Protein AF-A0A7J4PYG6-F1 (afdb_monomer)

Radius of gyration: 36.67 Å; Cα contacts (8 Å, |Δi|>4): 1165; chains: 1; bounding box: 89×46×96 Å

Sequence (436 aa):
GLAGMDAHGGFIYVAGGVGQKDRSDLTNRTMRYNPATDVWDYMANMSAPRHSFELVTYHDKLYAIGGFVRLFDAALNQTTTAPANHTEIYDPLTNTWINGSDLPFKIAAHSAVVHNDEILIAGGMTNTVRYDQIRGYNPLTGEIHAHGTLHTPMYDFDMLNVNGSLVYAGGDASYYRFSTWSTSYSDTSAAYDNPTAQTGALLSNIFDLRTGSEGSATPLWVNFNGVTPTNTNLTLQYKTGPTLSDTTSSLWRPLGPNQSAQYLETGNHTLTDAMPGDAFVQYQISFGTTELNQWSTPSLNSITVASEEARFHTPPPTVMNPNAALSLIQTFHSASSANKTYAMHVLPTTYDGFSIIGLDAATLTYQPATSTLSISDPDSILRSADITATHTSISEGDTVDWSIAINDGLSTPYLRLGVATEGLRSTHYNTSIITT

Solvent-accessible surface area (backbone atoms only — not comparable to full-atom values): 23014 Å² total; per-residue (Å²): 88,51,42,17,54,41,70,56,98,81,27,40,37,40,36,36,6,27,84,48,96,85,52,80,53,54,29,26,52,24,37,37,33,33,76,91,75,74,44,78,46,83,52,54,49,51,97,51,25,24,28,33,27,36,32,42,65,55,96,86,26,38,34,39,45,35,2,37,31,49,44,76,38,80,90,74,73,41,76,46,72,43,50,27,26,51,24,37,36,33,36,75,91,76,51,41,60,44,81,51,58,58,52,100,55,55,30,20,27,32,27,53,35,65,53,95,94,26,38,36,39,35,37,5,26,45,99,88,48,65,27,25,49,28,32,35,36,36,73,91,80,56,48,75,44,85,64,61,62,52,98,57,44,26,23,68,34,50,47,44,62,59,68,76,14,48,37,36,46,58,23,42,52,37,96,55,84,91,44,93,69,76,73,39,69,39,87,65,64,50,69,46,74,53,64,60,50,51,78,51,76,48,75,55,71,77,41,70,68,46,97,56,86,59,42,19,7,18,55,48,34,38,38,35,43,54,48,63,52,86,54,32,40,53,30,33,32,34,24,47,15,68,40,76,70,48,29,70,71,40,67,71,29,51,58,46,83,94,72,36,87,41,65,43,62,67,43,78,42,72,42,80,86,51,51,76,28,19,20,23,40,33,42,37,36,43,35,28,20,61,43,48,72,69,77,53,74,46,44,85,73,50,78,47,76,45,60,29,27,6,23,52,68,43,87,76,74,64,62,52,55,50,87,54,78,70,46,76,44,36,30,36,36,25,61,86,35,82,83,29,37,40,34,42,34,46,31,56,21,42,95,88,60,45,77,41,92,95,60,65,51,29,37,41,38,37,30,70,84,74,73,42,79,48,79,47,48,90,71,53,55,52,38,74,93,55,58,46,77,49,76,48,81,55,99,85,34,34,36,37,41,36,33,36,40,42,40,76,88,60,98,50,58,22,33,30,46,32,29,32,20,42,37,85,54,57,11,53,29,69,58,70,73,21,41,82

Foldseek 3Di:
DQWAWDDAPQKIKTAWDADDPVRPRIFQWIWIAHPVVRDIDTFDGDPWGFGQFYWEQAPQKTKTAWGQTFDQDPVVRDTDTFFFQWIWIAHPVVRDIDTFQGAPDGFGQWEWYDAPRWIWTAWGDGQQDTFQWIWTADRVVRDIHGDHGHPARFGNKYWDQQLRKIWIAKTWRDRHPPDPPDTDIDRDTDIRDDQLKDKDKDKDDKDQQDPDDFKFKWWFKKQWDWDAPPQKFKWKWKFFALDPVCRVVGDTDDADPPRHDDTHGHGMGTPVVIDARRRIMIMMIMIMGSHSSVVDGMTGDDMDIDIWMKGWPDDADQAADLPDAWGKTKIWTAADAPFKKKKKWKADADPVRHHDPPADIWIWIAGPNVRDIDIDHPPQQWDPVQWDWDKDADPRGIMIITTTHGHPPDPHQKIKMKIWMDHVDIYIGIDPIHGD

pLDDT: mean 91.47, std 8.22, range [50.84, 98.62]

Mean predicted aligned error: 14.51 Å

Secondary structure (DSSP, 8-state):
---EEEEETTEEEEE---SSTT-------EEEEETTTTEEEE-PPPSS-EES-EEEEETTEEEEE-SEEEEEETTTTEEEEEEB--EEEEETTTTEEEE-PPPSS-BBS-EEEEETTEEEEE--B-SS-B--EEEEEETTTTEEEEEEE-SS--EEEEEEEETTEEEEEEEE--SSTT-SS---B----EE-PPPS-EEEEEEPPPEE--SSSSEEEEEEEEEEEEE--TTEEEEEEEEEESSHHHHHHSPPB-B-GGG-B--BPSEEEE-TTPPTT--EEEEEEEEEES-GGG----EEEEEEEEEEEEEESSPPPSB--TTSSPEEEEEEEE---TT-EEEEEEEEB-TT-PBPTT-PPEEEEEETTTTEEEEE-TT--B-GGG-EEEEEEETTEEEEEEEE-BPSS-S-SEEEEEEEEESSSEEEEEEEEEE-

Structure (mmCIF, N/CA/C/O backbone):
data_AF-A0A7J4PYG6-F1
#
_entry.id   AF-A0A7J4PYG6-F1
#
loop_
_atom_site.group_PDB
_atom_site.id
_atom_site.type_symbol
_atom_site.label_atom_id
_atom_site.label_alt_id
_atom_site.label_comp_id
_atom_site.label_asym_id
_atom_site.label_entity_id
_atom_site.label_seq_id
_atom_site.pdbx_PDB_ins_code
_atom_site.Cartn_x
_atom_site.Cartn_y
_atom_site.Cartn_z
_atom_site.occupancy
_atom_site.B_iso_or_equiv
_atom_site.auth_seq_id
_atom_site.auth_comp_id
_atom_site.auth_asym_id
_atom_site.auth_atom_id
_atom_site.pdbx_PDB_model_num
ATOM 1 N N . GLY A 1 1 ? 23.817 1.178 -36.644 1.00 87.75 1 GLY A N 1
ATOM 2 C CA . GLY A 1 1 ? 24.078 1.912 -35.389 1.00 87.75 1 GLY A CA 1
ATOM 3 C C . GLY A 1 1 ? 22.940 2.871 -35.101 1.00 87.75 1 GLY A C 1
ATOM 4 O O . GLY A 1 1 ? 22.136 3.108 -35.998 1.00 87.75 1 GLY A O 1
ATOM 5 N N . LEU A 1 2 ? 22.872 3.420 -33.882 1.00 93.44 2 LEU A N 1
ATOM 6 C CA . LEU A 1 2 ? 21.834 4.379 -33.452 1.00 93.44 2 LEU A CA 1
ATOM 7 C C . LEU A 1 2 ? 20.388 3.849 -33.586 1.00 93.44 2 LEU A C 1
ATOM 9 O O . LEU A 1 2 ? 19.464 4.634 -33.797 1.00 93.44 2 LEU A O 1
ATOM 13 N N . ALA A 1 3 ? 20.212 2.529 -33.547 1.00 97.00 3 ALA A N 1
ATOM 14 C CA . ALA A 1 3 ? 18.903 1.884 -33.500 1.00 97.00 3 ALA A CA 1
ATOM 15 C C . ALA A 1 3 ? 18.425 1.831 -32.045 1.00 97.00 3 ALA A C 1
ATOM 17 O O . ALA A 1 3 ? 19.263 1.727 -31.151 1.00 97.00 3 ALA A O 1
ATOM 18 N N . GLY A 1 4 ? 17.113 1.862 -31.831 1.00 97.19 4 GLY A N 1
ATOM 19 C CA . GLY A 1 4 ? 16.537 1.533 -30.531 1.00 97.19 4 GLY A CA 1
ATOM 20 C C . GLY A 1 4 ? 16.534 0.017 -30.352 1.00 97.19 4 GLY A C 1
ATOM 21 O O . GLY A 1 4 ? 16.273 -0.716 -31.314 1.00 97.19 4 GLY A O 1
ATOM 22 N N . MET A 1 5 ? 16.859 -0.460 -29.154 1.00 97.12 5 MET A N 1
ATOM 23 C CA . MET A 1 5 ? 16.923 -1.888 -28.852 1.00 97.12 5 MET A CA 1
ATOM 24 C C . MET A 1 5 ? 16.390 -2.161 -27.457 1.00 97.12 5 MET A C 1
ATOM 26 O O . MET A 1 5 ? 16.723 -1.422 -26.541 1.00 97.12 5 MET A O 1
ATOM 30 N N . ASP A 1 6 ? 15.619 -3.234 -27.301 1.00 97.69 6 ASP A N 1
ATOM 31 C CA . ASP A 1 6 ? 15.200 -3.696 -25.978 1.00 97.69 6 ASP A CA 1
ATOM 32 C C . ASP A 1 6 ? 14.826 -5.181 -25.974 1.00 97.69 6 ASP A C 1
ATOM 34 O O . ASP A 1 6 ? 14.560 -5.777 -27.023 1.00 97.69 6 ASP A O 1
ATOM 38 N N . ALA A 1 7 ? 14.810 -5.789 -24.791 1.00 96.62 7 ALA A N 1
ATOM 39 C CA . ALA A 1 7 ? 14.420 -7.172 -24.590 1.00 96.62 7 ALA A CA 1
ATOM 40 C C . ALA A 1 7 ? 12.954 -7.288 -24.149 1.00 96.62 7 ALA A C 1
ATOM 42 O O . ALA A 1 7 ? 12.513 -6.640 -23.206 1.00 96.62 7 ALA A O 1
ATOM 43 N N . HIS A 1 8 ? 12.205 -8.190 -24.783 1.00 97.19 8 HIS A N 1
ATOM 44 C CA . HIS A 1 8 ? 10.830 -8.489 -24.391 1.00 97.19 8 HIS A CA 1
ATOM 45 C C . HIS A 1 8 ? 10.457 -9.938 -24.723 1.00 97.19 8 HIS A C 1
ATOM 47 O O . HIS A 1 8 ? 10.783 -10.450 -25.796 1.00 97.19 8 HIS A O 1
ATOM 53 N N . GLY A 1 9 ? 9.763 -10.617 -23.803 1.00 93.88 9 GLY A N 1
ATOM 54 C CA . GLY A 1 9 ? 9.250 -11.975 -24.025 1.00 93.88 9 GLY A CA 1
ATOM 55 C C . GLY A 1 9 ? 10.325 -13.020 -24.359 1.00 93.88 9 GLY A C 1
ATOM 56 O O . GLY A 1 9 ? 10.048 -13.955 -25.103 1.00 93.88 9 GLY A O 1
ATOM 57 N N . GLY A 1 10 ? 11.557 -12.844 -23.866 1.00 95.38 10 GLY A N 1
ATOM 58 C CA . GLY A 1 10 ? 12.697 -13.722 -24.171 1.00 95.38 10 GLY A CA 1
ATOM 59 C C . GLY A 1 10 ? 13.396 -13.442 -25.509 1.00 95.38 10 GLY A C 1
ATOM 60 O O . GLY A 1 10 ? 14.307 -14.177 -25.877 1.00 95.38 10 GLY A O 1
ATOM 61 N N . PHE A 1 11 ? 13.005 -12.385 -26.222 1.00 97.62 11 PHE A N 1
ATOM 62 C CA . PHE A 1 11 ? 13.615 -11.951 -27.479 1.00 97.62 11 PHE A CA 1
ATOM 63 C C . PHE A 1 11 ? 14.304 -10.595 -27.326 1.00 97.62 11 PHE A C 1
ATOM 65 O O . PHE A 1 11 ? 13.972 -9.827 -26.427 1.00 97.62 11 PHE A O 1
ATOM 72 N N . ILE A 1 12 ? 15.213 -10.278 -28.249 1.00 98.44 12 ILE A N 1
ATOM 73 C CA . ILE A 1 12 ? 15.790 -8.936 -28.399 1.00 98.44 12 ILE A CA 1
ATOM 74 C C . ILE A 1 12 ? 15.171 -8.287 -29.632 1.00 98.44 12 ILE A C 1
ATOM 76 O O . ILE A 1 12 ? 15.224 -8.854 -30.720 1.00 98.44 12 ILE A O 1
ATOM 80 N N . TYR A 1 13 ? 14.605 -7.100 -29.484 1.00 98.62 13 TYR A N 1
ATOM 81 C CA . TYR A 1 13 ? 14.065 -6.309 -30.580 1.00 98.62 13 TYR A CA 1
ATOM 82 C C . TYR A 1 13 ? 15.034 -5.194 -30.947 1.00 98.62 13 TYR A C 1
ATOM 84 O O . TYR A 1 13 ? 15.645 -4.575 -30.082 1.00 98.62 13 TYR A O 1
ATOM 92 N N . VAL A 1 14 ? 15.154 -4.927 -32.244 1.00 98.31 14 VAL A N 1
ATOM 93 C CA . VAL A 1 14 ? 15.960 -3.841 -32.802 1.00 98.31 14 VAL A CA 1
ATOM 94 C C . VAL A 1 14 ? 15.102 -3.090 -33.804 1.00 98.31 14 VAL A C 1
ATOM 96 O O . VAL A 1 14 ? 14.580 -3.694 -34.741 1.00 98.31 14 VAL A O 1
ATOM 99 N N . ALA A 1 15 ? 14.963 -1.781 -33.628 1.00 98.44 15 ALA A N 1
ATOM 100 C CA . ALA A 1 15 ? 14.145 -0.938 -34.485 1.00 98.44 15 ALA A CA 1
ATOM 101 C C . ALA A 1 15 ? 14.941 0.262 -35.015 1.00 98.44 15 ALA A C 1
ATOM 103 O O . ALA A 1 15 ? 15.681 0.932 -34.294 1.00 98.44 15 ALA A O 1
ATOM 104 N N . GLY A 1 16 ? 14.760 0.558 -36.298 1.00 98.19 16 GLY A N 1
ATOM 105 C CA . GLY A 1 16 ? 15.338 1.727 -36.951 1.00 98.19 16 GLY A CA 1
ATOM 106 C C . GLY A 1 16 ? 16.868 1.722 -37.027 1.00 98.19 16 GLY A C 1
ATOM 107 O O . GLY A 1 16 ? 17.507 0.688 -37.218 1.00 98.19 16 GLY A O 1
ATOM 108 N N . GLY A 1 17 ? 17.458 2.910 -36.927 1.00 97.31 17 GLY A N 1
ATOM 109 C CA . GLY A 1 17 ? 18.896 3.142 -37.020 1.00 97.31 17 GLY A CA 1
ATOM 110 C C . GLY A 1 17 ? 19.386 3.473 -38.430 1.00 97.31 17 GLY A C 1
ATOM 111 O O . GLY A 1 17 ? 18.613 3.769 -39.344 1.00 97.31 17 GLY A O 1
ATOM 112 N N . VAL A 1 18 ? 20.710 3.457 -38.576 1.00 95.44 18 VAL A N 1
ATOM 113 C CA . VAL A 1 18 ? 21.451 3.789 -39.806 1.00 95.44 18 VAL A CA 1
ATOM 114 C C . VAL A 1 18 ? 22.585 2.789 -40.046 1.00 95.44 18 VAL A C 1
ATOM 116 O O . VAL A 1 18 ? 23.169 2.265 -39.088 1.00 95.44 18 VAL A O 1
ATOM 119 N N . GLY A 1 19 ? 22.916 2.529 -41.308 1.00 91.50 19 GLY A N 1
ATOM 120 C CA . GLY A 1 19 ? 24.047 1.691 -41.714 1.00 91.50 19 GLY A CA 1
ATOM 121 C C . GLY A 1 19 ? 25.258 2.502 -42.182 1.00 91.50 19 GLY A C 1
ATOM 122 O O . GLY A 1 19 ? 26.396 2.070 -41.996 1.00 91.50 19 GLY A O 1
ATOM 123 N N . GLN A 1 20 ? 25.036 3.693 -42.740 1.00 90.19 20 GLN A N 1
ATOM 124 C CA . GLN A 1 20 ? 26.080 4.560 -43.277 1.00 90.19 20 GLN A CA 1
ATOM 125 C C . GLN A 1 20 ? 26.540 5.614 -42.266 1.00 90.19 20 GLN A C 1
ATOM 127 O O . GLN A 1 20 ? 25.766 6.153 -41.474 1.00 90.19 20 GLN A O 1
ATOM 132 N N . LYS A 1 21 ? 27.833 5.961 -42.330 1.00 84.50 21 LYS A N 1
ATOM 133 C CA . LYS A 1 21 ? 28.455 6.975 -41.458 1.00 84.50 21 LYS A CA 1
ATOM 134 C C . LYS A 1 21 ? 27.826 8.363 -41.629 1.00 84.50 21 LYS A C 1
ATOM 136 O O . LYS A 1 21 ? 27.744 9.131 -40.672 1.00 84.50 21 LYS A O 1
ATOM 141 N N . ASP A 1 22 ? 27.392 8.691 -42.842 1.00 86.50 22 ASP A N 1
ATOM 142 C CA . ASP A 1 22 ? 26.734 9.960 -43.150 1.00 86.50 22 ASP A CA 1
ATOM 143 C C . ASP A 1 22 ? 25.260 9.999 -42.718 1.00 86.50 22 ASP A C 1
ATOM 145 O O . ASP A 1 22 ? 24.649 11.064 -42.776 1.00 86.50 22 ASP A O 1
ATOM 149 N N . ARG A 1 23 ? 24.721 8.873 -42.221 1.00 89.12 23 ARG A N 1
ATOM 150 C CA . ARG A 1 23 ? 23.330 8.715 -41.780 1.00 89.12 23 ARG A CA 1
ATOM 151 C C . ARG A 1 23 ? 22.326 8.994 -42.902 1.00 89.12 23 ARG A C 1
ATOM 153 O O . ARG A 1 23 ? 21.214 9.429 -42.629 1.00 89.12 23 ARG A O 1
ATOM 160 N N . SER A 1 24 ? 22.683 8.769 -44.165 1.00 88.25 24 SER A N 1
ATOM 161 C CA . SER A 1 24 ? 21.762 8.972 -45.292 1.00 88.25 24 SER A CA 1
ATOM 162 C C . SER A 1 24 ? 20.711 7.853 -45.423 1.00 88.25 24 SER A C 1
ATOM 164 O O . SER A 1 24 ? 19.642 8.060 -46.010 1.00 88.25 24 SER A O 1
ATOM 166 N N . ASP A 1 25 ? 20.954 6.694 -44.805 1.00 93.56 25 ASP A N 1
ATOM 167 C CA . ASP A 1 25 ? 20.214 5.440 -44.974 1.00 93.56 25 ASP A CA 1
ATOM 168 C C . ASP A 1 25 ? 19.352 5.046 -43.758 1.00 93.56 25 ASP A C 1
ATOM 170 O O . ASP A 1 25 ? 19.298 3.878 -43.370 1.00 93.56 25 ASP A O 1
ATOM 174 N N . LEU A 1 26 ? 18.650 6.015 -43.155 1.00 95.12 26 LEU A N 1
ATOM 175 C CA . LEU A 1 26 ? 17.702 5.740 -42.068 1.00 95.12 26 LEU A CA 1
ATOM 176 C C . LEU A 1 26 ? 16.709 4.650 -42.478 1.00 95.12 26 LEU A C 1
ATOM 178 O O . LEU A 1 26 ? 16.103 4.719 -43.550 1.00 95.12 26 LEU A O 1
ATOM 182 N N . THR A 1 27 ? 16.482 3.697 -41.583 1.00 97.12 27 THR A N 1
ATOM 183 C CA . THR A 1 27 ? 15.513 2.617 -41.778 1.00 97.12 27 THR A CA 1
ATOM 184 C C . THR A 1 27 ? 14.374 2.712 -40.766 1.00 97.12 27 THR A C 1
ATOM 186 O O . THR A 1 27 ? 14.524 3.281 -39.688 1.00 97.12 27 THR A O 1
ATOM 189 N N . ASN A 1 28 ? 13.211 2.174 -41.125 1.00 97.62 28 ASN A N 1
ATOM 190 C CA . ASN A 1 28 ? 12.060 1.962 -40.239 1.00 97.62 28 ASN A CA 1
ATOM 191 C C . ASN A 1 28 ? 11.896 0.481 -39.866 1.00 97.62 28 ASN A C 1
ATOM 193 O O . ASN A 1 28 ? 10.879 0.091 -39.298 1.00 97.62 28 ASN A O 1
ATOM 197 N N . ARG A 1 29 ? 12.871 -0.352 -40.247 1.00 98.25 29 ARG A N 1
ATOM 198 C CA . ARG A 1 29 ? 12.817 -1.797 -40.041 1.00 98.25 29 ARG A CA 1
ATOM 199 C C . ARG A 1 29 ? 12.818 -2.156 -38.566 1.00 98.25 29 ARG A C 1
ATOM 201 O O . ARG A 1 29 ? 13.594 -1.579 -37.807 1.00 98.25 29 ARG A O 1
ATOM 208 N N . THR A 1 30 ? 12.023 -3.163 -38.227 1.00 98.62 30 THR A N 1
ATOM 209 C CA . THR A 1 30 ? 12.049 -3.817 -36.920 1.00 98.62 30 THR A CA 1
ATOM 210 C C . THR A 1 30 ? 12.450 -5.270 -37.110 1.00 98.62 30 THR A C 1
ATOM 212 O O . THR A 1 30 ? 11.916 -5.980 -37.962 1.00 98.62 30 THR A O 1
ATOM 215 N N . MET A 1 31 ? 13.427 -5.705 -36.332 1.00 98.25 31 MET A N 1
ATOM 216 C CA . MET A 1 31 ? 13.937 -7.065 -36.325 1.00 98.25 31 MET A CA 1
ATOM 217 C C . MET A 1 31 ? 13.862 -7.623 -34.913 1.00 98.25 31 MET A C 1
ATOM 219 O O . MET A 1 31 ? 13.991 -6.882 -33.940 1.00 98.25 31 MET A O 1
ATOM 223 N N . ARG A 1 32 ? 13.668 -8.932 -34.806 1.00 98.31 32 ARG A N 1
ATOM 224 C CA . ARG A 1 32 ? 13.634 -9.648 -33.535 1.00 98.31 32 ARG A CA 1
ATOM 225 C C . ARG A 1 32 ? 14.638 -10.784 -33.570 1.00 98.31 32 ARG A C 1
ATOM 227 O O . ARG A 1 32 ? 14.609 -11.592 -34.488 1.00 98.31 32 ARG A O 1
ATOM 234 N N . TYR A 1 33 ? 15.489 -10.868 -32.566 1.00 98.31 33 TYR A N 1
ATOM 235 C CA . TYR A 1 33 ? 16.420 -11.962 -32.361 1.00 98.31 33 TYR A CA 1
ATOM 236 C C . TYR A 1 33 ? 15.906 -12.901 -31.281 1.00 98.31 33 TYR A C 1
ATOM 238 O O . TYR A 1 33 ? 15.481 -12.454 -30.214 1.00 98.31 33 TYR A O 1
ATOM 246 N N . ASN A 1 34 ? 15.972 -14.199 -31.554 1.00 96.25 34 ASN A N 1
ATOM 247 C CA . ASN A 1 34 ? 15.712 -15.257 -30.593 1.00 96.25 34 ASN A CA 1
ATOM 248 C C . ASN A 1 34 ? 17.043 -15.826 -30.074 1.00 96.25 34 ASN A C 1
ATOM 250 O O . ASN A 1 34 ? 17.668 -16.612 -30.790 1.00 96.25 34 ASN A O 1
ATOM 254 N N . PRO A 1 35 ? 17.456 -15.507 -28.834 1.00 94.44 35 PRO A N 1
ATOM 255 C CA . PRO A 1 35 ? 18.690 -16.035 -28.256 1.00 94.44 35 PRO A CA 1
ATOM 256 C C . PRO A 1 35 ? 18.672 -17.556 -28.058 1.00 94.44 35 PRO A C 1
ATOM 258 O O . PRO A 1 35 ? 19.729 -18.175 -28.016 1.00 94.44 35 PRO A O 1
ATOM 261 N N . ALA A 1 36 ? 17.492 -18.177 -27.940 1.00 94.06 36 ALA A N 1
ATOM 262 C CA . ALA A 1 36 ? 17.377 -19.621 -27.741 1.00 94.06 36 ALA A CA 1
ATOM 263 C C . ALA A 1 36 ? 17.628 -20.421 -29.028 1.00 94.06 36 ALA A C 1
ATOM 265 O O . ALA A 1 36 ? 18.051 -21.573 -28.960 1.00 94.06 36 ALA A O 1
ATOM 266 N N . THR A 1 37 ? 17.356 -19.829 -30.195 1.00 94.31 37 THR A N 1
ATOM 267 C CA . THR A 1 37 ? 17.530 -20.491 -31.499 1.00 94.31 37 THR A CA 1
ATOM 268 C C . THR A 1 37 ? 18.602 -19.851 -32.370 1.00 94.31 37 THR A C 1
ATOM 270 O O . THR A 1 37 ? 18.884 -20.387 -33.435 1.00 94.31 37 THR A O 1
ATOM 273 N N . ASP A 1 38 ? 19.167 -18.720 -31.947 1.00 94.62 38 ASP A N 1
ATOM 274 C CA . ASP A 1 38 ? 20.129 -17.917 -32.706 1.00 94.62 38 ASP A CA 1
ATOM 275 C C . ASP A 1 38 ? 19.600 -17.486 -34.091 1.00 94.62 38 ASP A C 1
ATOM 277 O O . ASP A 1 38 ? 20.264 -17.609 -35.118 1.00 94.62 38 ASP A O 1
ATOM 281 N N . VAL A 1 39 ? 18.350 -17.010 -34.136 1.00 95.88 39 VAL A N 1
ATOM 282 C CA . VAL A 1 39 ? 17.668 -16.621 -35.387 1.00 95.88 39 VAL A CA 1
ATOM 283 C C . VAL A 1 39 ? 17.153 -15.191 -35.306 1.00 95.88 39 VAL A C 1
ATOM 285 O O . VAL A 1 39 ? 16.627 -1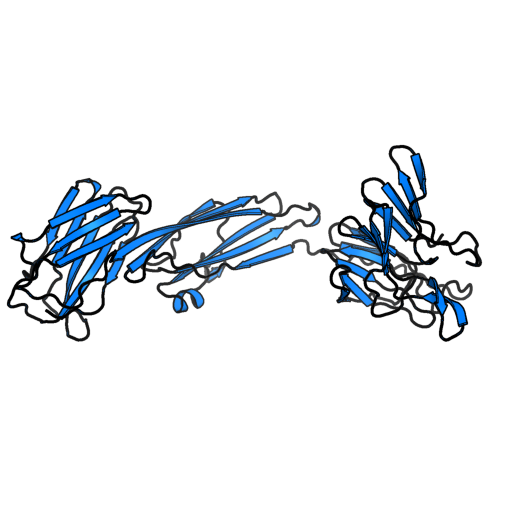4.769 -34.277 1.00 95.88 39 VAL A O 1
ATOM 288 N N . TRP A 1 40 ? 17.279 -14.468 -36.421 1.00 98.06 40 TRP A N 1
ATOM 289 C CA . TRP A 1 40 ? 16.680 -13.155 -36.638 1.00 98.06 40 TRP A CA 1
ATOM 290 C C . TRP A 1 40 ? 15.428 -13.254 -37.511 1.00 98.06 40 TRP A C 1
ATOM 292 O O . TRP A 1 40 ? 15.481 -13.793 -38.615 1.00 98.06 40 TRP A O 1
ATOM 302 N N . ASP A 1 41 ? 14.342 -12.646 -37.048 1.00 97.31 41 ASP A N 1
ATOM 303 C CA . ASP A 1 41 ? 13.082 -12.483 -37.765 1.00 97.31 41 ASP A CA 1
ATOM 304 C C . ASP A 1 41 ? 12.870 -11.019 -38.172 1.00 97.31 41 ASP A C 1
ATOM 306 O O . ASP A 1 41 ? 13.236 -10.087 -37.445 1.00 97.31 41 ASP A O 1
ATOM 310 N N . TYR A 1 42 ? 12.218 -10.811 -39.317 1.00 97.94 42 TYR A N 1
ATOM 311 C CA . TYR A 1 42 ? 11.672 -9.507 -39.691 1.00 97.94 42 TYR A CA 1
ATOM 312 C C . TYR A 1 42 ? 10.279 -9.334 -39.088 1.00 97.94 42 TYR A C 1
ATOM 314 O O . TYR A 1 42 ? 9.406 -10.179 -39.283 1.00 97.94 42 TYR A O 1
ATOM 322 N N . MET A 1 43 ? 10.071 -8.213 -38.404 1.00 98.50 43 MET A N 1
ATOM 323 C CA . MET A 1 43 ? 8.789 -7.844 -37.803 1.00 98.50 43 MET A CA 1
ATOM 324 C C . MET A 1 43 ? 8.123 -6.729 -38.622 1.00 98.50 43 MET A C 1
ATOM 326 O O . MET A 1 43 ? 8.678 -6.254 -39.617 1.00 98.50 43 MET A O 1
ATOM 330 N N . ALA A 1 44 ? 6.925 -6.300 -38.226 1.00 98.50 44 ALA A N 1
ATOM 331 C CA . ALA A 1 44 ? 6.302 -5.127 -38.823 1.00 98.50 44 ALA A CA 1
ATOM 332 C C . ALA A 1 44 ? 7.181 -3.886 -38.622 1.00 98.50 44 ALA A C 1
ATOM 334 O O . ALA A 1 44 ? 7.762 -3.676 -37.558 1.00 98.50 44 ALA A O 1
ATOM 335 N N . ASN A 1 45 ? 7.266 -3.059 -39.661 1.00 98.44 45 ASN A N 1
ATOM 336 C CA . ASN A 1 45 ? 8.085 -1.852 -39.664 1.00 98.44 45 ASN A CA 1
ATOM 337 C C . ASN A 1 45 ? 7.327 -0.676 -39.036 1.00 98.44 45 ASN A C 1
ATOM 339 O O . ASN A 1 45 ? 6.104 -0.595 -39.157 1.00 98.44 45 ASN A O 1
ATOM 343 N N . MET A 1 46 ? 8.066 0.262 -38.444 1.00 98.19 46 MET A N 1
ATOM 344 C CA . MET A 1 46 ? 7.531 1.558 -38.014 1.00 98.19 46 MET A CA 1
ATOM 345 C C . MET A 1 46 ? 6.996 2.361 -39.210 1.00 98.19 46 MET A C 1
ATOM 347 O O . MET A 1 46 ? 7.397 2.144 -40.361 1.00 98.19 46 MET A O 1
ATOM 351 N N . SER A 1 47 ? 6.130 3.337 -38.950 1.00 95.88 47 SER A N 1
ATOM 352 C CA . SER A 1 47 ? 5.556 4.211 -39.981 1.00 95.88 47 SER A CA 1
ATOM 353 C C . SER A 1 47 ? 6.582 5.166 -40.599 1.00 95.88 47 SER A C 1
ATOM 355 O O . SER A 1 47 ? 6.480 5.495 -41.783 1.00 95.88 47 SER A O 1
ATOM 357 N N . ALA A 1 48 ? 7.608 5.563 -39.836 1.00 94.62 48 ALA A N 1
ATOM 358 C CA . ALA A 1 48 ? 8.667 6.454 -40.296 1.00 94.62 48 ALA A CA 1
ATOM 359 C C . ALA A 1 48 ? 10.070 5.946 -39.915 1.00 94.62 48 ALA A C 1
ATOM 361 O O . ALA A 1 48 ? 10.269 5.390 -38.832 1.00 94.62 48 ALA A O 1
ATOM 362 N N . PRO A 1 49 ? 11.082 6.138 -40.784 1.00 96.81 49 PRO A N 1
ATOM 363 C CA . PRO A 1 49 ? 12.443 5.747 -40.462 1.00 96.81 49 PRO A CA 1
ATOM 364 C C . PRO A 1 49 ? 13.058 6.725 -39.456 1.00 96.81 49 PRO A C 1
ATOM 366 O O . PRO A 1 49 ? 12.927 7.947 -39.597 1.00 96.81 49 PRO A O 1
ATOM 369 N N . ARG A 1 50 ? 13.732 6.180 -38.436 1.00 97.19 50 ARG A N 1
ATOM 370 C CA . ARG A 1 50 ? 14.244 6.937 -37.283 1.00 97.19 50 ARG A CA 1
ATOM 371 C C . ARG A 1 50 ? 15.567 6.392 -36.749 1.00 97.19 50 ARG A C 1
ATOM 373 O O . ARG A 1 50 ? 15.837 5.202 -36.881 1.00 97.19 50 ARG A O 1
ATOM 380 N N . HIS A 1 51 ? 16.379 7.249 -36.133 1.00 96.69 51 HIS A N 1
ATOM 381 C CA . HIS A 1 51 ? 17.598 6.864 -35.409 1.00 96.69 51 HIS A CA 1
ATOM 382 C C . HIS A 1 51 ? 17.811 7.729 -34.155 1.00 96.69 51 HIS A C 1
ATOM 384 O O . HIS A 1 51 ? 17.159 8.760 -33.990 1.00 96.69 51 HIS A O 1
ATOM 390 N N . SER A 1 52 ? 18.768 7.344 -33.303 1.00 96.06 52 SER A N 1
ATOM 391 C CA . SER A 1 52 ? 19.108 8.041 -32.048 1.00 96.06 52 SER A CA 1
ATOM 392 C C . SER A 1 52 ? 17.882 8.249 -31.156 1.00 96.06 52 SER A C 1
ATOM 394 O O . SER A 1 52 ? 17.607 9.370 -30.723 1.00 96.06 52 SER A O 1
ATOM 396 N N . PHE A 1 53 ? 17.121 7.182 -30.964 1.00 97.50 53 PHE A N 1
ATOM 397 C CA . PHE A 1 53 ? 15.905 7.127 -30.164 1.00 97.50 53 PHE A CA 1
ATOM 398 C C . PHE A 1 53 ? 15.999 5.935 -29.219 1.00 97.50 53 PHE A C 1
ATOM 400 O O . PHE A 1 53 ? 16.797 5.031 -29.473 1.00 97.50 53 PHE A O 1
ATOM 407 N N . GLU A 1 54 ? 15.145 5.923 -28.206 1.00 97.38 54 GLU A N 1
ATOM 408 C CA . GLU A 1 54 ? 15.059 4.813 -27.266 1.00 97.38 54 GLU A CA 1
ATOM 409 C C . GLU A 1 54 ? 13.869 3.918 -27.592 1.00 97.38 54 GLU A C 1
ATOM 411 O O . GLU A 1 54 ? 12.776 4.398 -27.919 1.00 97.38 54 GLU A O 1
ATOM 416 N N . LEU A 1 55 ? 14.111 2.610 -27.533 1.00 98.06 55 LEU A N 1
ATOM 417 C CA . LEU A 1 55 ? 13.075 1.589 -27.588 1.00 98.06 55 LEU A CA 1
ATOM 418 C C . LEU A 1 55 ? 12.912 1.062 -26.166 1.00 98.06 55 LEU A C 1
ATOM 420 O O . LEU A 1 55 ? 13.878 0.566 -25.607 1.00 98.06 55 LEU A O 1
ATOM 424 N N . VAL A 1 56 ? 11.724 1.196 -25.584 1.00 97.69 56 VAL A N 1
ATOM 425 C CA . VAL A 1 56 ? 11.495 0.849 -24.174 1.00 97.69 56 VAL A CA 1
ATOM 426 C C . VAL A 1 56 ? 10.311 -0.094 -24.053 1.00 97.69 56 VAL A C 1
ATOM 428 O O . VAL A 1 56 ? 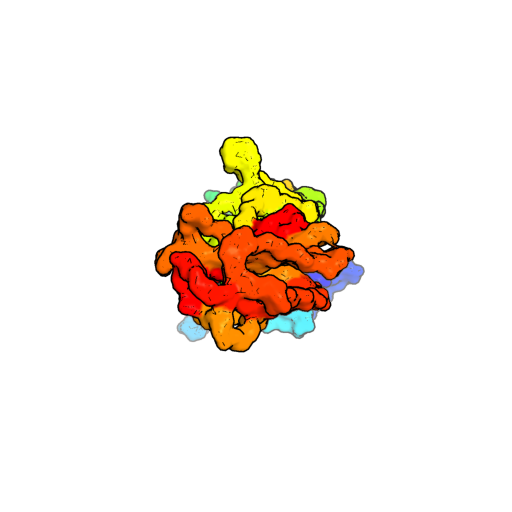9.232 0.197 -24.561 1.00 97.69 56 VAL A O 1
ATOM 431 N N . THR A 1 57 ? 10.488 -1.212 -23.366 1.00 97.81 57 THR A N 1
ATOM 432 C CA . THR A 1 57 ? 9.437 -2.181 -23.067 1.00 97.81 57 THR A CA 1
ATOM 433 C C . THR A 1 57 ? 8.664 -1.733 -21.839 1.00 97.81 57 THR A C 1
ATOM 435 O O . THR A 1 57 ? 9.233 -1.575 -20.763 1.00 97.81 57 THR A O 1
ATOM 438 N N . TYR A 1 58 ? 7.354 -1.559 -21.978 1.00 96.00 58 TYR A N 1
ATOM 439 C CA . TYR A 1 58 ? 6.466 -1.120 -20.905 1.00 96.00 58 TYR A CA 1
ATOM 440 C C . TYR A 1 58 ? 5.088 -1.775 -21.078 1.00 96.00 58 TYR A C 1
ATOM 442 O O . TYR A 1 58 ? 4.527 -1.745 -22.169 1.00 96.00 58 TYR A O 1
ATOM 450 N N . HIS A 1 59 ? 4.541 -2.415 -20.037 1.00 93.00 59 HIS A N 1
ATOM 451 C CA . HIS A 1 59 ? 3.241 -3.123 -20.104 1.00 93.00 59 HIS A CA 1
ATOM 452 C C . HIS A 1 59 ? 3.085 -4.001 -21.366 1.00 93.00 59 HIS A C 1
ATOM 454 O O . HIS A 1 59 ? 2.154 -3.838 -22.155 1.00 93.00 59 HIS A O 1
ATOM 460 N N . ASP A 1 60 ? 4.053 -4.896 -21.581 1.00 95.00 60 ASP A N 1
ATOM 461 C CA . ASP A 1 60 ? 4.102 -5.868 -22.688 1.00 95.00 60 ASP A CA 1
ATOM 462 C C . ASP A 1 60 ? 4.108 -5.293 -24.119 1.00 95.00 60 ASP A C 1
ATOM 464 O O . ASP A 1 60 ? 3.835 -5.997 -25.094 1.00 95.00 60 ASP A O 1
ATOM 468 N N . LYS A 1 61 ? 4.454 -4.013 -24.276 1.00 97.69 61 LYS A N 1
ATOM 469 C CA . LYS A 1 61 ? 4.630 -3.354 -25.579 1.00 97.69 61 LYS A CA 1
ATOM 470 C C . LYS A 1 61 ? 5.973 -2.646 -25.651 1.00 97.69 61 LYS A C 1
ATOM 472 O O . LYS A 1 61 ? 6.541 -2.306 -24.618 1.00 97.69 61 LYS A O 1
ATOM 477 N N . LEU A 1 62 ? 6.467 -2.402 -26.864 1.00 98.50 62 LEU A N 1
ATOM 478 C CA . LEU A 1 62 ? 7.703 -1.6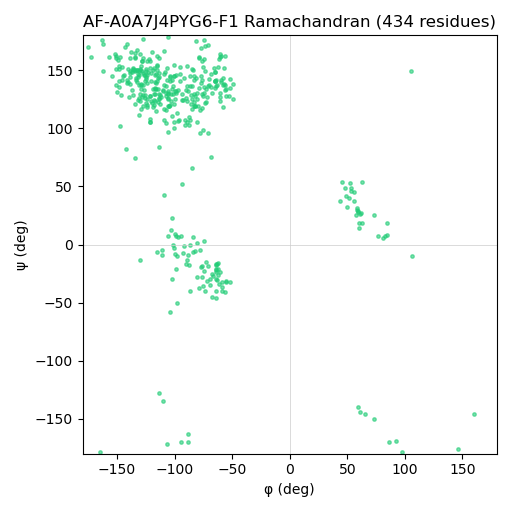46 -27.080 1.00 98.50 62 LEU A CA 1
ATOM 479 C C . LEU A 1 62 ? 7.388 -0.242 -27.600 1.00 98.50 62 LEU A C 1
ATOM 481 O O . LEU A 1 62 ? 6.664 -0.089 -28.579 1.00 98.50 62 LEU A O 1
ATOM 485 N N . TYR A 1 63 ? 7.955 0.779 -26.970 1.00 98.19 63 TYR A N 1
ATOM 486 C CA . TYR A 1 63 ? 7.713 2.188 -27.266 1.00 98.19 63 TYR A CA 1
ATOM 487 C C . TYR A 1 63 ? 8.950 2.781 -27.925 1.00 98.19 63 TYR A C 1
ATOM 489 O O . TYR A 1 63 ? 10.009 2.838 -27.311 1.00 98.19 63 TYR A O 1
ATOM 497 N N . ALA A 1 64 ? 8.818 3.227 -29.171 1.00 98.00 64 ALA A N 1
ATOM 498 C CA . ALA A 1 64 ? 9.847 3.963 -29.892 1.00 98.00 64 ALA A CA 1
ATOM 499 C C . ALA A 1 64 ? 9.642 5.464 -29.663 1.00 98.00 64 ALA A C 1
ATOM 501 O O . ALA A 1 64 ? 8.753 6.071 -30.269 1.00 98.00 64 ALA A O 1
ATOM 502 N N . ILE A 1 65 ? 10.452 6.062 -28.789 1.00 97.50 65 ILE A N 1
ATOM 503 C CA . ILE A 1 65 ? 10.230 7.421 -28.282 1.00 97.50 65 ILE A CA 1
ATOM 504 C C . ILE A 1 65 ? 11.209 8.399 -28.936 1.00 97.50 65 ILE A C 1
ATOM 506 O O . ILE A 1 65 ? 12.424 8.282 -28.795 1.00 97.50 65 ILE A O 1
ATOM 510 N N . GLY A 1 66 ? 10.684 9.399 -29.651 1.00 96.56 66 GLY A N 1
ATOM 511 C CA . GLY A 1 66 ? 11.477 10.487 -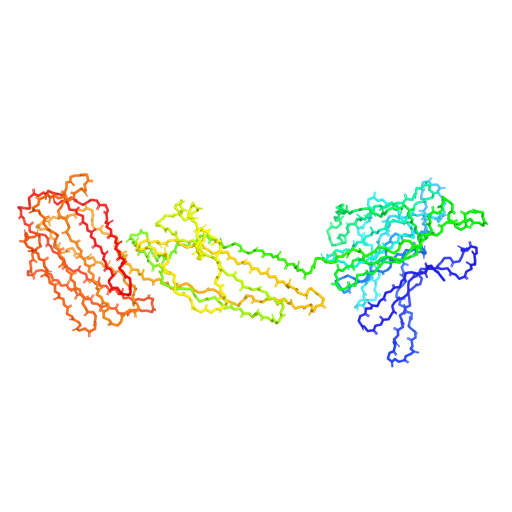30.231 1.00 96.56 66 GLY A CA 1
ATOM 512 C C . GLY A 1 66 ? 12.531 10.031 -31.252 1.00 96.56 66 GLY A C 1
ATOM 513 O O . GLY A 1 66 ? 12.312 9.121 -32.055 1.00 96.56 66 GLY A O 1
ATOM 514 N N . GLY A 1 67 ? 13.677 10.712 -31.249 1.00 96.94 67 GLY A N 1
ATOM 515 C CA . GLY A 1 67 ? 14.791 10.511 -32.174 1.00 96.94 67 GLY A CA 1
ATOM 516 C C . GLY A 1 67 ? 14.819 11.471 -33.351 1.00 96.94 67 GLY A C 1
ATOM 517 O O . GLY A 1 67 ? 13.970 12.348 -33.501 1.00 96.94 67 GLY A O 1
ATOM 518 N N . PHE A 1 68 ? 15.812 11.284 -34.218 1.00 95.56 68 PHE A N 1
ATOM 519 C CA . PHE A 1 68 ? 15.827 11.896 -35.541 1.00 95.56 68 PHE A CA 1
ATOM 520 C C . PHE A 1 68 ? 14.939 11.076 -36.468 1.00 95.56 68 PHE A C 1
ATOM 522 O O . PHE A 1 68 ? 15.323 9.988 -36.899 1.00 95.56 68 PHE A O 1
ATOM 529 N N . VAL A 1 69 ? 13.757 11.604 -36.772 1.00 95.69 69 VAL A N 1
ATOM 530 C CA . VAL A 1 69 ? 12.754 10.935 -37.605 1.00 95.69 69 VAL A CA 1
ATOM 531 C C . VAL A 1 69 ? 12.703 11.627 -38.961 1.00 95.69 69 VAL A C 1
ATOM 533 O O . VAL A 1 69 ? 12.743 12.857 -39.045 1.00 95.69 69 VAL A O 1
ATOM 536 N N . ARG A 1 70 ? 12.647 10.847 -40.043 1.00 94.56 70 ARG A N 1
ATOM 537 C CA . ARG A 1 70 ? 12.443 11.376 -41.395 1.00 94.56 70 ARG A CA 1
ATOM 538 C C . ARG A 1 70 ? 10.946 11.497 -41.663 1.00 94.56 70 ARG A C 1
ATOM 540 O O . ARG A 1 70 ? 10.289 10.503 -41.959 1.00 94.56 70 ARG A O 1
ATOM 547 N N . LEU A 1 71 ? 10.432 12.717 -41.579 1.00 90.06 71 LEU A N 1
ATOM 548 C CA . LEU A 1 71 ? 9.019 13.025 -41.784 1.00 90.06 71 LEU A CA 1
ATOM 549 C C . LEU A 1 71 ? 8.846 13.963 -42.978 1.00 90.06 71 LEU A C 1
ATOM 551 O O . LEU A 1 71 ? 9.736 14.745 -43.322 1.00 90.06 71 LEU A O 1
ATOM 555 N N . PHE A 1 72 ? 7.691 13.866 -43.629 1.00 88.44 72 PHE A N 1
ATOM 556 C CA . PHE A 1 72 ? 7.279 14.830 -44.638 1.00 88.44 72 PHE A CA 1
ATOM 557 C C . PHE A 1 72 ? 6.640 16.038 -43.951 1.00 88.44 72 PHE A C 1
ATOM 559 O O . PHE A 1 72 ? 5.628 15.906 -43.265 1.00 88.44 72 PHE A O 1
ATOM 566 N N . ASP A 1 73 ? 7.237 17.210 -44.140 1.00 83.12 73 ASP A N 1
ATOM 567 C CA . ASP A 1 73 ? 6.666 18.479 -43.719 1.00 83.12 73 ASP A CA 1
ATOM 568 C C . ASP A 1 73 ? 5.753 18.995 -44.837 1.00 83.12 73 ASP A C 1
ATOM 570 O O . ASP A 1 73 ? 6.217 19.433 -45.894 1.00 83.12 73 ASP A O 1
ATOM 574 N N . ALA A 1 74 ? 4.443 18.929 -44.601 1.00 85.12 74 ALA A N 1
ATOM 575 C CA . ALA A 1 74 ? 3.442 19.386 -45.557 1.00 85.12 74 ALA A CA 1
ATOM 576 C C . ALA A 1 74 ? 3.472 20.908 -45.778 1.00 85.12 74 ALA A C 1
ATOM 578 O O . ALA A 1 74 ? 3.114 21.365 -46.861 1.00 85.12 74 ALA A O 1
ATOM 579 N N . ALA A 1 75 ? 3.914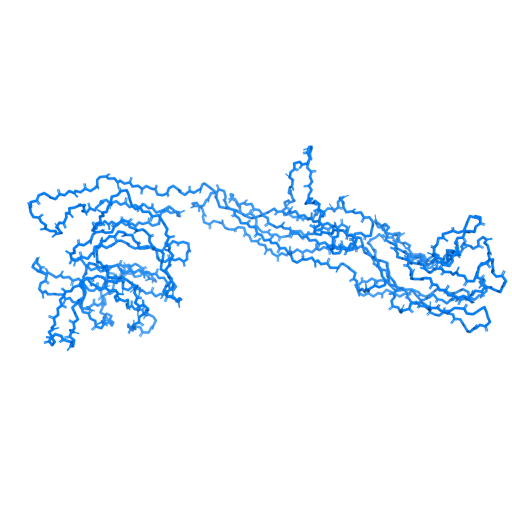 21.694 -44.790 1.00 86.62 75 ALA A N 1
ATOM 580 C CA . ALA A 1 75 ? 4.001 23.148 -44.904 1.00 86.62 75 ALA A CA 1
ATOM 581 C C . ALA A 1 75 ? 5.195 23.574 -45.768 1.00 86.62 75 ALA A C 1
ATOM 583 O O . ALA A 1 75 ? 5.101 24.535 -46.530 1.00 86.62 75 ALA A O 1
ATOM 584 N N . LEU A 1 76 ? 6.306 22.840 -45.679 1.00 85.75 76 LEU A N 1
ATOM 585 C CA . LEU A 1 76 ? 7.506 23.086 -46.483 1.00 85.75 76 LEU A CA 1
ATOM 586 C C . LEU A 1 76 ? 7.538 22.278 -47.790 1.00 85.75 76 LEU A C 1
ATOM 588 O O . LEU A 1 76 ? 8.423 22.500 -48.617 1.00 85.75 76 LEU A O 1
ATOM 592 N N . ASN A 1 77 ? 6.584 21.358 -47.979 1.00 91.06 77 ASN A N 1
ATOM 593 C CA . ASN A 1 77 ? 6.535 20.373 -49.064 1.00 91.06 77 ASN A CA 1
ATOM 594 C C . ASN A 1 77 ? 7.874 19.631 -49.238 1.00 91.06 77 ASN A C 1
ATOM 596 O O . ASN A 1 77 ? 8.380 19.456 -50.349 1.00 91.06 77 ASN A O 1
ATOM 600 N N . GLN A 1 78 ? 8.489 19.256 -48.117 1.00 92.62 78 GLN A N 1
ATOM 601 C CA . GLN A 1 78 ? 9.834 18.691 -48.075 1.00 92.62 78 GLN A CA 1
ATOM 602 C C . GLN A 1 78 ? 9.923 17.581 -47.036 1.00 92.62 78 GLN A C 1
ATOM 604 O O . GLN A 1 78 ? 9.380 17.677 -45.939 1.00 92.62 78 GLN A O 1
ATOM 609 N N . THR A 1 79 ? 10.665 16.528 -47.363 1.00 90.81 79 THR A N 1
ATOM 610 C CA . THR A 1 79 ? 11.041 15.501 -46.393 1.00 90.81 79 THR A CA 1
ATOM 611 C C . THR A 1 79 ? 12.296 15.947 -45.663 1.00 90.81 79 THR A C 1
ATOM 613 O O . THR A 1 79 ? 13.335 16.160 -46.287 1.00 90.81 79 THR A O 1
ATOM 616 N N . THR A 1 80 ? 12.212 16.064 -44.341 1.00 90.25 80 THR A N 1
ATOM 617 C CA . THR A 1 80 ? 13.350 16.448 -43.501 1.00 90.25 80 THR A CA 1
ATOM 618 C C . THR A 1 80 ? 13.583 15.408 -42.416 1.00 90.25 80 THR A C 1
ATOM 620 O O . THR A 1 80 ? 12.669 14.703 -41.989 1.00 90.25 80 THR A O 1
ATOM 623 N N . THR A 1 81 ? 14.838 15.280 -41.991 1.00 92.06 81 THR A N 1
ATOM 624 C CA . THR A 1 81 ? 15.214 14.470 -40.833 1.00 92.06 81 THR A CA 1
ATOM 625 C C . THR A 1 81 ? 15.579 15.416 -39.703 1.00 92.06 81 THR A C 1
ATOM 627 O O . THR A 1 81 ? 16.535 16.183 -39.816 1.00 92.06 81 THR A O 1
ATOM 630 N N . ALA A 1 82 ? 14.804 15.383 -38.624 1.00 92.44 82 ALA A N 1
ATOM 631 C CA . ALA A 1 82 ? 14.971 16.275 -37.483 1.00 92.44 82 ALA A CA 1
ATOM 632 C C . ALA A 1 82 ? 14.566 15.567 -36.181 1.00 92.44 82 ALA A C 1
ATOM 634 O O . ALA A 1 82 ? 13.835 14.575 -36.240 1.00 92.44 82 ALA A O 1
ATOM 635 N N . PRO A 1 83 ? 15.002 16.070 -35.010 1.00 94.75 83 PRO A N 1
ATOM 636 C CA . PRO A 1 83 ? 14.497 15.601 -33.729 1.00 94.75 83 P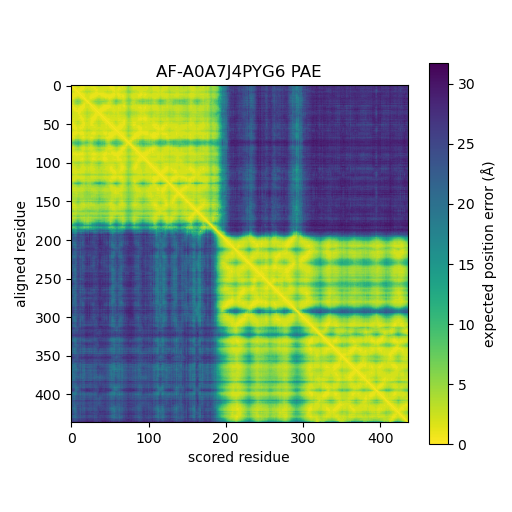RO A CA 1
ATOM 637 C C . PRO A 1 83 ? 12.974 15.731 -33.696 1.00 94.75 83 PRO A C 1
ATOM 639 O O . PRO A 1 83 ? 12.437 16.805 -33.988 1.00 94.75 83 PRO A O 1
ATOM 642 N N . ALA A 1 84 ? 12.285 14.651 -33.354 1.00 94.69 84 ALA A N 1
ATOM 643 C CA . ALA A 1 84 ? 10.835 14.598 -33.273 1.00 94.69 84 ALA A CA 1
ATOM 644 C C . ALA A 1 84 ? 10.384 14.351 -31.832 1.00 94.69 84 ALA A C 1
ATOM 646 O O . ALA A 1 84 ? 11.152 13.927 -30.972 1.00 94.69 84 ALA A O 1
ATOM 647 N N . ASN A 1 85 ? 9.119 14.642 -31.575 1.00 94.44 85 ASN A N 1
ATOM 648 C CA . ASN A 1 85 ? 8.412 14.300 -30.347 1.00 94.44 85 ASN A CA 1
ATOM 649 C C . ASN A 1 85 ? 7.560 13.029 -30.511 1.00 94.44 85 ASN A C 1
ATOM 651 O O . ASN A 1 85 ? 6.764 12.706 -29.639 1.00 94.44 85 ASN A O 1
ATOM 655 N N . HIS A 1 86 ? 7.702 12.350 -31.651 1.00 93.62 86 HIS A N 1
ATOM 656 C CA . HIS A 1 86 ? 6.788 11.309 -32.080 1.00 93.62 86 HIS A CA 1
ATOM 657 C C . HIS A 1 86 ? 7.055 9.967 -31.395 1.00 93.62 86 HIS A C 1
ATOM 659 O O . HIS A 1 86 ? 8.192 9.475 -31.430 1.00 93.62 86 HIS A O 1
ATOM 665 N N . THR A 1 87 ? 5.997 9.359 -30.857 1.00 95.75 87 THR A N 1
ATOM 666 C CA . THR A 1 87 ? 6.037 8.045 -30.202 1.00 95.75 87 THR A CA 1
ATOM 667 C C . THR A 1 87 ? 5.249 7.017 -31.008 1.00 95.75 87 THR A C 1
ATOM 669 O O . THR A 1 87 ? 4.087 7.236 -31.344 1.00 95.75 87 THR A O 1
ATOM 672 N N . GLU A 1 88 ? 5.863 5.869 -31.285 1.00 97.25 88 GLU A N 1
ATOM 673 C CA . GLU A 1 88 ? 5.181 4.707 -31.869 1.00 97.25 88 GLU A CA 1
ATOM 674 C C . GLU A 1 88 ? 5.225 3.531 -30.893 1.00 97.25 88 GLU A C 1
ATOM 676 O O . GLU A 1 88 ? 6.195 3.367 -30.155 1.00 97.25 88 GLU A O 1
ATOM 681 N N . ILE A 1 89 ? 4.175 2.714 -30.886 1.00 98.06 89 ILE A N 1
ATOM 682 C CA . ILE A 1 89 ? 4.000 1.592 -29.964 1.00 98.06 89 ILE A CA 1
ATOM 683 C C . ILE A 1 89 ? 3.885 0.315 -30.781 1.00 98.06 89 ILE A C 1
ATOM 685 O O . ILE A 1 89 ? 3.006 0.193 -31.632 1.00 98.06 89 ILE A O 1
ATOM 689 N N . TYR A 1 90 ? 4.759 -0.640 -30.509 1.00 98.62 90 TYR A N 1
ATOM 690 C CA . TYR A 1 90 ? 4.731 -1.965 -31.093 1.00 98.62 90 TYR A CA 1
ATOM 691 C C . TYR A 1 90 ? 4.077 -2.952 -30.145 1.00 98.62 90 TYR A C 1
ATOM 693 O O . TYR A 1 90 ? 4.463 -3.065 -28.981 1.00 98.62 90 TYR A O 1
ATOM 701 N N . ASP A 1 91 ? 3.125 -3.705 -30.678 1.00 98.12 91 ASP A N 1
ATOM 702 C CA . ASP A 1 91 ? 2.513 -4.834 -30.000 1.00 98.12 91 ASP A CA 1
ATOM 703 C C . ASP A 1 91 ? 3.092 -6.150 -30.554 1.00 98.12 91 ASP A C 1
ATOM 705 O O . ASP A 1 91 ? 2.811 -6.511 -31.706 1.00 98.12 91 ASP A O 1
ATOM 709 N N . PRO A 1 92 ? 3.896 -6.886 -29.764 1.00 97.12 92 PRO A N 1
ATOM 710 C CA . PRO A 1 92 ? 4.448 -8.176 -30.167 1.00 97.12 92 PRO A CA 1
ATOM 711 C C . PRO A 1 92 ? 3.398 -9.257 -30.429 1.00 97.12 92 PRO A C 1
ATOM 713 O O . PRO A 1 92 ? 3.675 -10.174 -31.203 1.00 97.12 92 PRO A O 1
ATOM 716 N N . LEU A 1 93 ? 2.215 -9.169 -29.809 1.00 96.12 93 LEU A N 1
ATOM 717 C CA . LEU A 1 93 ? 1.148 -10.161 -29.962 1.00 96.12 93 LEU A CA 1
ATOM 718 C C . LEU A 1 93 ? 0.479 -10.053 -31.330 1.00 96.12 93 LEU A C 1
ATOM 720 O O . LEU A 1 93 ? 0.166 -11.068 -31.950 1.00 96.12 93 LEU A O 1
ATOM 724 N N . THR A 1 94 ? 0.269 -8.828 -31.809 1.00 97.75 94 THR A N 1
ATOM 725 C CA . THR A 1 94 ? -0.360 -8.571 -33.111 1.00 97.75 94 THR A CA 1
ATOM 726 C C . THR A 1 94 ? 0.653 -8.309 -34.220 1.00 97.75 94 THR A C 1
ATOM 728 O O . THR A 1 94 ? 0.267 -8.298 -35.387 1.00 97.75 94 THR A O 1
ATOM 731 N N . ASN A 1 95 ? 1.936 -8.133 -33.882 1.00 98.25 95 ASN A N 1
ATOM 732 C CA . ASN A 1 95 ? 3.003 -7.742 -34.803 1.00 98.25 95 ASN A CA 1
ATOM 733 C C . ASN A 1 95 ? 2.626 -6.472 -35.585 1.00 98.25 95 ASN A C 1
ATOM 735 O O . ASN A 1 95 ? 2.634 -6.447 -36.816 1.00 98.25 95 ASN A O 1
ATOM 739 N N . THR A 1 96 ? 2.245 -5.417 -34.863 1.00 98.50 96 THR A N 1
ATOM 740 C CA . THR A 1 96 ? 1.831 -4.137 -35.457 1.00 98.50 96 THR A CA 1
ATOM 741 C C . THR A 1 96 ? 2.391 -2.955 -34.688 1.00 98.50 96 THR A C 1
ATOM 743 O O . THR A 1 96 ? 2.430 -2.981 -33.460 1.00 98.50 96 THR A O 1
ATOM 746 N N . TRP A 1 97 ? 2.734 -1.893 -35.418 1.00 98.50 97 TRP A N 1
ATOM 747 C CA . TRP A 1 97 ? 2.991 -0.569 -34.857 1.00 98.50 97 TRP A CA 1
ATOM 748 C C . TRP A 1 97 ? 1.737 0.301 -34.930 1.00 98.50 97 TRP A C 1
ATOM 750 O O . TRP A 1 97 ? 1.024 0.282 -35.936 1.00 98.50 97 TRP A O 1
ATOM 760 N N . ILE A 1 98 ? 1.497 1.086 -33.884 1.00 97.25 98 ILE A N 1
ATOM 761 C CA . ILE A 1 98 ? 0.486 2.146 -33.841 1.00 97.25 98 ILE A CA 1
ATOM 762 C C . ILE A 1 98 ? 1.119 3.457 -33.367 1.00 97.25 98 ILE A C 1
ATOM 764 O O . ILE A 1 98 ? 2.142 3.448 -32.683 1.00 97.25 98 ILE A O 1
ATOM 768 N N . ASN A 1 99 ? 0.490 4.586 -33.684 1.00 94.81 99 ASN A N 1
ATOM 769 C CA . ASN A 1 99 ? 0.898 5.874 -33.129 1.00 94.81 99 ASN A CA 1
ATOM 770 C C . ASN A 1 99 ? 0.463 5.969 -31.661 1.00 94.81 99 ASN A C 1
ATOM 772 O O . ASN A 1 99 ? -0.696 5.696 -31.343 1.00 94.81 99 ASN A O 1
ATOM 776 N N . GLY A 1 100 ? 1.393 6.354 -30.789 1.00 91.25 100 GLY A N 1
ATOM 777 C CA . GLY A 1 100 ? 1.128 6.671 -29.389 1.00 91.25 100 GLY A CA 1
ATOM 778 C C . GLY A 1 100 ? 0.904 8.167 -29.164 1.00 91.25 100 GLY A C 1
ATOM 779 O O . GLY A 1 100 ? 0.797 8.951 -30.108 1.00 91.25 100 GLY A O 1
ATOM 780 N N . SER A 1 101 ? 0.860 8.565 -27.893 1.00 90.88 101 SER A N 1
ATOM 781 C CA . SER A 1 101 ? 0.814 9.976 -27.499 1.00 90.88 101 SER A CA 1
ATOM 782 C C . SER A 1 101 ? 2.175 10.637 -27.719 1.00 90.88 101 SER A C 1
ATOM 784 O O . SER A 1 101 ? 3.176 10.206 -27.146 1.00 90.88 101 SER A O 1
ATOM 786 N N . ASP A 1 102 ? 2.219 11.698 -28.520 1.00 91.25 102 ASP A N 1
ATOM 787 C CA . ASP A 1 102 ? 3.448 12.456 -28.756 1.00 91.25 102 ASP A CA 1
ATOM 788 C C . ASP A 1 102 ? 3.905 13.208 -27.496 1.00 91.25 102 ASP A C 1
ATOM 790 O O . ASP A 1 102 ? 3.100 13.715 -26.712 1.00 91.25 102 ASP A O 1
ATOM 794 N N . LEU A 1 103 ? 5.221 13.346 -27.331 1.00 94.62 103 LEU A N 1
ATOM 795 C CA . LEU A 1 103 ? 5.803 14.162 -26.269 1.00 94.62 103 LEU A CA 1
ATOM 796 C C . LEU A 1 103 ? 5.478 15.658 -26.482 1.00 94.62 103 LEU A C 1
ATOM 798 O O . LEU A 1 103 ? 5.392 16.132 -27.620 1.00 94.62 103 LEU A O 1
ATOM 802 N N . PRO A 1 104 ? 5.410 16.476 -25.415 1.00 93.56 104 PRO A N 1
ATOM 803 C CA . PRO A 1 104 ? 5.234 17.925 -25.550 1.00 93.56 104 PRO A CA 1
ATOM 804 C C . PRO A 1 104 ? 6.508 18.657 -26.017 1.00 93.56 104 PRO A C 1
ATOM 806 O O . PRO A 1 104 ? 6.535 19.884 -26.107 1.00 93.56 104 PRO A O 1
ATOM 809 N N . PHE A 1 105 ? 7.587 17.926 -26.301 1.00 93.19 105 PHE A N 1
ATOM 810 C CA . PHE A 1 105 ? 8.881 18.450 -26.730 1.00 93.19 105 PHE A CA 1
ATOM 811 C C . PHE A 1 105 ? 9.575 17.466 -27.674 1.00 93.19 105 PHE A C 1
ATOM 813 O O . PHE A 1 105 ? 9.392 16.256 -27.584 1.00 93.19 105 PHE A O 1
ATOM 820 N N . LYS A 1 106 ? 10.399 17.995 -28.580 1.00 95.06 106 LYS A N 1
ATOM 821 C CA . LYS A 1 106 ? 11.212 17.197 -29.507 1.00 95.06 106 LYS A CA 1
ATOM 822 C C . LYS A 1 106 ? 12.489 16.741 -28.818 1.00 95.06 106 LYS A C 1
ATOM 824 O O . LYS A 1 106 ? 13.092 17.527 -28.091 1.00 95.06 106 LYS A O 1
ATOM 829 N N . ILE A 1 107 ? 12.926 15.514 -29.080 1.00 96.81 107 ILE A N 1
ATOM 830 C CA . ILE A 1 107 ? 14.096 14.954 -28.404 1.00 96.81 107 ILE A CA 1
ATOM 831 C C . ILE A 1 107 ? 14.775 13.882 -29.255 1.00 96.81 107 ILE A C 1
ATOM 833 O O . ILE A 1 107 ? 14.116 13.134 -29.965 1.00 96.81 107 ILE A O 1
ATOM 837 N N . ALA A 1 108 ? 16.099 13.798 -29.187 1.00 96.19 108 ALA A N 1
ATOM 838 C CA . ALA A 1 108 ? 16.903 12.734 -29.779 1.00 96.19 108 ALA A CA 1
ATOM 839 C C . ALA A 1 108 ? 18.151 12.480 -28.923 1.00 96.19 108 ALA A C 1
ATOM 841 O O . ALA A 1 108 ? 18.617 13.395 -28.246 1.00 96.19 108 ALA A O 1
ATOM 842 N N . ALA A 1 109 ? 18.698 11.263 -28.978 1.00 95.62 109 ALA A N 1
ATOM 843 C CA . ALA A 1 109 ? 19.850 10.820 -28.178 1.00 95.62 109 ALA A CA 1
ATOM 844 C C . ALA A 1 109 ? 19.747 11.095 -26.679 1.00 95.62 109 ALA A C 1
ATOM 846 O O . ALA A 1 109 ? 20.735 11.394 -26.012 1.00 95.62 109 ALA A O 1
ATOM 847 N N . HIS A 1 110 ? 18.522 11.044 -26.185 1.00 96.75 110 HIS A N 1
ATOM 848 C CA . HIS A 1 110 ? 18.262 10.873 -24.771 1.00 96.75 110 HIS A CA 1
ATOM 849 C C . HIS A 1 110 ? 18.489 9.412 -24.409 1.00 96.75 110 HIS A C 1
ATOM 851 O O . HIS A 1 110 ? 18.573 8.583 -25.309 1.00 96.75 110 HIS A O 1
ATOM 857 N N . SER A 1 111 ? 18.514 9.134 -23.114 1.00 96.25 111 SER A N 1
ATOM 858 C CA . SER A 1 111 ? 18.339 7.781 -22.604 1.00 96.25 111 SER A CA 1
ATOM 859 C C . SER A 1 111 ? 16.960 7.650 -21.960 1.00 96.25 111 SER A C 1
ATOM 861 O O . SER A 1 111 ? 16.400 8.650 -21.489 1.00 96.25 111 SER A O 1
ATOM 863 N N . ALA A 1 112 ? 16.395 6.444 -21.956 1.00 97.00 112 ALA A N 1
ATOM 864 C CA . ALA A 1 112 ? 15.105 6.178 -21.349 1.00 97.00 112 ALA A CA 1
ATOM 865 C C . ALA A 1 112 ? 15.041 4.784 -20.725 1.00 97.00 112 ALA A C 1
ATOM 867 O O . ALA A 1 112 ? 15.549 3.822 -21.287 1.00 97.00 112 ALA A O 1
ATOM 868 N N . VAL A 1 113 ? 14.383 4.673 -19.571 1.00 96.00 113 VAL A N 1
ATOM 869 C CA . VAL A 1 113 ? 14.233 3.402 -18.854 1.00 96.00 113 VAL A CA 1
ATOM 870 C C . VAL A 1 113 ? 12.942 3.374 -18.048 1.00 96.00 113 VAL A C 1
ATOM 872 O O . VAL A 1 113 ? 12.472 4.412 -17.584 1.00 96.00 113 VAL A O 1
ATOM 875 N N . VAL A 1 114 ? 12.372 2.187 -17.842 1.00 95.19 114 VAL A N 1
ATOM 876 C CA . VAL A 1 114 ? 11.227 2.025 -16.939 1.00 95.19 114 VAL A CA 1
ATOM 877 C C . VAL A 1 114 ? 11.679 2.076 -15.481 1.00 95.19 114 VAL A C 1
ATOM 879 O O . VAL A 1 114 ? 12.585 1.352 -15.056 1.00 95.19 114 VAL A O 1
ATOM 882 N N . HIS A 1 115 ? 11.012 2.905 -14.685 1.00 89.62 115 HIS A N 1
ATOM 883 C CA . HIS A 1 115 ? 11.220 3.015 -13.249 1.00 89.62 115 HIS A CA 1
ATOM 884 C C . HIS A 1 115 ? 9.916 3.424 -12.552 1.00 89.62 115 HIS A C 1
ATOM 886 O O . HIS A 1 115 ? 9.257 4.358 -12.989 1.00 89.62 115 HIS A O 1
ATOM 892 N N . ASN A 1 116 ? 9.542 2.716 -11.479 1.00 85.69 116 ASN A N 1
ATOM 893 C CA . ASN A 1 116 ? 8.310 2.946 -10.707 1.00 85.69 116 ASN A CA 1
ATOM 894 C C . ASN A 1 116 ? 7.038 3.079 -11.566 1.00 85.69 116 ASN A C 1
ATOM 896 O O . ASN A 1 116 ? 6.246 3.996 -11.375 1.00 85.69 116 ASN A O 1
ATOM 900 N N . ASP A 1 117 ? 6.852 2.140 -12.498 1.00 86.56 117 ASP A N 1
ATOM 901 C CA . ASP A 1 117 ? 5.704 2.091 -13.415 1.00 86.56 117 ASP A CA 1
ATOM 902 C C . ASP A 1 117 ? 5.568 3.313 -14.349 1.00 86.56 117 ASP A C 1
ATOM 904 O O . ASP A 1 117 ? 4.493 3.625 -14.854 1.00 86.56 117 ASP A O 1
ATOM 908 N N . GLU A 1 118 ? 6.685 3.979 -14.639 1.00 89.94 118 GLU A N 1
ATOM 909 C CA . GLU A 1 118 ? 6.777 5.113 -15.557 1.00 89.94 118 GLU A CA 1
ATOM 910 C C . GLU A 1 118 ? 8.006 4.972 -16.472 1.00 89.94 118 GLU A C 1
ATOM 912 O O . GLU A 1 118 ? 9.014 4.380 -16.080 1.00 89.94 118 GLU A O 1
ATOM 917 N N . ILE A 1 119 ? 7.959 5.518 -17.694 1.00 96.25 119 ILE A N 1
ATOM 918 C CA . ILE A 1 119 ? 9.142 5.618 -18.560 1.00 96.25 119 ILE A CA 1
ATOM 919 C C . ILE A 1 119 ? 9.871 6.919 -18.232 1.00 96.25 119 ILE A C 1
ATOM 921 O O . ILE A 1 119 ? 9.402 8.006 -18.563 1.00 96.25 119 ILE A O 1
ATOM 925 N N . LEU A 1 120 ? 11.039 6.830 -17.605 1.00 96.44 120 LEU A N 1
ATOM 926 C CA . LEU A 1 120 ? 11.886 7.992 -17.367 1.00 96.44 120 LEU A CA 1
ATOM 927 C C . LEU A 1 120 ? 12.724 8.294 -18.600 1.00 96.44 120 LEU A C 1
ATOM 929 O O . LEU A 1 120 ? 13.402 7.417 -19.113 1.00 96.44 120 LEU A O 1
ATOM 933 N N . ILE A 1 121 ? 12.703 9.548 -19.035 1.00 96.88 121 ILE A N 1
ATOM 934 C CA . ILE A 1 121 ? 13.438 10.107 -20.167 1.00 96.88 121 ILE A CA 1
ATOM 935 C C . ILE A 1 121 ? 14.432 11.126 -19.612 1.00 96.88 121 ILE A C 1
ATOM 937 O O . ILE A 1 121 ? 14.030 12.090 -18.958 1.00 96.88 121 ILE A O 1
ATOM 941 N N . ALA A 1 122 ? 15.721 10.939 -19.883 1.00 95.50 122 ALA A N 1
ATOM 942 C CA . ALA A 1 122 ? 16.782 11.789 -19.359 1.00 95.50 122 ALA A CA 1
ATOM 943 C C . ALA A 1 122 ? 17.649 12.386 -20.473 1.00 95.50 122 ALA A C 1
ATOM 945 O O . ALA A 1 122 ? 18.047 11.707 -21.422 1.00 95.50 122 ALA A O 1
ATOM 946 N N . GLY A 1 123 ? 17.991 13.666 -20.310 1.00 95.12 123 GLY A N 1
ATOM 947 C CA . GLY A 1 123 ? 18.930 14.377 -21.173 1.00 95.12 123 GLY A CA 1
ATOM 948 C C . GLY A 1 123 ? 18.500 14.418 -22.641 1.00 95.12 123 GLY A C 1
ATOM 949 O O . GLY A 1 123 ? 17.334 14.645 -22.957 1.00 95.12 123 GLY A O 1
ATOM 950 N N . GLY A 1 124 ? 19.448 14.244 -23.557 1.00 95.56 124 GLY A N 1
ATOM 951 C CA . GLY A 1 124 ? 19.211 14.303 -24.996 1.00 95.56 124 GLY A CA 1
ATOM 952 C C . GLY A 1 124 ? 19.293 15.712 -25.570 1.00 95.56 124 GLY A C 1
ATOM 953 O O . GLY A 1 124 ? 19.758 16.662 -24.937 1.00 95.56 124 GLY A O 1
ATOM 954 N N . MET A 1 125 ? 18.878 15.855 -26.827 1.00 93.56 125 MET A N 1
ATOM 955 C CA . MET A 1 125 ? 19.018 17.116 -27.548 1.00 93.56 125 MET A CA 1
ATOM 956 C C . MET A 1 125 ? 17.958 17.355 -28.624 1.00 93.56 125 MET A C 1
ATOM 958 O O . MET A 1 125 ? 17.324 16.441 -29.151 1.00 93.56 125 MET A O 1
ATOM 962 N N . THR A 1 126 ? 17.854 18.623 -29.006 1.00 91.69 126 THR A N 1
ATOM 963 C CA . THR A 1 126 ? 17.371 19.080 -30.312 1.00 91.69 126 THR A CA 1
ATOM 964 C C . THR A 1 126 ? 18.560 19.583 -31.144 1.00 91.69 126 THR A C 1
ATOM 966 O O . THR A 1 126 ? 19.704 19.461 -30.724 1.00 91.69 126 THR A O 1
ATOM 969 N N . ASN A 1 127 ? 18.332 20.203 -32.307 1.00 83.25 127 ASN A N 1
ATOM 970 C CA . ASN A 1 127 ? 19.424 20.763 -33.119 1.00 83.25 127 ASN A CA 1
ATOM 971 C C . ASN A 1 127 ? 20.191 21.914 -32.436 1.00 83.25 127 ASN A C 1
ATOM 973 O O . ASN A 1 127 ? 21.310 22.210 -32.843 1.00 83.25 127 ASN A O 1
ATOM 977 N N . THR A 1 128 ? 19.595 22.585 -31.445 1.00 81.12 128 THR A N 1
ATOM 978 C CA . THR A 1 128 ? 20.148 23.809 -30.833 1.00 81.12 128 THR A CA 1
ATOM 979 C C . THR A 1 128 ? 20.206 23.773 -29.308 1.00 81.12 128 THR A C 1
ATOM 981 O O . THR A 1 128 ? 20.853 24.625 -28.703 1.00 81.12 128 THR A O 1
ATOM 984 N N . VAL A 1 129 ? 19.533 22.811 -28.672 1.00 88.19 129 VAL A N 1
ATOM 985 C CA . VAL A 1 129 ? 19.408 22.718 -27.212 1.00 88.19 129 VAL A CA 1
ATOM 986 C C . VAL A 1 129 ? 19.781 21.319 -26.758 1.00 88.19 129 VAL A C 1
ATOM 988 O O . VAL A 1 129 ? 19.349 20.341 -27.363 1.00 88.19 129 VAL A O 1
ATOM 991 N N . ARG A 1 130 ? 20.537 21.237 -25.665 1.00 90.81 130 ARG A N 1
ATOM 992 C CA . ARG A 1 130 ? 20.792 19.999 -24.921 1.00 90.81 130 ARG A CA 1
ATOM 993 C C . ARG A 1 130 ? 20.001 20.052 -23.632 1.00 90.81 130 ARG A C 1
ATOM 995 O O . ARG A 1 130 ? 19.910 21.119 -23.024 1.00 90.81 130 ARG A O 1
ATOM 1002 N N . TYR A 1 131 ? 19.458 18.919 -23.241 1.00 93.62 131 TYR A N 1
ATOM 1003 C CA . TYR A 1 131 ? 18.663 18.788 -22.040 1.00 93.62 131 TYR A CA 1
ATOM 1004 C C . TYR A 1 131 ? 19.502 18.185 -20.918 1.00 93.62 131 TYR A C 1
ATOM 1006 O O . TYR A 1 131 ? 20.378 17.352 -21.143 1.00 93.62 131 TYR A O 1
ATOM 1014 N N . ASP A 1 132 ? 19.227 18.634 -19.705 1.00 92.25 132 ASP A N 1
ATOM 1015 C CA . ASP A 1 132 ? 19.639 18.007 -18.452 1.00 92.25 132 ASP A CA 1
ATOM 1016 C C . ASP A 1 132 ? 18.435 17.429 -17.703 1.00 92.25 132 ASP A C 1
ATOM 1018 O O . ASP A 1 132 ? 18.611 16.730 -16.717 1.00 92.25 132 ASP A O 1
ATOM 1022 N N . GLN A 1 133 ? 17.207 17.697 -18.138 1.00 93.69 133 GLN A N 1
ATOM 1023 C CA . GLN A 1 133 ? 16.019 17.305 -17.395 1.00 93.69 133 GLN A CA 1
ATOM 1024 C C . GLN A 1 133 ? 15.805 15.792 -17.420 1.00 93.69 133 GLN A C 1
ATOM 1026 O O . GLN A 1 133 ? 15.989 15.144 -18.453 1.00 93.69 133 GLN A O 1
ATOM 1031 N N . ILE A 1 134 ? 15.341 15.265 -16.288 1.00 93.94 134 ILE A N 1
ATOM 1032 C CA . ILE A 1 134 ? 14.766 13.930 -16.158 1.00 93.94 134 ILE A CA 1
ATOM 1033 C C . ILE A 1 134 ? 13.251 14.106 -16.067 1.00 93.94 134 ILE A C 1
ATOM 1035 O O . ILE A 1 134 ? 12.740 14.856 -15.230 1.00 93.94 134 ILE A O 1
ATOM 1039 N N . ARG A 1 135 ? 12.528 13.459 -16.976 1.00 94.62 135 ARG A N 1
ATOM 1040 C CA . ARG A 1 135 ? 11.074 13.562 -17.103 1.00 94.62 135 ARG A CA 1
ATOM 1041 C C . ARG A 1 135 ? 10.471 12.180 -17.133 1.00 94.62 135 ARG A C 1
ATOM 1043 O O . ARG A 1 135 ? 10.944 11.319 -17.860 1.00 94.62 135 ARG A O 1
ATOM 1050 N N . GLY A 1 136 ? 9.423 11.999 -16.362 1.00 94.62 136 GLY A N 1
ATOM 1051 C CA . GLY A 1 136 ? 8.613 10.809 -16.386 1.00 94.62 136 GLY A CA 1
ATOM 1052 C C . GLY A 1 136 ? 7.560 10.918 -17.474 1.00 94.62 136 GLY A C 1
ATOM 1053 O O . GLY A 1 136 ? 6.995 11.993 -17.668 1.00 94.62 136 GLY A O 1
ATOM 1054 N N . TYR A 1 137 ? 7.357 9.844 -18.223 1.00 94.00 137 TYR A N 1
ATOM 1055 C CA . TYR A 1 137 ? 6.355 9.729 -19.267 1.00 94.00 137 TYR A CA 1
ATOM 1056 C C . TYR A 1 137 ? 5.515 8.482 -19.024 1.00 94.00 137 TYR A C 1
ATOM 1058 O O . TYR A 1 137 ? 6.022 7.358 -19.041 1.00 94.00 137 TYR A O 1
ATOM 1066 N N . ASN A 1 138 ? 4.213 8.690 -18.835 1.00 90.50 138 ASN A N 1
ATOM 1067 C CA . ASN A 1 138 ? 3.239 7.612 -18.844 1.00 90.50 138 ASN A CA 1
ATOM 1068 C C . ASN A 1 138 ? 2.596 7.547 -20.238 1.00 90.50 138 ASN A C 1
ATOM 1070 O O . ASN A 1 138 ? 1.770 8.399 -20.572 1.00 90.50 138 ASN A O 1
ATOM 1074 N N . PRO A 1 139 ? 2.934 6.553 -21.076 1.00 86.31 139 PRO A N 1
ATOM 1075 C CA . PRO A 1 139 ? 2.404 6.484 -22.432 1.00 86.31 139 PRO A CA 1
ATOM 1076 C C . PRO A 1 139 ? 0.923 6.089 -22.510 1.00 86.31 139 PRO A C 1
ATOM 1078 O O . PRO A 1 139 ? 0.310 6.275 -23.561 1.00 86.31 139 PRO A O 1
ATOM 1081 N N . LEU A 1 140 ? 0.337 5.557 -21.429 1.00 85.25 140 LEU A N 1
ATOM 1082 C CA . LEU A 1 140 ? -1.079 5.178 -21.379 1.00 85.25 140 LEU A CA 1
ATOM 1083 C C . LEU A 1 140 ? -1.976 6.401 -21.172 1.00 85.25 140 LEU A C 1
ATOM 1085 O O . LEU A 1 140 ? -3.058 6.475 -21.752 1.00 85.25 140 LEU A O 1
ATOM 1089 N N . THR A 1 141 ? -1.525 7.362 -20.362 1.00 85.75 141 THR A N 1
ATOM 1090 C CA . THR A 1 141 ? -2.256 8.611 -20.083 1.00 85.75 141 THR A CA 1
ATOM 1091 C C . THR A 1 141 ? -1.760 9.788 -20.924 1.00 85.75 141 THR A C 1
ATOM 1093 O O . THR A 1 141 ? -2.493 10.752 -21.134 1.00 85.75 141 THR A O 1
ATOM 1096 N N . GLY A 1 142 ? -0.530 9.713 -21.439 1.00 85.31 142 GLY A N 1
ATOM 1097 C CA . GLY A 1 142 ? 0.164 10.822 -22.094 1.00 85.31 142 GLY A CA 1
ATOM 1098 C C . GLY A 1 142 ? 0.719 11.863 -21.115 1.00 85.31 142 GLY A C 1
ATOM 1099 O O . GLY A 1 142 ? 1.184 12.916 -21.551 1.00 85.31 142 GLY A O 1
ATOM 1100 N N . GLU A 1 143 ? 0.659 11.601 -19.808 1.00 89.06 143 GLU A N 1
ATOM 1101 C CA . GLU A 1 143 ? 1.131 12.528 -18.781 1.00 89.06 143 GLU A CA 1
ATOM 1102 C C . GLU A 1 143 ? 2.658 12.593 -18.727 1.00 89.06 143 GLU A C 1
ATOM 1104 O O . GLU A 1 143 ? 3.365 11.619 -19.005 1.00 89.06 143 GLU A O 1
ATOM 1109 N N . ILE A 1 144 ? 3.153 13.774 -18.350 1.00 91.38 144 ILE A N 1
ATOM 1110 C CA . ILE A 1 144 ? 4.573 14.046 -18.153 1.00 91.38 144 ILE A CA 1
ATOM 1111 C C . ILE A 1 144 ? 4.786 14.577 -16.740 1.00 91.38 144 ILE A C 1
ATOM 1113 O O . ILE A 1 144 ? 4.216 15.607 -16.372 1.00 91.38 144 ILE A O 1
ATOM 1117 N N . HIS A 1 145 ? 5.672 13.931 -15.992 1.00 89.94 145 HIS A N 1
ATOM 1118 C CA . HIS A 1 145 ? 6.055 14.336 -14.645 1.00 89.94 145 HIS A CA 1
ATOM 1119 C C . HIS A 1 145 ? 7.479 14.893 -14.640 1.00 89.94 145 HIS A C 1
ATOM 1121 O O . HIS A 1 145 ? 8.386 14.367 -15.286 1.00 89.94 145 HIS A O 1
ATOM 1127 N N . ALA A 1 146 ? 7.693 15.996 -13.926 1.00 89.88 146 ALA A N 1
ATOM 1128 C CA . ALA A 1 146 ? 9.033 16.526 -13.717 1.00 89.88 146 ALA A CA 1
ATOM 1129 C C . ALA A 1 146 ? 9.706 15.771 -12.565 1.00 89.88 146 ALA A C 1
ATOM 1131 O O . ALA A 1 146 ? 9.143 15.700 -11.474 1.00 89.88 146 ALA A O 1
ATOM 1132 N N . HIS A 1 147 ? 10.912 15.258 -12.805 1.00 88.44 147 HIS A N 1
ATOM 1133 C CA . HIS A 1 147 ? 11.766 14.673 -11.771 1.00 88.44 147 HIS A CA 1
ATOM 1134 C C . HIS A 1 147 ? 12.968 15.600 -11.528 1.00 88.44 147 HIS A C 1
ATOM 1136 O O . HIS A 1 147 ? 12.803 16.813 -11.389 1.00 88.44 147 HIS A O 1
ATOM 1142 N N . GLY A 1 148 ? 14.180 15.049 -11.451 1.00 86.81 148 GLY A N 1
ATOM 1143 C CA . GLY A 1 148 ? 15.414 15.808 -11.255 1.00 86.81 148 GLY A CA 1
ATOM 1144 C C . GLY A 1 148 ? 16.067 16.293 -12.552 1.00 86.81 148 GLY A C 1
ATOM 1145 O O . GLY A 1 148 ? 15.473 16.311 -13.632 1.00 86.81 148 GLY A O 1
ATOM 1146 N N . THR A 1 149 ? 17.340 16.659 -12.439 1.00 91.19 149 THR A N 1
ATOM 1147 C CA . THR A 1 149 ? 18.208 16.996 -13.570 1.00 91.19 149 THR A CA 1
ATOM 1148 C C . THR A 1 149 ? 19.528 16.237 -13.466 1.00 91.19 149 THR A C 1
ATOM 1150 O O . THR A 1 149 ? 20.016 15.959 -12.371 1.00 91.19 149 THR A O 1
ATOM 1153 N N . LEU A 1 150 ? 20.138 15.940 -14.607 1.00 88.38 150 LEU A N 1
ATOM 1154 C CA . LEU A 1 150 ? 21.536 15.548 -14.713 1.00 88.38 150 LEU A CA 1
ATOM 1155 C C . LEU A 1 150 ? 22.427 16.701 -14.230 1.00 88.38 150 LEU A C 1
ATOM 1157 O O . LEU A 1 150 ? 22.075 17.874 -14.350 1.00 88.38 150 LEU A O 1
ATOM 1161 N N . HIS A 1 151 ? 23.621 16.378 -13.733 1.00 84.50 151 HIS A N 1
ATOM 1162 C CA . HIS A 1 151 ? 24.602 17.390 -13.315 1.00 84.50 151 HIS A CA 1
ATOM 1163 C C . HIS A 1 151 ? 25.104 18.254 -14.480 1.00 84.50 151 HIS A C 1
ATOM 1165 O O . HIS A 1 151 ? 25.658 19.334 -14.278 1.00 84.50 151 HIS A O 1
ATOM 1171 N N . THR A 1 152 ? 24.988 17.759 -15.711 1.00 84.81 152 THR A N 1
ATOM 1172 C CA . THR A 1 152 ? 25.423 18.445 -16.926 1.00 84.81 152 THR A CA 1
ATOM 1173 C C . THR A 1 152 ? 24.500 18.048 -18.079 1.00 84.81 152 THR A C 1
ATOM 1175 O O . THR A 1 152 ? 24.227 16.857 -18.228 1.00 84.81 152 THR A O 1
ATOM 1178 N N . PRO A 1 153 ? 24.036 18.998 -18.915 1.00 90.50 153 PRO A N 1
ATOM 1179 C CA . PRO A 1 153 ? 23.277 18.671 -20.118 1.00 90.50 153 PRO A CA 1
ATOM 1180 C C . PRO A 1 153 ? 24.099 17.804 -21.078 1.00 90.50 153 PRO A C 1
ATOM 1182 O O . PRO A 1 153 ? 25.179 18.219 -21.507 1.00 90.50 153 PRO A O 1
ATOM 1185 N N . MET A 1 154 ? 23.582 16.630 -21.441 1.00 90.81 154 MET A N 1
ATOM 1186 C CA . MET A 1 154 ? 24.294 15.647 -22.266 1.00 90.81 154 MET A CA 1
ATOM 1187 C C . MET A 1 154 ? 23.341 14.774 -23.090 1.00 90.81 154 MET A C 1
ATOM 1189 O O . MET A 1 154 ? 22.141 14.716 -22.829 1.00 90.81 154 MET A O 1
ATOM 1193 N N . TYR A 1 155 ? 23.887 14.104 -24.099 1.00 92.81 155 TYR A N 1
ATOM 1194 C CA . TYR A 1 155 ? 23.199 13.164 -24.991 1.00 92.81 155 TYR A CA 1
ATOM 1195 C C . TYR A 1 155 ? 24.119 11.978 -25.312 1.00 92.81 155 TYR A C 1
ATOM 1197 O O . TYR A 1 155 ? 25.294 12.009 -24.965 1.00 92.81 155 TYR A O 1
ATOM 1205 N N . ASP A 1 156 ? 23.614 10.941 -25.986 1.00 92.00 156 ASP A N 1
ATOM 1206 C CA . ASP A 1 156 ? 24.386 9.730 -26.336 1.00 92.00 156 ASP A CA 1
ATOM 1207 C C . ASP A 1 156 ? 25.019 9.036 -25.109 1.00 92.00 156 ASP A C 1
ATOM 1209 O O . ASP A 1 156 ? 26.144 8.537 -25.165 1.00 92.00 156 ASP A O 1
ATOM 1213 N N . PHE A 1 157 ? 24.293 9.028 -23.992 1.00 91.44 157 PHE A N 1
ATOM 1214 C CA . PHE A 1 157 ? 24.614 8.254 -22.793 1.00 91.44 157 PHE A CA 1
ATOM 1215 C C . PHE A 1 157 ? 23.614 7.112 -22.627 1.00 91.44 157 PHE A C 1
ATOM 1217 O O . PHE A 1 157 ? 22.566 7.115 -23.272 1.00 91.44 157 PHE A O 1
ATOM 1224 N N . ASP A 1 158 ? 23.935 6.170 -21.748 1.00 91.00 158 ASP A N 1
ATOM 1225 C CA . ASP A 1 158 ? 23.036 5.076 -21.389 1.00 91.00 158 ASP A CA 1
ATOM 1226 C C . ASP A 1 158 ? 22.593 5.206 -19.928 1.00 91.00 158 ASP A C 1
ATOM 1228 O O . ASP A 1 158 ? 23.347 5.714 -19.090 1.00 91.00 158 ASP A O 1
ATOM 1232 N N . MET A 1 159 ? 21.373 4.769 -19.629 1.00 91.75 159 MET A N 1
ATOM 1233 C CA . MET A 1 159 ? 20.749 4.830 -18.312 1.00 91.75 159 MET A CA 1
ATOM 1234 C C . MET A 1 159 ? 19.985 3.539 -18.057 1.00 91.75 159 MET A C 1
ATOM 1236 O O . MET A 1 159 ? 19.111 3.143 -18.819 1.00 91.75 159 MET A O 1
ATOM 1240 N N . LEU A 1 160 ? 20.279 2.912 -16.927 1.00 90.44 160 LEU A N 1
ATOM 1241 C CA . LEU A 1 160 ? 19.680 1.654 -16.519 1.00 90.44 160 LEU A CA 1
ATOM 1242 C C . LEU A 1 160 ? 19.045 1.801 -15.147 1.00 90.44 160 LEU A C 1
ATOM 1244 O O . LEU A 1 160 ? 19.566 2.484 -14.267 1.00 90.44 160 LEU A O 1
ATOM 1248 N N . ASN A 1 161 ? 17.939 1.096 -14.950 1.00 87.62 161 ASN A N 1
ATOM 1249 C CA . ASN A 1 161 ? 17.365 0.890 -13.636 1.00 87.62 161 ASN A CA 1
ATOM 1250 C C . ASN A 1 161 ? 17.986 -0.378 -13.038 1.00 87.62 161 ASN A C 1
ATOM 1252 O O . ASN A 1 161 ? 17.685 -1.495 -13.455 1.00 87.62 161 ASN A O 1
ATOM 1256 N N . VAL A 1 162 ? 18.883 -0.194 -12.075 1.00 81.75 162 VAL A N 1
ATOM 1257 C CA . VAL A 1 162 ? 19.579 -1.262 -11.365 1.00 81.75 162 VAL A CA 1
ATOM 1258 C C . VAL A 1 162 ? 19.049 -1.306 -9.943 1.00 81.75 162 VAL A C 1
ATOM 1260 O O . VAL A 1 162 ? 19.342 -0.447 -9.119 1.00 81.75 162 VAL A O 1
ATOM 1263 N N . ASN A 1 163 ? 18.261 -2.338 -9.654 1.00 77.69 163 ASN A N 1
ATOM 1264 C CA . ASN A 1 163 ? 17.650 -2.590 -8.351 1.00 77.69 163 ASN A CA 1
ATOM 1265 C C . ASN A 1 163 ? 16.696 -1.498 -7.829 1.00 77.69 163 ASN A C 1
ATOM 1267 O O . ASN A 1 163 ? 16.343 -1.551 -6.660 1.00 77.69 163 ASN A O 1
ATOM 1271 N N . GLY A 1 164 ? 16.251 -0.544 -8.653 1.00 72.75 164 GLY A N 1
ATOM 1272 C CA . GLY A 1 164 ? 15.495 0.657 -8.253 1.00 72.75 164 GLY A CA 1
ATOM 1273 C C . GLY A 1 164 ? 16.340 1.940 -8.304 1.00 72.75 164 GLY A C 1
ATOM 1274 O O . GLY A 1 164 ? 15.812 3.043 -8.244 1.00 72.75 164 GLY A O 1
ATOM 1275 N N . SER A 1 165 ? 17.650 1.823 -8.491 1.00 79.31 165 SER A N 1
ATOM 1276 C CA . SER A 1 165 ? 18.537 2.956 -8.723 1.00 79.31 165 SER A CA 1
ATOM 1277 C C . SER A 1 165 ? 18.658 3.237 -10.208 1.00 79.31 165 SER A C 1
ATOM 1279 O O . SER A 1 165 ? 18.952 2.337 -10.988 1.00 79.31 165 SER A O 1
ATOM 1281 N N . LEU A 1 166 ? 18.524 4.495 -10.611 1.00 84.81 166 LEU A N 1
ATOM 1282 C CA . LEU A 1 166 ? 18.935 4.915 -11.947 1.00 84.81 166 LEU A CA 1
ATOM 1283 C C . LEU A 1 166 ? 20.445 5.109 -11.968 1.00 84.81 166 LEU A C 1
ATOM 1285 O O . LEU A 1 166 ? 20.978 5.950 -11.248 1.00 84.81 166 LEU A O 1
ATOM 1289 N N . VAL A 1 167 ? 21.133 4.344 -12.799 1.00 86.56 167 VAL A N 1
ATOM 1290 C CA . VAL A 1 167 ? 22.563 4.497 -13.048 1.00 86.56 167 VAL A CA 1
ATOM 1291 C C . VAL A 1 167 ? 22.722 4.941 -14.485 1.00 86.56 167 VAL A C 1
ATOM 1293 O O . VAL A 1 167 ? 22.224 4.268 -15.382 1.00 86.56 167 VAL A O 1
ATOM 1296 N N . TYR A 1 168 ? 23.421 6.049 -14.710 1.00 88.25 168 TYR A N 1
ATOM 1297 C CA . TYR A 1 168 ? 23.801 6.462 -16.057 1.00 88.25 168 TYR A CA 1
ATOM 1298 C C . TYR A 1 168 ? 25.312 6.525 -16.221 1.00 88.25 168 TYR A C 1
ATOM 1300 O O . TYR A 1 168 ? 26.050 6.788 -15.266 1.00 88.25 168 TYR A O 1
ATOM 1308 N N . ALA A 1 169 ? 25.767 6.274 -17.446 1.00 85.94 169 ALA A N 1
ATOM 1309 C CA . ALA A 1 169 ? 27.180 6.258 -17.779 1.00 85.94 169 ALA A CA 1
ATOM 1310 C C . ALA A 1 169 ? 27.454 6.813 -19.180 1.00 85.94 169 ALA A C 1
ATOM 1312 O O . ALA A 1 169 ? 26.696 6.601 -20.129 1.00 85.94 169 ALA A O 1
ATOM 1313 N N . GLY A 1 170 ? 28.603 7.481 -19.299 1.00 85.81 170 GLY A N 1
ATOM 1314 C CA . GLY A 1 170 ? 29.071 8.082 -20.540 1.00 85.81 170 GLY A CA 1
ATOM 1315 C C . GLY A 1 170 ? 28.288 9.336 -20.923 1.00 85.81 170 GLY A C 1
ATOM 1316 O O . GLY A 1 170 ? 27.801 10.073 -20.069 1.00 85.81 170 GLY A O 1
ATOM 1317 N N . GLY A 1 171 ? 28.188 9.578 -22.227 1.00 89.00 171 GLY A N 1
ATOM 1318 C CA . GLY A 1 171 ? 27.513 10.747 -22.779 1.00 89.00 171 GLY A CA 1
ATOM 1319 C C . GLY A 1 171 ? 28.447 11.818 -23.307 1.00 89.00 171 GLY A C 1
ATOM 1320 O O . GLY A 1 171 ? 29.555 12.024 -22.812 1.00 89.00 171 GLY A O 1
ATOM 1321 N N . ASP A 1 172 ? 27.956 12.520 -24.318 1.00 88.56 172 ASP A N 1
ATOM 1322 C CA . ASP A 1 172 ? 28.571 13.679 -24.942 1.00 88.56 172 ASP A CA 1
ATOM 1323 C C . ASP A 1 172 ? 27.905 14.962 -24.414 1.00 88.56 172 ASP A C 1
ATOM 1325 O O . ASP A 1 172 ? 26.694 15.179 -24.530 1.00 88.56 172 ASP A O 1
ATOM 1329 N N . ALA A 1 173 ? 28.722 15.818 -23.805 1.00 88.00 173 ALA A N 1
ATOM 1330 C CA . ALA A 1 173 ? 28.353 17.121 -23.268 1.00 88.00 173 ALA A CA 1
ATOM 1331 C C . ALA A 1 173 ? 28.807 18.279 -24.183 1.00 88.00 173 ALA A C 1
ATOM 1333 O O . ALA A 1 173 ? 28.774 19.449 -23.779 1.00 88.00 173 ALA A O 1
ATOM 1334 N N . SER A 1 174 ? 29.231 18.005 -25.422 1.00 85.88 174 SER A N 1
ATOM 1335 C CA . SER A 1 174 ? 29.623 19.012 -26.416 1.00 85.88 174 SER A CA 1
ATOM 1336 C C . SER A 1 174 ? 28.435 19.723 -27.031 1.00 85.88 174 SER A C 1
ATOM 1338 O O . SER A 1 174 ? 27.311 19.222 -27.052 1.00 85.88 174 SER A O 1
ATOM 1340 N N . TYR A 1 175 ? 28.647 20.961 -27.483 1.00 82.06 175 TYR A N 1
ATOM 1341 C CA . TYR A 1 175 ? 27.559 21.799 -28.006 1.00 82.06 175 TYR A CA 1
ATOM 1342 C C . TYR A 1 175 ? 27.072 21.306 -29.369 1.00 82.06 175 TYR A C 1
ATOM 1344 O O . TYR A 1 175 ? 25.889 21.392 -29.680 1.00 82.06 175 TYR A O 1
ATOM 1352 N N . TYR A 1 176 ? 27.988 20.730 -30.149 1.00 80.19 176 TYR A N 1
ATOM 1353 C CA . TYR A 1 176 ? 27.718 20.174 -31.464 1.00 80.19 176 TYR A CA 1
ATOM 1354 C C . TYR A 1 176 ? 27.959 18.671 -31.456 1.00 80.19 176 TYR A C 1
ATOM 1356 O O . TYR A 1 176 ? 29.097 18.214 -31.331 1.00 80.19 176 TYR A O 1
ATOM 1364 N N . ARG A 1 177 ? 26.881 17.916 -31.649 1.00 81.69 177 ARG A N 1
ATOM 1365 C CA . ARG A 1 177 ? 26.928 16.462 -31.742 1.00 81.69 177 ARG A CA 1
ATOM 1366 C C . ARG A 1 177 ? 27.724 16.008 -32.962 1.00 81.69 177 ARG A C 1
ATOM 1368 O O . ARG A 1 177 ? 27.541 16.539 -34.057 1.00 81.69 177 ARG A O 1
ATOM 1375 N N . PHE A 1 178 ? 28.577 15.001 -32.771 1.00 77.12 178 PHE A N 1
ATOM 1376 C CA . PHE A 1 178 ? 29.506 14.475 -33.784 1.00 77.12 178 PHE A CA 1
ATOM 1377 C C . PHE A 1 178 ? 30.562 15.480 -34.275 1.00 77.12 178 PHE A C 1
ATOM 1379 O O . PHE A 1 178 ? 31.156 15.281 -35.338 1.00 77.12 178 PHE A O 1
ATOM 1386 N N . SER A 1 179 ? 30.811 16.557 -33.525 1.00 71.88 179 SER A N 1
ATOM 1387 C CA . SER A 1 179 ? 31.927 17.452 -33.824 1.00 71.88 179 SER A CA 1
ATOM 1388 C C . SER A 1 179 ? 33.259 16.723 -33.655 1.00 71.88 179 SER A C 1
ATOM 1390 O O . SER A 1 179 ? 33.489 16.048 -32.653 1.00 71.88 179 SER A O 1
ATOM 1392 N N . THR A 1 180 ? 34.164 16.903 -34.619 1.00 67.00 180 THR A N 1
ATOM 1393 C CA . THR A 1 180 ? 35.561 16.445 -34.522 1.00 67.00 180 THR A CA 1
ATOM 1394 C C . THR A 1 180 ? 36.456 17.432 -33.770 1.00 67.00 180 THR A C 1
ATOM 1396 O O . THR A 1 180 ? 37.625 17.142 -33.540 1.00 67.00 180 THR A O 1
ATOM 1399 N N . TRP A 1 181 ? 35.930 18.608 -33.415 1.00 56.22 181 TRP A N 1
ATOM 1400 C CA . TRP A 1 181 ? 36.611 19.624 -32.618 1.00 56.22 181 TRP A CA 1
ATOM 1401 C C . TRP A 1 181 ? 35.909 19.733 -31.261 1.00 56.22 181 TRP A C 1
ATOM 1403 O O . TRP A 1 181 ? 34.713 20.028 -31.211 1.00 56.22 181 TRP A O 1
ATOM 1413 N N . SER A 1 182 ? 36.652 19.503 -30.176 1.00 63.25 182 SER A N 1
ATOM 1414 C CA . SER A 1 182 ? 36.190 19.685 -28.790 1.00 63.25 182 SER A CA 1
ATOM 1415 C C . SER A 1 182 ? 35.023 18.778 -28.368 1.00 63.25 182 SER A C 1
ATOM 1417 O O . SER A 1 182 ? 33.995 19.265 -27.891 1.00 63.25 182 SER A O 1
ATOM 1419 N N . THR A 1 183 ? 35.169 17.460 -28.550 1.00 71.75 183 THR A N 1
ATOM 1420 C CA . THR A 1 183 ? 34.278 16.461 -27.932 1.00 71.75 183 THR A CA 1
ATOM 1421 C C . THR A 1 183 ? 34.563 16.378 -26.430 1.00 71.75 183 THR A C 1
ATOM 1423 O O . THR A 1 183 ? 35.716 16.199 -26.037 1.00 71.75 183 THR A O 1
ATOM 1426 N N . SER A 1 184 ? 33.532 16.517 -25.604 1.00 76.19 184 SER A N 1
ATOM 1427 C CA . SER A 1 184 ? 33.620 16.496 -24.146 1.00 76.19 184 SER A CA 1
ATOM 1428 C C . SER A 1 184 ? 32.733 15.377 -23.637 1.00 76.19 184 SER A C 1
ATOM 1430 O O . SER A 1 184 ? 31.513 15.514 -23.637 1.00 76.19 184 SER A O 1
ATOM 1432 N N . TYR A 1 185 ? 33.341 14.282 -23.197 1.00 76.81 185 TYR A N 1
ATOM 1433 C CA . TYR A 1 185 ? 32.605 13.190 -22.572 1.00 76.81 185 TYR A CA 1
ATOM 1434 C C . TYR A 1 185 ? 32.448 13.444 -21.076 1.00 76.81 185 TYR A C 1
ATOM 1436 O O . TYR A 1 185 ? 33.335 14.022 -20.443 1.00 76.81 185 TYR A O 1
ATOM 1444 N N . SER A 1 186 ? 31.312 13.035 -20.514 1.00 68.69 186 SER A N 1
ATOM 1445 C CA . SER A 1 186 ? 31.151 13.010 -19.065 1.00 68.69 186 SER A CA 1
ATOM 1446 C C . SER A 1 186 ? 31.707 11.697 -18.512 1.00 68.69 186 SER A C 1
ATOM 1448 O O . SER A 1 186 ? 31.177 10.630 -18.806 1.00 68.69 186 SER A O 1
ATOM 1450 N N . ASP A 1 187 ? 32.748 11.781 -17.678 1.00 64.00 187 ASP A N 1
ATOM 1451 C CA . ASP A 1 187 ? 33.196 10.654 -16.839 1.00 64.00 187 ASP A CA 1
ATOM 1452 C C . ASP A 1 187 ? 32.327 10.511 -15.570 1.00 64.00 187 ASP A C 1
ATOM 1454 O O . ASP A 1 187 ? 32.572 9.655 -14.717 1.00 64.00 187 ASP A O 1
ATOM 1458 N N . THR A 1 188 ? 31.305 11.359 -15.412 1.00 58.78 188 THR A N 1
ATOM 1459 C CA . THR A 1 188 ? 30.433 11.360 -14.241 1.00 58.78 188 THR A CA 1
ATOM 1460 C C . THR A 1 188 ? 29.428 10.219 -14.352 1.00 58.78 188 THR A C 1
ATOM 1462 O O . THR A 1 188 ? 28.374 10.355 -14.964 1.00 58.78 188 THR A O 1
ATOM 1465 N N . SER A 1 189 ? 29.745 9.092 -13.720 1.00 61.88 189 SER A N 1
ATOM 1466 C CA . SER A 1 189 ? 28.744 8.077 -13.389 1.00 61.88 189 SER A CA 1
ATOM 1467 C C . SER A 1 189 ? 27.995 8.571 -12.155 1.00 61.88 189 SER A C 1
ATOM 1469 O O . SER A 1 189 ? 28.615 8.727 -11.103 1.00 61.88 189 SER A O 1
ATOM 1471 N N . ALA A 1 190 ? 26.698 8.856 -12.257 1.00 56.44 190 ALA A N 1
ATOM 1472 C CA . ALA A 1 190 ? 25.890 9.055 -11.057 1.00 56.44 190 ALA A CA 1
ATOM 1473 C C . ALA A 1 190 ? 24.968 7.854 -10.874 1.00 56.44 190 ALA A C 1
ATOM 1475 O O . ALA A 1 190 ? 24.251 7.455 -11.793 1.00 56.44 190 ALA A O 1
ATOM 1476 N N . ALA A 1 191 ? 25.012 7.288 -9.673 1.00 52.97 191 ALA A N 1
ATOM 1477 C CA . ALA A 1 191 ? 23.977 6.405 -9.181 1.00 52.97 191 ALA A CA 1
ATOM 1478 C C . ALA A 1 191 ? 22.947 7.278 -8.462 1.00 52.97 191 ALA A C 1
ATOM 1480 O O . ALA A 1 191 ? 23.290 8.071 -7.584 1.00 52.97 191 ALA A O 1
ATOM 1481 N N . TYR A 1 192 ? 21.683 7.163 -8.848 1.00 51.19 192 TYR A N 1
ATOM 1482 C CA . TYR A 1 192 ? 20.589 7.527 -7.968 1.00 51.19 192 TYR A CA 1
ATOM 1483 C C . TYR A 1 192 ? 20.546 6.460 -6.882 1.00 51.19 192 TYR A C 1
ATOM 1485 O O . TYR A 1 192 ? 20.022 5.374 -7.117 1.00 51.19 192 TYR A O 1
ATOM 1493 N N . ASP A 1 193 ? 21.170 6.718 -5.736 1.00 51.69 193 ASP A N 1
ATOM 1494 C CA . ASP A 1 193 ? 21.168 5.766 -4.631 1.00 51.69 193 ASP A CA 1
ATOM 1495 C C . ASP A 1 193 ? 19.727 5.466 -4.237 1.00 51.69 193 ASP A C 1
ATOM 1497 O O . ASP A 1 193 ? 18.963 6.351 -3.843 1.00 51.69 193 ASP A O 1
ATOM 1501 N N . ASN A 1 194 ? 19.353 4.198 -4.371 1.00 50.84 194 ASN A N 1
ATOM 1502 C CA . ASN A 1 194 ? 18.083 3.732 -3.876 1.00 50.84 194 ASN A CA 1
ATOM 1503 C C . ASN A 1 194 ? 18.028 4.039 -2.390 1.00 50.84 194 ASN A C 1
ATOM 1505 O O . ASN A 1 194 ? 19.008 3.765 -1.680 1.00 50.84 194 ASN A O 1
ATOM 1509 N N . PRO A 1 195 ? 16.887 4.516 -1.879 1.00 61.00 195 PRO A N 1
ATOM 1510 C CA . PRO A 1 195 ? 16.703 4.448 -0.451 1.00 61.00 195 PRO A CA 1
ATOM 1511 C C . PRO A 1 195 ? 16.873 2.974 -0.055 1.00 61.00 195 PRO A C 1
ATOM 1513 O O . PRO A 1 195 ? 16.427 2.069 -0.756 1.00 61.00 195 PRO A O 1
ATOM 1516 N N . THR A 1 196 ? 17.575 2.693 1.040 1.00 68.25 196 THR A N 1
ATOM 1517 C CA . THR A 1 196 ? 17.752 1.303 1.493 1.00 68.25 196 THR A CA 1
ATOM 1518 C C . THR A 1 196 ? 16.416 0.661 1.863 1.00 68.25 196 THR A C 1
ATOM 1520 O O . THR A 1 196 ? 16.314 -0.560 1.906 1.00 68.25 196 THR A O 1
ATOM 1523 N N . ALA A 1 197 ? 15.378 1.478 2.066 1.00 75.50 197 ALA A N 1
ATOM 1524 C CA . ALA A 1 197 ? 14.022 1.053 2.330 1.00 75.50 197 ALA A CA 1
ATOM 1525 C C . ALA A 1 197 ? 12.991 1.907 1.578 1.00 75.50 197 ALA A C 1
ATOM 1527 O O . ALA A 1 197 ? 13.171 3.112 1.439 1.00 75.50 197 ALA A O 1
ATOM 1528 N N . GLN A 1 198 ? 11.870 1.302 1.188 1.00 82.06 198 GLN A N 1
ATOM 1529 C CA . GLN A 1 198 ? 10.661 2.020 0.779 1.00 82.06 198 GLN A CA 1
ATOM 1530 C C . GLN A 1 198 ? 9.549 1.689 1.763 1.00 82.06 198 GLN A C 1
ATOM 1532 O O . GLN A 1 198 ? 9.333 0.516 2.075 1.00 82.06 198 GLN A O 1
ATOM 1537 N N . THR A 1 199 ? 8.821 2.706 2.218 1.00 83.62 199 THR A N 1
ATOM 1538 C CA . THR A 1 199 ? 7.638 2.538 3.064 1.00 83.62 199 THR A CA 1
ATOM 1539 C C . THR A 1 199 ? 6.415 3.193 2.432 1.00 83.62 199 THR A C 1
ATOM 1541 O O . THR A 1 199 ? 6.508 4.188 1.715 1.00 83.62 199 THR A O 1
ATOM 1544 N N . GLY A 1 200 ? 5.253 2.609 2.693 1.00 86.50 200 GLY A N 1
ATOM 1545 C CA . GLY A 1 200 ? 3.941 3.123 2.341 1.00 86.50 200 GLY A CA 1
ATOM 1546 C C . GLY A 1 200 ? 2.975 2.924 3.503 1.00 86.50 200 GLY A C 1
ATOM 1547 O O . GLY A 1 200 ? 3.259 2.185 4.449 1.00 86.50 200 GLY A O 1
ATOM 1548 N N . ALA A 1 201 ? 1.829 3.597 3.439 1.00 88.94 201 ALA A N 1
ATOM 1549 C CA . ALA A 1 201 ? 0.779 3.457 4.436 1.00 88.94 201 ALA A CA 1
ATOM 1550 C C . ALA A 1 201 ? -0.591 3.269 3.778 1.00 88.94 201 ALA A C 1
ATOM 1552 O O . ALA A 1 201 ? -0.905 3.926 2.786 1.00 88.94 201 ALA A O 1
ATOM 1553 N N . LEU A 1 202 ? -1.411 2.388 4.349 1.00 91.19 202 LEU A N 1
ATOM 1554 C CA . LEU A 1 202 ? -2.836 2.264 4.044 1.00 91.19 202 LEU A CA 1
ATOM 1555 C C . LEU A 1 202 ? -3.635 2.750 5.246 1.00 91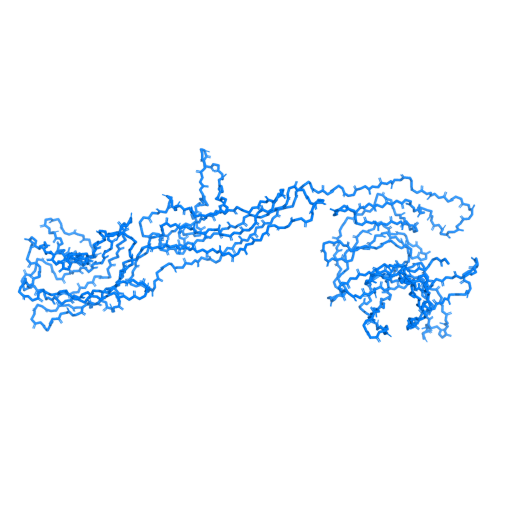.19 202 LEU A C 1
ATOM 1557 O O . LEU A 1 202 ? -3.359 2.344 6.372 1.00 91.19 202 LEU A O 1
ATOM 1561 N N . LEU A 1 203 ? -4.642 3.583 5.006 1.00 96.12 203 LEU A N 1
ATOM 1562 C CA . LEU A 1 203 ? -5.567 4.052 6.031 1.00 96.12 203 LEU A CA 1
ATOM 1563 C C . LEU A 1 203 ? -6.950 3.468 5.758 1.00 96.12 203 LEU A C 1
ATOM 1565 O O . LEU A 1 203 ? -7.462 3.580 4.645 1.00 96.12 203 LEU A O 1
ATOM 1569 N N . SER A 1 204 ? -7.561 2.855 6.768 1.00 95.88 204 SER A N 1
ATOM 1570 C CA . SER A 1 204 ? -8.925 2.357 6.653 1.00 95.88 204 SER A CA 1
ATOM 1571 C C . SER A 1 204 ? -9.955 3.476 6.794 1.00 95.88 204 SER A C 1
ATOM 1573 O O . SER A 1 204 ? -9.701 4.523 7.399 1.00 95.88 204 SER A O 1
ATOM 1575 N N . ASN A 1 205 ? -11.178 3.206 6.336 1.00 96.56 205 ASN A N 1
ATOM 1576 C CA . ASN A 1 205 ? -12.346 3.945 6.813 1.00 96.56 205 ASN A CA 1
ATOM 1577 C C . ASN A 1 205 ? -12.517 3.747 8.329 1.00 96.56 205 ASN A C 1
ATOM 1579 O O . ASN A 1 205 ? -11.953 2.818 8.915 1.00 96.56 205 ASN A O 1
ATOM 1583 N N . ILE A 1 206 ? -13.315 4.607 8.957 1.00 97.00 206 ILE A N 1
ATOM 1584 C CA . ILE A 1 206 ? -13.785 4.374 10.324 1.00 97.00 206 ILE A CA 1
ATOM 1585 C C . ILE A 1 206 ? -14.970 3.407 10.248 1.00 97.00 206 ILE A C 1
ATOM 1587 O O . ILE A 1 206 ? -15.933 3.669 9.527 1.00 97.00 206 ILE A O 1
ATOM 1591 N N . PHE A 1 207 ? -14.890 2.296 10.972 1.00 95.62 207 PHE A N 1
ATOM 1592 C CA . PHE A 1 207 ? -15.939 1.284 11.045 1.00 95.62 207 PHE A CA 1
ATOM 1593 C C . PHE A 1 207 ? -16.752 1.466 12.322 1.00 95.62 207 PHE A C 1
ATOM 1595 O O . PHE A 1 207 ? -16.170 1.587 13.398 1.00 95.62 207 PHE A O 1
ATOM 1602 N N . ASP A 1 208 ? -18.078 1.460 12.198 1.00 95.69 208 ASP A N 1
ATOM 1603 C CA . ASP A 1 208 ? -18.991 1.273 13.327 1.00 95.69 208 ASP A CA 1
ATOM 1604 C C . ASP A 1 208 ? -19.113 -0.232 13.588 1.00 95.69 208 ASP A C 1
ATOM 1606 O O . ASP A 1 208 ? -19.489 -0.991 12.694 1.00 95.69 208 ASP A O 1
ATOM 1610 N N . LEU A 1 209 ? -18.729 -0.669 14.783 1.00 94.38 209 LEU A N 1
ATOM 1611 C CA . LEU A 1 209 ? -18.757 -2.072 15.195 1.00 94.38 209 LEU A CA 1
ATOM 1612 C C . LEU A 1 209 ? -20.144 -2.514 15.666 1.00 94.38 209 LEU A C 1
ATOM 1614 O O . LEU A 1 209 ? -20.328 -3.690 15.975 1.00 94.38 209 LEU A O 1
ATOM 1618 N N . ARG A 1 210 ? -21.102 -1.588 15.755 1.00 92.81 210 ARG A N 1
ATOM 1619 C CA . ARG A 1 210 ? -22.480 -1.897 16.124 1.00 92.81 210 ARG A CA 1
ATOM 1620 C C . ARG A 1 210 ? -23.248 -2.407 14.917 1.00 92.81 210 ARG A C 1
ATOM 1622 O O . ARG A 1 210 ? -23.132 -1.888 13.809 1.00 92.81 210 ARG A O 1
ATOM 1629 N N . THR A 1 211 ? -24.125 -3.369 15.160 1.00 90.19 211 THR A N 1
ATOM 1630 C CA . THR A 1 211 ? -25.065 -3.885 14.160 1.00 90.19 211 THR A CA 1
ATOM 1631 C C . THR A 1 211 ? -26.363 -3.065 14.099 1.00 90.19 211 THR A C 1
ATOM 1633 O O . THR A 1 211 ? -27.243 -3.352 13.288 1.00 90.19 211 THR A O 1
ATOM 1636 N N . GLY A 1 212 ? -26.501 -2.026 14.936 1.00 88.38 212 GLY A N 1
ATOM 1637 C CA . GLY A 1 212 ? -27.634 -1.096 14.949 1.00 88.38 212 GLY A CA 1
ATOM 1638 C C . GLY A 1 212 ? -27.345 0.215 15.696 1.00 88.38 212 GLY A C 1
ATOM 1639 O O . GLY A 1 212 ? -26.309 0.368 16.335 1.00 88.38 212 GLY A O 1
ATOM 1640 N N . SER A 1 213 ? -28.272 1.177 15.625 1.00 85.94 213 SER A N 1
ATOM 1641 C CA . SER A 1 213 ? -28.092 2.523 16.200 1.00 85.94 213 SER A CA 1
ATOM 1642 C C . SER A 1 213 ? -28.339 2.611 17.711 1.00 85.94 213 SER A C 1
ATOM 1644 O O . SER A 1 213 ? -27.746 3.458 18.377 1.00 85.94 213 SER A O 1
ATOM 1646 N N . GLU A 1 214 ? -29.195 1.741 18.252 1.00 90.44 214 GLU A N 1
ATOM 1647 C CA . GLU A 1 214 ? -29.656 1.746 19.652 1.00 90.44 214 GLU A CA 1
ATOM 1648 C C . GLU A 1 214 ? -28.791 0.838 20.533 1.00 90.44 214 GLU A C 1
ATOM 1650 O O . GLU A 1 214 ? -29.277 -0.091 21.186 1.00 90.44 214 GLU A O 1
ATOM 1655 N N . GLY A 1 215 ? -27.480 1.046 20.477 1.00 92.38 215 GLY A N 1
ATOM 1656 C CA . GLY A 1 215 ? -26.530 0.123 21.068 1.00 92.38 215 GLY A CA 1
ATOM 1657 C C . GLY A 1 215 ? -25.140 0.682 21.263 1.00 92.38 215 GLY A C 1
ATOM 1658 O O . GLY A 1 215 ? -24.803 1.798 20.853 1.00 92.38 215 GLY A O 1
ATOM 1659 N N . SER A 1 216 ? -24.328 -0.162 21.874 1.00 94.50 216 SER A N 1
ATOM 1660 C CA . SER A 1 216 ? -22.914 0.053 22.111 1.00 94.50 216 SER A CA 1
ATOM 1661 C C . SER A 1 216 ? -22.156 -1.212 21.737 1.00 94.50 216 SER A C 1
ATOM 1663 O O . SER A 1 216 ? -22.697 -2.315 21.841 1.00 94.50 216 SER A O 1
ATOM 1665 N N . ALA A 1 217 ? -20.913 -1.044 21.300 1.00 95.44 217 ALA A N 1
ATOM 1666 C CA . ALA A 1 217 ? -19.996 -2.129 21.001 1.00 95.44 217 ALA A CA 1
ATOM 1667 C C . ALA A 1 217 ? -18.629 -1.816 21.610 1.00 95.44 217 ALA A C 1
ATOM 1669 O O . ALA A 1 217 ? -18.240 -0.653 21.710 1.00 95.44 217 ALA A O 1
ATOM 1670 N N . THR A 1 218 ? -17.899 -2.856 21.998 1.00 95.06 218 THR A N 1
ATOM 1671 C CA . THR A 1 218 ? -16.549 -2.739 22.544 1.00 95.06 218 THR A CA 1
ATOM 1672 C C . THR A 1 218 ? -15.610 -3.693 21.805 1.00 95.06 218 THR A C 1
ATOM 1674 O O . THR A 1 218 ? -15.792 -4.909 21.899 1.00 95.06 218 THR A O 1
ATOM 1677 N N . PRO A 1 219 ? -14.589 -3.197 21.088 1.00 95.31 219 PRO A N 1
ATOM 1678 C CA . PRO A 1 219 ? -13.622 -4.046 20.410 1.00 95.31 219 PRO A CA 1
ATOM 1679 C C . PRO A 1 219 ? -12.792 -4.862 21.410 1.00 95.31 219 PRO A C 1
ATOM 1681 O O . PRO A 1 219 ? -12.387 -4.373 22.467 1.00 95.31 219 PRO A O 1
ATOM 1684 N N . LEU A 1 220 ? -12.531 -6.121 21.059 1.00 94.81 220 LEU A N 1
ATOM 1685 C CA . LEU A 1 220 ? -11.766 -7.079 21.857 1.00 94.81 220 LEU A CA 1
ATOM 1686 C C . LEU A 1 220 ? -10.360 -7.279 21.304 1.00 94.81 220 LEU A C 1
ATOM 1688 O O . LEU A 1 220 ? -9.368 -7.101 22.011 1.00 94.81 220 LEU A O 1
ATOM 1692 N N . TRP A 1 221 ? -10.282 -7.699 20.047 1.00 95.44 221 TRP A N 1
ATOM 1693 C CA . TRP A 1 221 ? -9.045 -8.091 19.392 1.00 95.44 221 TRP A CA 1
ATOM 1694 C C . TRP A 1 221 ? -9.108 -7.799 17.897 1.00 95.44 221 TRP A C 1
ATOM 1696 O O . TRP A 1 221 ? -10.184 -7.679 17.307 1.00 95.44 221 TRP A O 1
ATOM 1706 N N . VAL A 1 222 ? -7.929 -7.695 17.293 1.00 97.19 222 VAL A N 1
ATOM 1707 C CA . VAL A 1 222 ? -7.738 -7.603 15.850 1.00 97.19 222 VAL A CA 1
ATOM 1708 C C . VAL A 1 222 ? -6.865 -8.758 15.385 1.00 97.19 222 VAL A C 1
ATOM 1710 O O . VAL A 1 222 ? -5.774 -8.980 15.905 1.00 97.19 222 VAL A O 1
ATOM 1713 N N . ASN A 1 223 ? -7.342 -9.485 14.383 1.00 97.50 223 ASN A N 1
ATOM 1714 C CA . ASN A 1 223 ? -6.550 -10.456 13.653 1.00 97.50 223 ASN A CA 1
ATOM 1715 C C . ASN A 1 223 ? -6.019 -9.793 12.383 1.00 97.50 223 ASN A C 1
ATOM 1717 O O . ASN A 1 223 ? -6.779 -9.517 11.452 1.00 97.50 223 ASN A O 1
ATOM 1721 N N . PHE A 1 224 ? -4.722 -9.505 12.377 1.00 97.38 224 PHE A N 1
ATOM 1722 C CA . PHE A 1 224 ? -4.012 -8.823 11.306 1.00 97.38 224 PHE A CA 1
ATOM 1723 C C . PHE A 1 224 ? -3.165 -9.836 10.535 1.00 97.38 224 PHE A C 1
ATOM 1725 O O . PHE A 1 224 ? -2.064 -10.186 10.954 1.00 97.38 224 PHE A O 1
ATOM 1732 N N . ASN A 1 225 ? -3.686 -10.333 9.412 1.00 96.44 225 ASN A N 1
ATOM 1733 C CA . ASN A 1 225 ? -3.030 -11.385 8.641 1.00 96.44 225 ASN A CA 1
ATOM 1734 C C . ASN A 1 225 ? -2.404 -10.841 7.367 1.00 96.44 225 ASN A C 1
ATOM 1736 O O . ASN A 1 225 ? -3.063 -10.201 6.544 1.00 96.44 225 ASN A O 1
ATOM 1740 N N . GLY A 1 226 ? -1.156 -11.221 7.155 1.00 94.69 226 GLY A N 1
ATOM 1741 C CA . GLY A 1 226 ? -0.418 -10.955 5.939 1.00 94.69 226 GLY A CA 1
ATOM 1742 C C . GLY A 1 226 ? 0.818 -11.832 5.862 1.00 94.69 226 GLY A C 1
ATOM 1743 O O . GLY A 1 226 ? 1.062 -12.661 6.740 1.00 94.69 226 GLY A O 1
ATOM 1744 N N . VAL A 1 227 ? 1.586 -11.649 4.799 1.00 93.44 227 VAL A N 1
ATOM 1745 C CA . VAL A 1 227 ? 2.887 -12.284 4.623 1.00 93.44 227 VAL A CA 1
ATOM 1746 C C . VAL A 1 227 ? 3.944 -11.196 4.700 1.00 93.44 227 VAL A C 1
ATOM 1748 O O . VAL A 1 227 ? 3.878 -10.207 3.969 1.00 93.44 227 VAL A O 1
ATOM 1751 N N . THR A 1 228 ? 4.920 -11.401 5.579 1.00 92.12 228 THR A N 1
ATOM 1752 C CA . THR A 1 228 ? 6.109 -10.562 5.748 1.00 92.12 228 THR A CA 1
ATOM 1753 C C . THR A 1 228 ? 7.346 -11.359 5.341 1.00 92.12 228 THR A C 1
ATOM 1755 O O . THR A 1 228 ? 7.994 -11.989 6.179 1.00 92.12 228 THR A O 1
ATOM 1758 N N . PRO A 1 229 ? 7.684 -11.409 4.040 1.00 90.50 229 PRO A N 1
ATOM 1759 C CA . PRO A 1 229 ? 8.950 -11.990 3.617 1.00 90.50 229 PRO A CA 1
ATOM 1760 C C . PRO A 1 229 ? 10.149 -11.307 4.290 1.00 90.50 229 PRO A C 1
ATOM 1762 O O . PRO A 1 229 ? 10.047 -10.178 4.780 1.00 90.50 229 PRO A O 1
ATOM 1765 N N . THR A 1 230 ? 11.308 -11.964 4.266 1.00 89.00 230 THR A N 1
ATOM 1766 C CA . THR A 1 230 ? 12.566 -11.392 4.765 1.00 89.00 230 THR A CA 1
ATOM 1767 C C . THR A 1 230 ? 12.791 -9.990 4.196 1.00 89.00 230 THR A C 1
ATOM 1769 O O . THR A 1 230 ? 12.552 -9.752 3.014 1.00 89.00 230 THR A O 1
ATOM 1772 N N . ASN A 1 231 ? 13.254 -9.068 5.043 1.00 88.31 231 ASN A N 1
ATOM 1773 C CA . ASN A 1 231 ? 13.507 -7.668 4.687 1.00 88.31 231 ASN A CA 1
ATOM 1774 C C . ASN A 1 231 ? 12.263 -6.894 4.232 1.00 88.31 231 ASN A C 1
ATOM 1776 O O . ASN A 1 231 ? 12.366 -5.923 3.489 1.00 88.31 231 ASN A O 1
ATOM 1780 N N . THR A 1 232 ? 11.082 -7.298 4.692 1.00 91.12 232 THR A N 1
ATOM 1781 C CA . THR A 1 232 ? 9.859 -6.503 4.580 1.00 91.12 232 THR A CA 1
ATOM 1782 C C . THR A 1 232 ? 9.268 -6.247 5.959 1.00 91.12 232 THR A C 1
ATOM 1784 O O . THR A 1 232 ? 9.577 -6.950 6.921 1.00 91.12 232 THR A O 1
ATOM 1787 N N . ASN A 1 233 ? 8.421 -5.229 6.062 1.00 91.25 233 ASN A N 1
ATOM 1788 C CA . ASN A 1 233 ? 7.602 -4.982 7.237 1.00 91.25 233 ASN A CA 1
ATOM 1789 C C . ASN A 1 233 ? 6.137 -4.833 6.832 1.00 91.25 233 ASN A C 1
ATOM 1791 O O . ASN A 1 233 ? 5.817 -4.357 5.741 1.00 91.25 233 ASN A O 1
ATOM 1795 N N . LEU A 1 234 ? 5.260 -5.258 7.731 1.00 95.25 234 LEU A N 1
ATOM 1796 C CA . LEU A 1 234 ? 3.825 -5.076 7.628 1.00 95.25 234 LEU A CA 1
ATOM 1797 C C . LEU A 1 234 ? 3.308 -4.925 9.053 1.00 95.25 234 LEU A C 1
ATOM 1799 O O . LEU A 1 234 ? 3.216 -5.903 9.791 1.00 95.25 234 LEU A O 1
ATOM 1803 N N . THR A 1 235 ? 3.032 -3.691 9.451 1.00 96.31 235 THR A N 1
ATOM 1804 C CA . THR A 1 235 ? 2.733 -3.348 10.837 1.00 96.31 235 THR A CA 1
ATOM 1805 C C . THR A 1 235 ? 1.468 -2.502 10.924 1.00 96.31 235 THR A C 1
ATOM 1807 O O . THR A 1 235 ? 1.127 -1.773 9.994 1.00 96.31 235 THR A O 1
ATOM 1810 N N . LEU A 1 236 ? 0.731 -2.617 12.026 1.00 97.19 236 LEU A N 1
ATOM 1811 C CA . LEU A 1 236 ? -0.583 -2.001 12.192 1.00 97.19 236 LEU A CA 1
ATOM 1812 C C . LEU A 1 236 ? -0.641 -1.113 13.434 1.00 97.19 236 LEU A C 1
ATOM 1814 O O . LEU A 1 236 ? -0.117 -1.450 14.494 1.00 97.19 236 LEU A O 1
ATOM 1818 N N . GLN A 1 237 ? -1.350 0.003 13.310 1.00 97.12 237 GLN A N 1
ATOM 1819 C CA . GLN A 1 237 ? -1.881 0.757 14.439 1.00 97.12 237 GLN A CA 1
ATOM 1820 C C . GLN A 1 237 ? -3.387 0.915 14.298 1.00 97.12 237 GLN A C 1
ATOM 1822 O O . GLN A 1 237 ? -3.934 0.847 13.199 1.00 97.12 237 GLN A O 1
ATOM 1827 N N . TYR A 1 238 ? -4.058 1.161 15.413 1.00 97.19 238 TYR A N 1
ATOM 1828 C CA . TYR A 1 238 ? -5.498 1.357 15.455 1.00 97.19 238 TYR A CA 1
ATOM 1829 C C . TYR A 1 238 ? -5.881 2.564 16.309 1.00 97.19 238 TYR A C 1
ATOM 1831 O O . TYR A 1 238 ? -5.110 3.034 17.140 1.00 97.19 238 TYR A O 1
ATOM 1839 N N . LYS A 1 239 ? -7.087 3.070 16.095 1.00 96.50 239 LYS A N 1
ATOM 1840 C CA . LYS A 1 239 ? -7.785 4.011 16.962 1.00 96.50 239 LYS A CA 1
ATOM 1841 C C . LYS A 1 239 ? -9.136 3.425 17.291 1.00 96.50 239 LYS A C 1
ATOM 1843 O O . LYS A 1 239 ? -9.752 2.792 16.435 1.00 96.50 239 LYS A O 1
ATOM 1848 N N . THR A 1 240 ? -9.600 3.699 18.494 1.00 96.44 240 THR A N 1
ATOM 1849 C CA . THR A 1 240 ? -10.969 3.422 18.900 1.00 96.44 240 THR A CA 1
ATOM 1850 C C . THR A 1 240 ? -11.603 4.676 19.481 1.00 96.44 240 THR A C 1
ATOM 1852 O O . THR A 1 240 ? -10.905 5.633 19.845 1.00 96.44 240 THR A O 1
ATOM 1855 N N . GLY A 1 241 ? -12.928 4.700 19.516 1.00 95.25 241 GLY A N 1
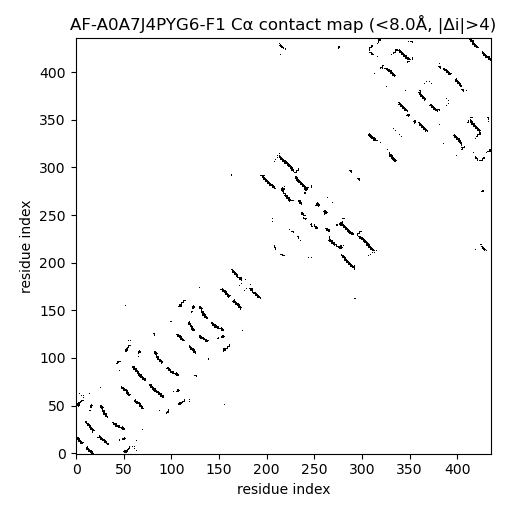ATOM 1856 C CA . GLY A 1 241 ? -13.664 5.760 20.181 1.00 95.25 241 GLY A CA 1
ATOM 1857 C C . GLY A 1 241 ? -15.163 5.487 20.237 1.00 95.25 241 GLY A C 1
ATOM 1858 O O . GLY A 1 241 ? -15.679 4.677 19.463 1.00 95.25 241 GLY A O 1
ATOM 1859 N N . PRO A 1 242 ? -15.888 6.172 21.133 1.00 93.31 242 PRO A N 1
ATOM 1860 C CA . PRO A 1 242 ? -17.327 5.982 21.296 1.00 93.31 242 PRO A CA 1
ATOM 1861 C C . PRO A 1 242 ? -18.146 6.670 20.196 1.00 93.31 242 PRO A C 1
ATOM 1863 O O . PRO A 1 242 ? -19.298 6.310 19.963 1.00 93.31 242 PRO A O 1
ATOM 1866 N N . THR A 1 243 ? -17.562 7.647 19.489 1.00 93.19 243 THR A N 1
ATOM 1867 C CA . THR A 1 243 ? -18.180 8.334 18.346 1.00 93.19 243 THR A CA 1
ATOM 1868 C C . THR A 1 243 ? -17.206 8.470 17.170 1.00 93.19 243 THR A C 1
ATOM 1870 O O . THR A 1 243 ? -15.986 8.351 17.329 1.00 93.19 243 THR A O 1
ATOM 1873 N N . LEU A 1 244 ? -17.727 8.785 15.977 1.00 93.81 244 LEU A N 1
ATOM 1874 C CA . LEU A 1 244 ? -16.910 9.112 14.797 1.00 93.81 244 LEU A CA 1
ATOM 1875 C C . LEU A 1 244 ? -15.936 10.278 15.059 1.00 93.81 244 LEU A C 1
ATOM 1877 O O . LEU A 1 244 ? -14.777 10.234 14.639 1.00 93.81 244 LEU A O 1
ATOM 1881 N N . SER A 1 245 ? -16.397 11.316 15.765 1.00 95.00 245 SER A N 1
ATOM 1882 C CA . SER A 1 245 ? -15.593 12.504 16.082 1.00 95.00 245 SER A CA 1
ATOM 1883 C C . SER A 1 245 ? -14.464 12.166 17.054 1.00 95.00 245 SER A C 1
ATOM 1885 O O . SER A 1 245 ? -13.310 12.543 16.830 1.00 95.00 245 SER A O 1
ATOM 1887 N N . ASP A 1 246 ? -14.776 11.397 18.097 1.00 94.25 246 ASP A N 1
ATOM 1888 C CA . ASP A 1 246 ? -13.781 10.984 19.086 1.00 94.25 246 ASP A CA 1
ATOM 1889 C C . ASP A 1 246 ? -12.721 10.100 18.429 1.00 94.25 246 ASP A C 1
ATOM 1891 O O . ASP A 1 246 ? -11.535 10.388 18.534 1.00 94.25 246 ASP A O 1
ATOM 1895 N N . THR A 1 247 ? -13.132 9.123 17.614 1.00 95.19 247 THR A N 1
ATOM 1896 C CA . THR A 1 247 ? -12.209 8.221 16.899 1.00 95.19 247 THR A CA 1
ATOM 1897 C C . THR A 1 247 ? -11.249 8.970 15.978 1.00 95.19 247 THR A C 1
ATOM 1899 O O . THR A 1 247 ? -10.073 8.621 15.880 1.00 95.19 247 THR A O 1
ATOM 1902 N N . THR A 1 248 ? -11.718 10.038 15.330 1.00 93.56 248 THR A N 1
ATOM 1903 C CA . THR A 1 248 ? -10.876 10.868 14.457 1.00 93.56 248 THR A CA 1
ATOM 1904 C C . THR A 1 248 ? -9.761 11.565 15.248 1.00 93.56 248 THR A C 1
ATOM 1906 O O . THR A 1 248 ? -8.613 11.625 14.795 1.00 93.56 248 THR A O 1
ATOM 1909 N N . SER A 1 249 ? -10.084 12.053 16.449 1.00 92.44 249 SER A N 1
ATOM 1910 C CA . SER A 1 249 ? -9.161 12.788 17.326 1.00 92.44 249 SER A CA 1
ATOM 1911 C C . SER A 1 249 ? -8.359 11.900 18.291 1.00 92.44 249 SER A C 1
ATOM 1913 O O . SER A 1 249 ? -7.350 12.356 18.829 1.00 92.44 249 SER A O 1
ATOM 1915 N N . SER A 1 250 ? -8.739 10.628 18.452 1.00 93.00 250 SER A N 1
ATOM 1916 C CA . SER A 1 250 ? -8.012 9.627 19.238 1.00 93.00 250 SER A CA 1
ATOM 1917 C C . SER A 1 250 ? -6.567 9.445 18.765 1.00 93.00 250 SER A C 1
ATOM 1919 O O . SER A 1 250 ? -6.228 9.620 17.590 1.00 93.00 250 SER A O 1
ATOM 1921 N N . LEU A 1 251 ? -5.693 9.048 19.691 1.00 94.12 251 LEU A N 1
ATOM 1922 C CA . LEU A 1 251 ? -4.310 8.691 19.382 1.00 94.12 251 LEU A CA 1
ATOM 1923 C C . LEU A 1 251 ? -4.233 7.298 18.754 1.00 94.12 251 LEU A C 1
ATOM 1925 O O . LEU A 1 251 ? -4.969 6.396 19.149 1.00 94.12 251 LEU A O 1
ATOM 1929 N N . TRP A 1 252 ? -3.295 7.116 17.823 1.00 96.00 252 TRP A N 1
ATOM 1930 C CA . TRP A 1 252 ? -2.940 5.795 17.311 1.00 96.00 252 TRP A CA 1
ATOM 1931 C C . TRP A 1 252 ? -2.362 4.920 18.429 1.00 96.00 252 TRP A C 1
ATOM 1933 O O . TRP A 1 252 ? -1.555 5.380 19.238 1.00 96.00 252 TRP A O 1
ATOM 1943 N N . ARG A 1 253 ? -2.782 3.659 18.465 1.00 95.50 253 ARG A N 1
ATOM 1944 C CA . ARG A 1 253 ? -2.382 2.627 19.420 1.00 95.50 253 ARG A CA 1
ATOM 1945 C C . ARG A 1 253 ? -1.761 1.434 18.685 1.00 95.50 253 ARG A C 1
ATOM 1947 O O . ARG A 1 253 ? -2.147 1.175 17.544 1.00 95.50 253 ARG A O 1
ATOM 1954 N N . PRO A 1 254 ? -0.856 0.680 19.326 1.00 95.25 254 PRO A N 1
ATOM 1955 C CA . PRO A 1 254 ? -0.352 0.891 20.685 1.00 95.25 254 PRO A CA 1
ATOM 1956 C C . PRO A 1 254 ? 0.640 2.063 20.781 1.00 95.25 254 PRO A C 1
ATOM 1958 O O . PRO A 1 254 ? 1.246 2.478 19.792 1.00 95.25 254 PRO A O 1
ATOM 1961 N N . LEU A 1 255 ? 0.814 2.593 21.995 1.00 93.31 255 LEU A N 1
ATOM 1962 C CA . LEU A 1 255 ? 1.891 3.532 22.326 1.00 93.31 255 LEU A CA 1
ATOM 1963 C C . LEU A 1 255 ? 2.810 2.924 23.387 1.00 93.31 255 LEU A C 1
ATOM 1965 O O . LEU A 1 255 ? 2.351 2.298 24.338 1.00 93.31 255 LEU A O 1
ATOM 1969 N N . GLY A 1 256 ? 4.111 3.140 23.233 1.00 90.94 256 GLY A N 1
ATOM 1970 C CA . GLY A 1 256 ? 5.136 2.767 24.196 1.00 90.94 256 GLY A CA 1
ATOM 1971 C C . GLY A 1 256 ? 5.382 3.857 25.245 1.00 90.94 256 GLY A C 1
ATOM 1972 O O . GLY A 1 256 ? 4.659 4.861 25.309 1.00 90.94 256 GLY A O 1
ATOM 1973 N N . PRO A 1 257 ? 6.442 3.705 26.061 1.00 89.75 257 PRO A N 1
ATOM 1974 C CA . PRO A 1 257 ? 6.862 4.725 27.016 1.00 89.75 257 PRO A CA 1
ATOM 1975 C C . PRO A 1 257 ? 7.024 6.095 26.344 1.00 89.75 257 PRO A C 1
ATOM 1977 O O . PRO A 1 257 ? 7.489 6.188 25.204 1.00 89.75 257 PRO A O 1
ATOM 1980 N N . ASN A 1 258 ? 6.638 7.156 27.057 1.00 89.88 258 ASN A N 1
ATOM 1981 C CA . ASN A 1 258 ? 6.659 8.543 26.573 1.00 89.88 258 ASN A CA 1
ATOM 1982 C C . ASN A 1 258 ? 5.828 8.788 25.297 1.00 89.88 258 ASN A C 1
ATOM 1984 O O . ASN A 1 258 ? 6.183 9.647 24.497 1.00 89.88 258 ASN A O 1
ATOM 1988 N N . GLN A 1 259 ? 4.732 8.041 25.104 1.00 87.81 259 GLN A N 1
ATOM 1989 C CA . GLN A 1 259 ? 3.849 8.151 23.932 1.00 87.81 259 GLN A CA 1
ATOM 1990 C C . GLN A 1 259 ? 4.559 7.902 22.589 1.00 87.81 259 GLN A C 1
ATOM 1992 O O . GLN A 1 259 ? 4.151 8.417 21.550 1.00 87.81 259 GLN A O 1
ATOM 1997 N N . SER A 1 260 ? 5.622 7.098 22.596 1.00 90.88 260 SER A N 1
ATOM 1998 C CA . SER A 1 260 ? 6.283 6.670 21.362 1.00 90.88 260 SER A CA 1
ATOM 1999 C C . SER A 1 260 ? 5.372 5.735 20.564 1.00 90.88 260 SER A C 1
ATOM 2001 O O . SER A 1 260 ? 4.752 4.839 21.134 1.00 90.88 260 SER A O 1
ATOM 2003 N N . ALA A 1 261 ? 5.277 5.929 19.247 1.00 91.38 261 ALA A N 1
ATOM 2004 C CA . ALA A 1 261 ? 4.491 5.044 18.391 1.00 91.38 261 ALA A CA 1
ATOM 2005 C C . ALA A 1 261 ? 5.030 3.606 18.461 1.00 91.38 261 ALA A C 1
ATOM 2007 O O . ALA A 1 261 ? 6.232 3.380 18.315 1.00 91.38 261 ALA A O 1
ATOM 2008 N N . GLN A 1 262 ? 4.134 2.650 18.692 1.00 94.38 262 GLN A N 1
ATOM 2009 C CA . GLN A 1 262 ? 4.397 1.214 18.618 1.00 94.38 262 GLN A CA 1
ATOM 2010 C C . GLN A 1 262 ? 3.458 0.602 17.585 1.00 94.38 262 GLN A C 1
ATOM 2012 O O . GLN A 1 262 ? 2.408 1.172 17.286 1.00 94.38 262 GLN A O 1
ATOM 2017 N N . TYR A 1 263 ? 3.822 -0.561 17.056 1.00 94.81 263 TYR A N 1
ATOM 2018 C CA . TYR A 1 263 ? 3.064 -1.199 15.990 1.00 94.81 263 TYR A CA 1
ATOM 2019 C C . TYR A 1 263 ? 2.807 -2.668 16.307 1.00 94.81 263 TYR A C 1
ATOM 2021 O O . TYR A 1 263 ? 3.620 -3.334 16.945 1.00 94.81 263 TYR A O 1
ATOM 2029 N N . LEU A 1 264 ? 1.653 -3.154 15.866 1.00 96.06 264 LEU A N 1
ATOM 2030 C CA . LEU A 1 264 ? 1.285 -4.560 15.916 1.00 96.06 264 LEU A CA 1
ATOM 2031 C C . LEU A 1 264 ? 1.846 -5.260 14.678 1.00 96.06 264 LEU A C 1
ATOM 2033 O O . LEU A 1 264 ? 1.570 -4.841 13.555 1.00 96.06 264 LEU A O 1
ATOM 2037 N N . GLU A 1 265 ? 2.613 -6.325 14.881 1.00 95.38 265 GLU A N 1
ATOM 2038 C CA . GLU A 1 265 ? 3.052 -7.221 13.804 1.00 95.38 265 GLU A CA 1
ATOM 2039 C C . GLU A 1 265 ? 1.892 -8.099 13.318 1.00 95.38 265 GLU A C 1
ATOM 2041 O O . GLU A 1 265 ? 0.841 -8.159 13.954 1.00 95.38 265 GLU A O 1
ATOM 2046 N N . THR A 1 266 ? 2.059 -8.834 12.221 1.00 95.56 266 THR A N 1
ATOM 2047 C CA . THR A 1 266 ? 1.037 -9.800 11.786 1.00 95.56 266 THR A CA 1
ATOM 2048 C C . THR A 1 266 ? 0.722 -10.822 12.885 1.00 95.56 266 THR A C 1
ATOM 2050 O O . THR A 1 266 ? 1.630 -11.404 13.480 1.00 95.56 266 THR A O 1
ATOM 2053 N N . GLY A 1 267 ? -0.560 -11.062 13.142 1.00 95.75 267 GLY A N 1
ATOM 2054 C CA . GLY A 1 267 ? -1.049 -11.970 14.174 1.00 95.75 267 GLY A CA 1
ATOM 2055 C C . GLY A 1 267 ? -2.357 -11.498 14.804 1.00 95.75 267 GLY A C 1
ATOM 2056 O O . GLY A 1 267 ? -2.942 -10.491 14.401 1.00 95.75 267 GLY A O 1
ATOM 2057 N N . ASN A 1 268 ? -2.810 -12.238 15.817 1.00 96.88 268 ASN A N 1
ATOM 2058 C CA . ASN A 1 268 ? -3.975 -11.866 16.612 1.00 96.88 268 ASN A CA 1
ATOM 2059 C C . ASN A 1 268 ? -3.546 -11.080 17.855 1.00 96.88 268 ASN A C 1
ATOM 2061 O O . ASN A 1 268 ? -2.763 -11.577 18.665 1.00 96.88 268 ASN A O 1
ATOM 2065 N N . HIS A 1 269 ? -4.090 -9.877 18.020 1.00 96.69 269 HIS A N 1
ATOM 2066 C CA . HIS A 1 269 ? -3.718 -8.940 19.076 1.00 96.69 269 HIS A CA 1
ATOM 2067 C C . HIS A 1 269 ? -4.936 -8.487 19.858 1.00 96.69 269 HIS A C 1
ATOM 2069 O O . HIS A 1 269 ? -5.936 -8.066 19.286 1.00 96.69 269 HIS A O 1
ATOM 2075 N N . THR A 1 270 ? -4.832 -8.511 21.184 1.00 94.88 270 THR A N 1
ATOM 2076 C CA . THR A 1 270 ? -5.853 -7.914 22.053 1.00 94.88 270 THR A CA 1
ATOM 2077 C C . THR A 1 270 ? -5.755 -6.391 21.991 1.00 94.88 270 THR A C 1
ATOM 2079 O O . THR A 1 270 ? -4.670 -5.829 22.120 1.00 94.88 270 THR A O 1
ATOM 2082 N N . LEU A 1 271 ? -6.889 -5.712 21.837 1.00 94.31 271 LEU A N 1
ATOM 2083 C CA . LEU A 1 271 ? -6.978 -4.253 21.769 1.00 94.31 271 LEU A CA 1
ATOM 2084 C C . LEU A 1 271 ? -7.042 -3.666 23.183 1.00 94.31 271 LEU A C 1
ATOM 2086 O O . LEU A 1 271 ? -8.066 -3.144 23.616 1.00 94.31 271 LEU A O 1
ATOM 2090 N N . THR A 1 272 ? -5.964 -3.809 23.953 1.00 88.44 272 THR A N 1
ATOM 2091 C CA . THR A 1 272 ? -5.922 -3.466 25.389 1.00 88.44 272 THR A CA 1
ATOM 2092 C C . THR A 1 272 ? -6.218 -2.001 25.698 1.00 88.44 272 THR A C 1
ATOM 2094 O O . THR A 1 272 ? -6.663 -1.711 26.802 1.00 88.44 272 THR A O 1
ATOM 2097 N N . ASP A 1 273 ? -6.003 -1.100 24.737 1.00 88.50 273 ASP A N 1
ATOM 2098 C CA . ASP A 1 273 ? -6.231 0.339 24.903 1.00 88.50 273 ASP A CA 1
ATOM 2099 C C . ASP A 1 273 ? -7.661 0.775 24.559 1.00 88.50 273 ASP A C 1
ATOM 2101 O O . ASP A 1 273 ? -8.013 1.930 24.797 1.00 88.50 273 ASP A O 1
ATOM 2105 N N . ALA A 1 274 ? -8.474 -0.116 23.984 1.00 91.56 274 ALA A N 1
ATOM 2106 C CA . ALA A 1 274 ? -9.874 0.180 23.723 1.00 91.56 274 ALA A CA 1
ATOM 2107 C C . ALA A 1 274 ? -10.659 0.232 25.037 1.00 91.56 274 ALA A C 1
ATOM 2109 O O . ALA A 1 274 ? -10.500 -0.643 25.894 1.00 91.56 274 ALA A O 1
ATOM 2110 N N . MET A 1 275 ? -11.530 1.222 25.180 1.00 90.88 275 MET A N 1
ATOM 2111 C CA . MET A 1 275 ? -12.364 1.408 26.362 1.00 90.88 275 MET A CA 1
ATOM 2112 C C . MET A 1 275 ? -13.751 0.781 26.158 1.00 90.88 275 MET A C 1
ATOM 2114 O O . MET A 1 275 ? -14.212 0.671 25.019 1.00 90.88 275 MET A O 1
ATOM 2118 N N . PRO A 1 276 ? -14.438 0.362 27.238 1.00 90.69 276 PRO A N 1
ATOM 2119 C CA . PRO A 1 276 ? -15.844 -0.028 27.170 1.00 90.69 276 PRO A CA 1
ATOM 2120 C C . PRO A 1 276 ? -16.693 1.023 26.448 1.00 90.69 276 PRO A C 1
ATOM 2122 O O . PRO A 1 276 ? -16.691 2.193 26.828 1.00 90.69 276 PRO A O 1
ATOM 2125 N N . GLY A 1 277 ? -17.416 0.594 25.414 1.00 90.00 277 GLY A N 1
ATOM 2126 C CA . GLY A 1 277 ? -18.271 1.450 24.593 1.00 90.00 277 GLY A CA 1
ATOM 2127 C C . GLY A 1 277 ? -17.579 2.203 23.457 1.00 90.00 277 GLY A C 1
ATOM 2128 O O . GLY A 1 277 ? -18.226 3.027 22.809 1.00 90.00 277 GLY A O 1
ATOM 2129 N N . ASP A 1 278 ? -16.306 1.914 23.172 1.00 94.12 278 ASP A N 1
ATOM 2130 C CA . ASP A 1 278 ? -15.636 2.386 21.961 1.00 94.12 278 ASP A CA 1
ATOM 2131 C C . ASP A 1 278 ? -16.208 1.712 20.698 1.00 94.12 278 ASP A C 1
ATOM 2133 O O . ASP A 1 278 ? -15.596 0.831 20.095 1.00 94.12 278 ASP A O 1
ATOM 2137 N N . ALA A 1 279 ? -17.399 2.133 20.282 1.00 94.44 279 ALA A N 1
ATOM 2138 C CA . ALA A 1 279 ? -18.137 1.521 19.184 1.00 94.44 279 ALA A CA 1
ATOM 2139 C C . ALA A 1 279 ? -17.451 1.640 17.815 1.00 94.44 279 ALA A C 1
ATOM 2141 O O . ALA A 1 279 ? -17.803 0.907 16.896 1.00 94.44 279 ALA A O 1
ATOM 2142 N N . PHE A 1 280 ? -16.489 2.546 17.655 1.00 96.50 280 PHE A N 1
ATOM 2143 C CA . PHE A 1 280 ? -15.849 2.823 16.377 1.00 96.50 280 PHE A CA 1
ATOM 2144 C C . PHE A 1 280 ? -14.378 2.425 16.389 1.00 96.50 280 PHE A C 1
ATOM 2146 O O . PHE A 1 280 ? -13.675 2.619 17.380 1.00 96.50 280 PHE A O 1
ATOM 2153 N N . VAL A 1 281 ? -13.895 1.914 15.255 1.00 97.25 281 VAL A N 1
ATOM 2154 C CA . VAL A 1 281 ? -12.486 1.562 15.053 1.00 97.25 281 VAL A CA 1
ATOM 2155 C C . VAL A 1 281 ? -11.971 2.079 13.715 1.00 97.25 281 VAL A C 1
ATOM 2157 O O . VAL A 1 281 ? -12.660 2.035 12.698 1.00 97.25 281 VAL A O 1
ATOM 2160 N N . GLN A 1 282 ? -10.728 2.540 13.700 1.00 97.81 282 GLN A N 1
ATOM 2161 C CA . GLN A 1 282 ? -9.969 2.827 12.485 1.00 97.81 282 GLN A CA 1
ATOM 2162 C C . GLN A 1 282 ? -8.598 2.176 12.608 1.00 97.81 282 GLN A C 1
ATOM 2164 O O . GLN A 1 282 ? -8.042 2.135 13.701 1.00 97.81 282 GLN A O 1
ATOM 2169 N N . TYR A 1 283 ? -8.022 1.695 11.514 1.00 96.69 283 TYR A N 1
ATOM 2170 C CA . TYR A 1 283 ? -6.653 1.196 11.509 1.00 96.69 283 TYR A CA 1
ATOM 2171 C C . TYR A 1 283 ? -5.832 1.819 10.384 1.00 96.69 283 TYR A C 1
ATOM 2173 O O . TYR A 1 283 ? -6.355 2.230 9.347 1.00 96.69 283 TYR A O 1
ATOM 2181 N N . GLN A 1 284 ? -4.525 1.882 10.606 1.00 96.31 284 GLN A N 1
ATOM 2182 C CA . GLN A 1 284 ? -3.542 2.192 9.583 1.00 96.31 284 GLN A CA 1
ATOM 2183 C C . GLN A 1 284 ? -2.507 1.079 9.527 1.00 96.31 284 GLN A C 1
ATOM 2185 O O . GLN A 1 284 ? -2.138 0.506 10.553 1.00 96.31 284 GLN A O 1
ATOM 2190 N N . ILE A 1 285 ? -2.040 0.786 8.323 1.00 96.06 285 ILE A N 1
ATOM 2191 C CA . ILE A 1 285 ? -1.054 -0.250 8.059 1.00 96.06 285 ILE A CA 1
ATOM 2192 C C . ILE A 1 285 ? 0.159 0.432 7.462 1.00 96.06 285 ILE A C 1
ATOM 2194 O O . ILE A 1 285 ? 0.052 1.028 6.394 1.00 96.06 285 ILE A O 1
ATOM 2198 N N . SER A 1 286 ? 1.294 0.332 8.138 1.00 93.38 286 SER A N 1
ATOM 2199 C CA . SER A 1 286 ? 2.588 0.657 7.559 1.00 93.38 286 SER A CA 1
ATOM 2200 C C . SER A 1 286 ? 3.129 -0.596 6.888 1.00 93.38 286 SER A C 1
ATOM 2202 O O . SER A 1 286 ? 3.123 -1.677 7.473 1.00 93.38 286 SER A O 1
ATOM 2204 N N . PHE A 1 287 ? 3.594 -0.465 5.657 1.00 92.06 287 PHE A N 1
ATOM 2205 C CA . PHE A 1 287 ? 4.219 -1.562 4.935 1.00 92.06 287 PHE A CA 1
ATOM 2206 C C . PHE A 1 287 ? 5.469 -1.065 4.237 1.00 92.06 287 PHE A C 1
ATOM 2208 O O . PHE A 1 287 ? 5.574 0.105 3.873 1.00 92.06 287 PHE A O 1
ATOM 2215 N N . GLY A 1 288 ? 6.430 -1.949 4.035 1.00 88.31 288 GLY A N 1
ATOM 2216 C CA . GLY A 1 288 ? 7.653 -1.554 3.372 1.00 88.31 288 GLY A CA 1
ATOM 2217 C C . GLY A 1 288 ? 8.602 -2.697 3.123 1.00 88.31 288 GLY A C 1
ATOM 2218 O O . GLY A 1 288 ? 8.433 -3.805 3.625 1.00 88.31 288 GLY A O 1
ATOM 2219 N N . THR A 1 289 ? 9.625 -2.396 2.345 1.00 86.12 289 THR A N 1
ATOM 2220 C CA . THR A 1 289 ? 10.784 -3.255 2.132 1.00 86.12 289 THR A CA 1
ATOM 2221 C C . THR A 1 289 ? 12.011 -2.521 2.650 1.00 86.12 289 THR A C 1
ATOM 2223 O O . THR A 1 289 ? 12.150 -1.325 2.413 1.00 86.12 289 THR A O 1
ATOM 2226 N N . THR A 1 290 ? 12.853 -3.205 3.418 1.00 79.88 290 THR A N 1
ATOM 2227 C CA . THR A 1 290 ? 14.106 -2.700 3.998 1.00 79.88 290 THR A CA 1
ATOM 2228 C C . THR A 1 290 ? 15.338 -3.169 3.225 1.00 79.88 290 THR A C 1
ATOM 2230 O O . THR A 1 290 ? 16.454 -2.831 3.604 1.00 79.88 290 THR A O 1
ATOM 2233 N N . GLU A 1 291 ? 15.136 -3.962 2.167 1.00 72.88 291 GLU A N 1
ATOM 2234 C CA . GLU A 1 291 ? 16.136 -4.282 1.148 1.00 72.88 291 GLU A CA 1
ATOM 2235 C C . GLU A 1 291 ? 15.449 -4.337 -0.226 1.00 72.88 291 GLU A C 1
ATOM 2237 O O . GLU A 1 291 ? 15.112 -5.408 -0.737 1.00 72.88 291 GLU A O 1
ATOM 2242 N N . LEU A 1 292 ? 15.246 -3.167 -0.840 1.00 63.66 292 LEU A N 1
ATOM 2243 C CA . LEU A 1 292 ? 14.598 -3.023 -2.158 1.00 63.66 292 LEU A CA 1
ATOM 2244 C C . LEU A 1 292 ? 15.211 -3.916 -3.246 1.00 63.66 292 LEU A C 1
ATOM 2246 O O . LEU A 1 292 ? 14.495 -4.426 -4.105 1.00 63.66 292 LEU A O 1
ATOM 2250 N N . ASN A 1 293 ? 16.518 -4.179 -3.159 1.00 60.34 293 ASN A N 1
ATOM 2251 C CA . ASN A 1 293 ? 17.247 -5.002 -4.123 1.00 60.34 293 ASN A CA 1
ATOM 2252 C C . ASN A 1 293 ? 16.777 -6.472 -4.162 1.00 60.34 293 ASN A C 1
ATOM 2254 O O . ASN A 1 293 ? 17.094 -7.170 -5.123 1.00 60.34 293 ASN A O 1
ATOM 2258 N N . GLN A 1 294 ? 16.038 -6.955 -3.153 1.00 63.19 294 GLN A N 1
ATOM 2259 C CA . GLN A 1 294 ? 15.505 -8.325 -3.125 1.00 63.19 294 GLN A CA 1
ATOM 2260 C C . GLN A 1 294 ? 14.067 -8.452 -3.664 1.00 63.19 294 GLN A C 1
ATOM 2262 O O . GLN A 1 294 ? 13.501 -9.540 -3.585 1.00 63.19 294 GLN A O 1
ATOM 2267 N N . TRP A 1 295 ? 13.482 -7.382 -4.231 1.00 62.78 295 TRP A N 1
ATOM 2268 C CA . TRP A 1 295 ? 12.168 -7.372 -4.912 1.00 62.78 295 TRP A CA 1
ATOM 2269 C C . TRP A 1 295 ? 11.060 -8.149 -4.187 1.00 62.78 295 TRP A C 1
ATOM 2271 O O . TRP A 1 295 ? 10.221 -8.804 -4.804 1.00 62.78 295 TRP A O 1
ATOM 2281 N N . SER A 1 296 ? 11.048 -8.078 -2.858 1.00 78.56 296 SER A N 1
ATOM 2282 C CA . SER A 1 296 ? 10.027 -8.723 -2.050 1.00 78.56 296 SER A CA 1
ATOM 2283 C C . SER A 1 296 ? 9.066 -7.682 -1.503 1.00 78.56 296 SER A C 1
ATOM 2285 O O . SER A 1 296 ? 9.482 -6.678 -0.923 1.00 78.56 296 SER A O 1
ATOM 2287 N N . THR A 1 297 ? 7.772 -7.931 -1.674 1.00 78.81 297 THR A N 1
ATOM 2288 C CA . THR A 1 297 ? 6.706 -7.058 -1.183 1.00 78.81 297 THR A CA 1
ATOM 2289 C C . THR A 1 297 ? 5.904 -7.780 -0.107 1.00 78.81 297 THR A C 1
ATOM 2291 O O . THR A 1 297 ? 5.525 -8.936 -0.320 1.00 78.81 297 THR A O 1
ATOM 2294 N N . PRO A 1 298 ? 5.609 -7.130 1.030 1.00 88.69 298 PRO A N 1
ATOM 2295 C CA . PRO A 1 298 ? 4.666 -7.688 1.986 1.00 88.69 298 PRO A CA 1
ATOM 2296 C C . PRO A 1 298 ? 3.269 -7.752 1.354 1.00 88.69 298 PRO A C 1
ATOM 2298 O O . PRO A 1 298 ? 2.910 -6.900 0.539 1.00 88.69 298 PRO A O 1
ATOM 2301 N N . SER A 1 299 ? 2.466 -8.743 1.739 1.00 91.31 299 SER A N 1
ATOM 2302 C CA . SER A 1 299 ? 1.075 -8.860 1.288 1.00 91.31 299 SER A CA 1
ATOM 2303 C C . SER A 1 299 ? 0.117 -8.795 2.468 1.00 91.31 299 SER A C 1
ATOM 2305 O O . SER A 1 299 ? 0.306 -9.483 3.469 1.00 91.31 299 SER A O 1
ATOM 2307 N N . LEU A 1 300 ? -0.941 -7.998 2.343 1.00 93.56 300 LEU A N 1
ATOM 2308 C CA . LEU A 1 300 ? -2.053 -7.999 3.286 1.00 93.56 300 LEU A CA 1
ATOM 2309 C C . LEU A 1 300 ? -3.094 -9.027 2.837 1.00 93.56 300 LEU A C 1
ATOM 2311 O O . LEU A 1 300 ? -3.608 -8.924 1.726 1.00 93.56 300 LEU A O 1
ATOM 2315 N N . ASN A 1 301 ? -3.436 -9.980 3.702 1.00 94.50 301 ASN A N 1
ATOM 2316 C CA . ASN A 1 301 ? -4.420 -11.014 3.379 1.00 94.50 301 ASN A CA 1
ATOM 2317 C C . ASN A 1 301 ? -5.805 -10.657 3.932 1.00 94.50 301 ASN A C 1
ATOM 2319 O O . ASN A 1 301 ? -6.797 -10.726 3.212 1.00 94.50 301 ASN A O 1
ATOM 2323 N N . SER A 1 302 ? -5.890 -10.295 5.215 1.00 95.62 302 SER A N 1
ATOM 2324 C CA . SER A 1 302 ? -7.163 -9.954 5.862 1.00 95.62 302 SER A CA 1
ATOM 2325 C C . SER A 1 302 ? -6.957 -9.177 7.157 1.00 95.62 302 SER A C 1
ATOM 2327 O O . SER A 1 302 ? -6.016 -9.457 7.901 1.00 95.62 302 SER A O 1
ATOM 2329 N N . ILE A 1 303 ? -7.911 -8.308 7.489 1.00 96.12 303 ILE A N 1
ATOM 2330 C CA . ILE A 1 303 ? -8.070 -7.748 8.834 1.00 96.12 303 ILE A CA 1
ATOM 2331 C C . ILE A 1 303 ? -9.456 -8.109 9.344 1.00 96.12 303 ILE A C 1
ATOM 2333 O O . ILE A 1 303 ? -10.456 -7.854 8.675 1.00 96.12 303 ILE A O 1
ATOM 2337 N N . THR A 1 304 ? -9.511 -8.693 10.535 1.00 95.62 304 THR A N 1
ATOM 2338 C CA . THR A 1 304 ? -10.764 -9.012 11.222 1.00 95.62 304 THR A CA 1
ATOM 2339 C C . THR A 1 304 ? -10.729 -8.401 12.609 1.00 95.62 304 THR A C 1
ATOM 2341 O O . THR A 1 304 ? -9.795 -8.652 13.363 1.00 95.62 304 THR A O 1
ATOM 2344 N N . VAL A 1 305 ? -11.741 -7.609 12.948 1.00 95.00 305 VAL A N 1
ATOM 2345 C CA . VAL A 1 305 ? -11.920 -7.055 14.293 1.00 95.00 305 VAL A CA 1
ATOM 2346 C C . VAL A 1 305 ? -13.086 -7.782 14.938 1.00 95.00 305 VAL A C 1
ATOM 2348 O O . VAL A 1 305 ? -14.143 -7.905 14.323 1.00 95.00 305 VAL A O 1
ATOM 2351 N N . ALA A 1 306 ? -12.892 -8.262 16.161 1.00 93.69 306 ALA A N 1
ATOM 2352 C CA . ALA A 1 306 ? -13.982 -8.776 16.975 1.00 93.69 306 ALA A CA 1
ATOM 2353 C C . ALA A 1 306 ? -14.364 -7.765 18.047 1.00 93.69 306 ALA A C 1
ATOM 2355 O O . ALA A 1 306 ? -13.500 -7.104 18.630 1.00 93.69 306 ALA A O 1
ATOM 2356 N N . SER A 1 307 ? -15.655 -7.695 18.337 1.00 94.44 307 SER A N 1
ATOM 2357 C CA . SER A 1 307 ? -16.246 -6.851 19.368 1.00 94.44 307 SER A CA 1
ATOM 2358 C C . SER A 1 307 ? -17.264 -7.636 20.187 1.00 94.44 307 SER A C 1
ATOM 2360 O O . SER A 1 307 ? -17.746 -8.688 19.769 1.00 94.44 307 SER A O 1
ATOM 2362 N N . GLU A 1 308 ? -17.575 -7.115 21.367 1.00 95.31 308 GLU A N 1
ATOM 2363 C CA . GLU A 1 308 ? -18.780 -7.480 22.108 1.00 95.31 308 GLU A CA 1
ATOM 2364 C C . GLU A 1 308 ? -19.799 -6.355 21.972 1.00 95.31 308 GLU A C 1
ATOM 2366 O O . GLU A 1 308 ? -19.425 -5.187 21.879 1.00 95.31 308 GLU A O 1
ATOM 2371 N N . GLU A 1 309 ? -21.079 -6.699 21.911 1.00 95.81 309 GLU A N 1
ATOM 2372 C CA . GLU A 1 309 ? -22.158 -5.754 21.626 1.00 95.81 309 GLU A CA 1
ATOM 2373 C C . GLU A 1 309 ? -23.298 -5.923 22.630 1.00 95.81 309 GLU A C 1
ATOM 2375 O O . GLU A 1 309 ? -23.618 -7.042 23.046 1.00 95.81 309 GLU A O 1
ATOM 2380 N N . ALA A 1 310 ? -23.925 -4.806 22.995 1.00 96.62 310 ALA A N 1
ATOM 2381 C CA . ALA A 1 310 ? -25.194 -4.756 23.706 1.00 96.62 310 ALA A CA 1
ATOM 2382 C C . ALA A 1 310 ? -26.088 -3.711 23.039 1.00 96.62 310 ALA A C 1
ATOM 2384 O O . ALA A 1 310 ? -25.722 -2.532 22.964 1.00 96.62 310 ALA A O 1
ATOM 2385 N N . ARG A 1 311 ? -27.262 -4.122 22.553 1.00 95.25 311 ARG A N 1
ATOM 2386 C CA . ARG A 1 311 ? -28.194 -3.189 21.916 1.00 95.25 311 ARG A CA 1
ATOM 2387 C C . ARG A 1 311 ? -29.651 -3.588 22.050 1.00 95.25 311 ARG A C 1
ATOM 2389 O O . ARG A 1 311 ? -29.982 -4.758 22.231 1.00 95.25 311 ARG A O 1
ATOM 2396 N N . PHE A 1 312 ? -30.527 -2.615 21.852 1.00 95.81 312 PHE A N 1
ATOM 2397 C CA . PHE A 1 312 ? -31.929 -2.880 21.572 1.00 95.81 312 PHE A CA 1
ATOM 2398 C C . PHE A 1 312 ? -32.068 -3.355 20.118 1.00 95.81 312 PHE A C 1
ATOM 2400 O O . PHE A 1 312 ? -31.537 -2.751 19.181 1.00 95.81 312 PHE A O 1
ATOM 2407 N N . HIS A 1 313 ? -32.732 -4.495 19.929 1.00 92.06 313 HIS A N 1
ATOM 2408 C CA . HIS A 1 313 ? -32.989 -5.060 18.607 1.00 92.06 313 HIS A CA 1
ATOM 2409 C C . HIS A 1 313 ? -34.272 -4.489 18.003 1.00 92.06 313 HIS A C 1
ATOM 2411 O O . HIS A 1 313 ? -34.305 -4.136 16.826 1.00 92.06 313 HIS A O 1
ATOM 2417 N N . THR A 1 314 ? -35.296 -4.322 18.837 1.00 85.06 314 THR A N 1
ATOM 2418 C CA . THR A 1 314 ? -36.501 -3.548 18.529 1.00 85.06 314 THR A CA 1
ATOM 2419 C C . THR A 1 314 ? -36.398 -2.155 19.148 1.00 85.06 314 THR A C 1
ATOM 2421 O O . THR A 1 314 ? -35.870 -2.050 20.256 1.00 85.06 314 THR A O 1
ATOM 2424 N N . PRO A 1 315 ? -36.933 -1.097 18.510 1.00 84.44 315 PRO A N 1
ATOM 2425 C CA . PRO A 1 315 ? -36.969 0.229 19.113 1.00 84.44 315 PRO A CA 1
ATOM 2426 C C . PRO A 1 315 ? -37.607 0.185 20.512 1.00 84.44 315 PRO A C 1
ATOM 2428 O O . PRO A 1 315 ? -38.704 -0.364 20.656 1.00 84.44 315 PRO A O 1
ATOM 2431 N N . PRO A 1 316 ? -36.939 0.726 21.541 1.00 85.06 316 PRO A N 1
ATOM 2432 C CA . PRO A 1 316 ? -37.484 0.757 22.890 1.00 85.06 316 PRO A CA 1
ATOM 2433 C C . PRO A 1 316 ? -38.741 1.645 22.947 1.00 85.06 316 PRO A C 1
ATOM 2435 O O . PRO A 1 316 ? -38.847 2.619 22.193 1.00 85.06 316 PRO A O 1
ATOM 2438 N N . PRO A 1 317 ? -39.712 1.339 23.827 1.00 89.12 317 PRO A N 1
ATOM 2439 C CA . PRO A 1 317 ? -40.925 2.138 23.958 1.00 89.12 317 PRO A CA 1
ATOM 2440 C C . PRO A 1 317 ? -40.590 3.552 24.438 1.00 89.12 317 PRO A C 1
ATOM 2442 O O . PRO A 1 317 ? -39.757 3.720 25.317 1.00 89.12 317 PRO A O 1
ATOM 2445 N N . THR A 1 318 ? -41.273 4.573 23.918 1.00 89.75 318 THR A N 1
ATOM 2446 C CA . THR A 1 318 ? -41.122 5.963 24.394 1.00 89.75 318 THR A CA 1
ATOM 2447 C C . THR A 1 318 ? -42.045 6.293 25.569 1.00 89.75 318 THR A C 1
ATOM 2449 O O . THR A 1 318 ? -41.830 7.282 26.266 1.00 89.75 318 THR A O 1
ATOM 2452 N N . VAL A 1 319 ? -43.083 5.474 25.777 1.00 90.25 319 VAL A N 1
ATOM 2453 C CA . VAL A 1 319 ? -44.052 5.584 26.872 1.00 90.25 319 VAL A CA 1
ATOM 2454 C C . VAL A 1 319 ? -44.364 4.189 27.410 1.00 90.25 319 VAL A C 1
ATOM 2456 O O . VAL A 1 319 ? -44.564 3.268 26.617 1.00 90.25 319 VAL A O 1
ATOM 2459 N N . MET A 1 320 ? -44.455 4.027 28.729 1.00 90.56 320 MET A N 1
ATOM 2460 C CA . MET A 1 320 ? -44.907 2.784 29.363 1.00 90.56 320 MET A CA 1
ATOM 2461 C C . MET A 1 320 ? -45.968 3.075 30.417 1.00 90.56 320 MET A C 1
ATOM 2463 O O . MET A 1 320 ? -45.631 3.593 31.461 1.00 90.56 320 MET A O 1
ATOM 2467 N N . ASN A 1 321 ? -47.223 2.678 30.195 1.00 88.88 321 ASN A N 1
ATOM 2468 C CA . ASN A 1 321 ? -48.269 2.881 31.202 1.00 88.88 321 ASN A CA 1
ATOM 2469 C C . ASN A 1 321 ? -48.334 1.681 32.168 1.00 88.88 321 ASN A C 1
ATOM 2471 O O . ASN A 1 321 ? -48.401 0.545 31.685 1.00 88.88 321 ASN A O 1
ATOM 2475 N N . PRO A 1 322 ? -48.458 1.883 33.495 1.00 85.62 322 PRO A N 1
ATOM 2476 C CA . PRO A 1 322 ? -48.577 0.786 34.465 1.00 85.62 322 PRO A CA 1
ATOM 2477 C C . PRO A 1 322 ? -49.731 -0.183 34.178 1.00 85.62 322 PRO A C 1
ATOM 2479 O O . PRO A 1 322 ? -49.620 -1.388 34.402 1.00 85.62 322 PRO A O 1
ATOM 2482 N N . ASN A 1 323 ? -50.823 0.342 33.612 1.00 83.75 323 ASN A N 1
ATOM 2483 C CA . ASN A 1 323 ? -52.052 -0.393 33.305 1.00 83.75 323 ASN A CA 1
ATOM 2484 C C . ASN A 1 323 ? -52.151 -0.872 31.841 1.00 83.75 323 ASN A C 1
ATOM 2486 O O . ASN A 1 323 ? -53.207 -1.352 31.428 1.00 83.75 323 ASN A O 1
ATOM 2490 N N . ALA A 1 324 ? -51.095 -0.716 31.034 1.00 84.00 324 ALA A N 1
ATOM 2491 C CA . ALA A 1 324 ? -51.076 -1.210 29.656 1.00 84.00 324 ALA A CA 1
ATOM 2492 C C . ALA A 1 324 ? -50.749 -2.714 29.572 1.00 84.00 324 ALA A C 1
ATOM 2494 O O . ALA A 1 324 ? -50.454 -3.381 30.568 1.00 84.00 324 ALA A O 1
ATOM 2495 N N . ALA A 1 325 ? -50.823 -3.244 28.348 1.00 85.81 325 ALA A N 1
ATOM 2496 C CA . ALA A 1 325 ? -50.291 -4.561 28.016 1.00 85.81 325 ALA A CA 1
ATOM 2497 C C . ALA A 1 325 ? -48.773 -4.628 28.271 1.00 85.81 325 ALA A C 1
ATOM 2499 O O . ALA A 1 325 ? -48.105 -3.598 28.342 1.00 85.81 325 ALA A O 1
ATOM 2500 N N . LEU A 1 326 ? -48.249 -5.852 28.386 1.00 90.06 326 LEU A N 1
ATOM 2501 C CA . LEU A 1 326 ? -46.826 -6.111 28.609 1.00 90.06 326 LEU A CA 1
ATOM 2502 C C . LEU A 1 326 ? -45.972 -5.446 27.524 1.00 90.06 326 LEU A C 1
ATOM 2504 O O . LEU A 1 326 ? -46.253 -5.575 26.330 1.00 90.06 326 LEU A O 1
ATOM 2508 N N . SER A 1 327 ? -44.913 -4.768 27.953 1.00 90.50 327 SER A N 1
ATOM 2509 C CA . SER A 1 327 ? -43.885 -4.250 27.060 1.00 90.50 327 SER A CA 1
ATOM 2510 C C . SER A 1 327 ? -42.999 -5.408 26.623 1.00 90.50 327 SER A C 1
ATOM 2512 O O . SER A 1 327 ? -42.335 -6.032 27.451 1.00 90.50 327 SER A O 1
ATOM 2514 N N . LEU A 1 328 ? -42.996 -5.677 25.318 1.00 92.94 328 LEU A N 1
ATOM 2515 C CA . LEU A 1 328 ? -42.130 -6.662 24.681 1.00 92.94 328 LEU A CA 1
ATOM 2516 C C . LEU A 1 328 ? -40.924 -5.939 24.092 1.00 92.94 328 LEU A C 1
ATOM 2518 O O . LEU A 1 328 ? -41.065 -5.138 23.168 1.00 92.94 328 LEU A O 1
ATOM 2522 N N . ILE A 1 329 ? -39.752 -6.201 24.655 1.00 95.00 329 ILE A N 1
ATOM 2523 C CA . ILE A 1 329 ? -38.503 -5.548 24.279 1.00 95.00 329 ILE A CA 1
ATOM 2524 C C . ILE A 1 329 ? -37.521 -6.638 23.895 1.00 95.00 329 ILE A C 1
ATOM 2526 O O . ILE A 1 329 ? -37.186 -7.480 24.721 1.00 95.00 329 ILE A O 1
ATOM 2530 N N . GLN A 1 330 ? -37.037 -6.611 22.659 1.00 95.94 330 GLN A N 1
ATOM 2531 C CA . GLN A 1 330 ? -35.988 -7.521 22.226 1.00 95.94 330 GLN A CA 1
ATOM 2532 C C . GLN A 1 330 ? -34.635 -6.817 22.270 1.00 95.94 330 GLN A C 1
ATOM 2534 O O . GLN A 1 330 ? -34.480 -5.709 21.744 1.00 95.94 330 GLN A O 1
ATOM 2539 N N . THR A 1 331 ? -33.639 -7.471 22.857 1.00 97.19 331 THR A N 1
ATOM 2540 C CA . THR A 1 331 ? -32.243 -7.022 22.859 1.00 97.19 331 THR A CA 1
ATOM 2541 C C . THR A 1 331 ? -31.360 -7.996 22.091 1.00 97.19 331 THR A C 1
ATOM 2543 O O . THR A 1 331 ? -31.674 -9.180 21.974 1.00 97.19 331 THR A O 1
ATOM 2546 N N . PHE A 1 332 ? -30.256 -7.488 21.548 1.00 96.75 332 PHE A N 1
ATOM 2547 C CA . PHE A 1 332 ? -29.208 -8.273 20.907 1.00 96.75 332 PHE A CA 1
ATOM 2548 C C . PHE A 1 332 ? -27.906 -8.139 21.693 1.00 96.75 332 PHE A C 1
ATOM 2550 O O . PHE A 1 332 ? -27.545 -7.048 22.145 1.00 96.75 332 PHE A O 1
ATOM 2557 N N . HIS A 1 333 ? -27.211 -9.262 21.826 1.00 96.75 333 HIS A N 1
ATOM 2558 C CA . HIS A 1 333 ? -25.988 -9.393 22.593 1.00 96.75 333 HIS A CA 1
ATOM 2559 C C . HIS A 1 333 ? -24.970 -10.219 21.812 1.00 96.75 333 HIS A C 1
ATOM 2561 O O . HIS A 1 333 ? -25.281 -11.303 21.325 1.00 96.75 333 HIS A O 1
ATOM 2567 N N . SER A 1 334 ? -23.730 -9.751 21.745 1.00 94.94 334 SER A N 1
ATOM 2568 C CA . SER A 1 334 ? -22.612 -10.551 21.248 1.00 94.94 334 SER A CA 1
ATOM 2569 C C . SER A 1 334 ? -21.520 -10.570 22.302 1.00 94.94 334 SER A C 1
ATOM 2571 O O . SER A 1 334 ? -21.057 -9.516 22.728 1.00 94.94 334 SER A O 1
ATOM 2573 N N . ALA A 1 335 ? -21.149 -11.763 22.764 1.00 94.69 335 ALA A N 1
ATOM 2574 C CA . ALA A 1 335 ? -20.081 -11.952 23.736 1.00 94.69 335 ALA A CA 1
ATOM 2575 C C . ALA A 1 335 ? -19.357 -13.283 23.531 1.00 94.69 335 ALA A C 1
ATOM 2577 O O . ALA A 1 335 ? -19.970 -14.321 23.257 1.00 94.69 335 ALA A O 1
ATOM 2578 N N . SER A 1 336 ? -18.038 -13.230 23.711 1.00 90.62 336 SER A N 1
ATOM 2579 C CA . SER A 1 336 ? -17.109 -14.347 23.517 1.00 90.62 336 SER A CA 1
ATOM 2580 C C . SER A 1 336 ? -16.893 -15.173 24.791 1.00 90.62 336 SER A C 1
ATOM 2582 O O . SER A 1 336 ? -16.395 -16.295 24.722 1.00 90.62 336 SER A O 1
ATOM 2584 N N . SER A 1 337 ? -17.249 -14.638 25.964 1.00 92.12 337 SER A N 1
ATOM 2585 C CA . SER A 1 337 ? -17.102 -15.340 27.246 1.00 92.12 337 SER A CA 1
ATOM 2586 C C . SER A 1 337 ? -18.087 -16.505 27.389 1.00 92.12 337 SER A C 1
ATOM 2588 O O . SER A 1 337 ? -19.277 -16.367 27.119 1.00 92.12 337 SER A O 1
ATOM 2590 N N . ALA A 1 338 ? -17.621 -17.647 27.905 1.00 89.81 338 ALA A N 1
ATOM 2591 C CA . ALA A 1 338 ? -18.492 -18.780 28.235 1.00 89.81 338 ALA A CA 1
ATOM 2592 C C . ALA A 1 338 ? -19.452 -18.483 29.406 1.00 89.81 338 ALA A C 1
ATOM 2594 O O . ALA A 1 338 ? -20.524 -19.076 29.488 1.00 89.81 338 ALA A O 1
ATOM 2595 N N . ASN A 1 339 ? -19.082 -17.548 30.289 1.00 92.88 339 ASN A N 1
ATOM 2596 C CA . ASN A 1 339 ? -19.881 -17.132 31.447 1.00 92.88 339 ASN A CA 1
ATOM 2597 C C . ASN A 1 339 ? -20.600 -15.795 31.213 1.00 92.88 339 ASN A C 1
ATOM 2599 O O . ASN A 1 339 ? -20.923 -15.111 32.180 1.00 92.88 339 ASN A O 1
ATOM 2603 N N . LYS A 1 340 ? -20.826 -15.422 29.949 1.00 96.19 340 LYS A N 1
ATOM 2604 C CA . LYS A 1 340 ? -21.461 -14.158 29.565 1.00 96.19 340 LYS A CA 1
ATOM 2605 C C . LYS A 1 340 ? -22.857 -13.990 30.162 1.00 96.19 340 LYS A C 1
ATOM 2607 O O . LYS A 1 340 ? -23.638 -14.935 30.094 1.00 96.19 340 LYS A O 1
ATOM 2612 N N . THR A 1 341 ? -23.176 -12.797 30.662 1.00 97.75 341 THR A N 1
ATOM 2613 C CA . THR A 1 341 ? -24.529 -12.432 31.113 1.00 97.75 341 THR A CA 1
ATOM 2614 C C . THR A 1 341 ? -25.104 -11.325 30.231 1.00 97.75 341 THR A C 1
ATOM 2616 O O . THR A 1 341 ? -24.374 -10.487 29.694 1.00 97.75 341 THR A O 1
ATOM 2619 N N . TYR A 1 342 ? -26.428 -11.312 30.097 1.00 98.25 342 TYR A N 1
ATOM 2620 C CA . TYR A 1 342 ? -27.184 -10.287 29.378 1.00 98.25 342 TYR A CA 1
ATOM 2621 C C . TYR A 1 342 ? -28.113 -9.590 30.348 1.00 98.25 342 TYR A C 1
ATOM 2623 O O . TYR A 1 342 ? -28.839 -10.267 31.073 1.00 98.25 342 TYR A O 1
ATOM 2631 N N . ALA A 1 343 ? -28.104 -8.263 30.373 1.00 97.88 343 ALA A N 1
ATOM 2632 C CA . ALA A 1 343 ? -28.928 -7.509 31.300 1.00 97.88 343 ALA A CA 1
ATOM 2633 C C . ALA A 1 343 ? -29.804 -6.470 30.607 1.00 97.88 343 ALA A C 1
ATOM 2635 O O . ALA A 1 343 ? -29.401 -5.840 29.627 1.00 97.88 343 ALA A O 1
ATOM 2636 N N . MET A 1 344 ? -30.993 -6.276 31.169 1.00 97.06 344 MET A N 1
ATOM 2637 C CA . MET A 1 344 ? -31.849 -5.126 30.920 1.00 97.06 344 MET A CA 1
ATOM 2638 C C . MET A 1 344 ? -32.019 -4.350 32.226 1.00 97.06 344 MET A C 1
ATOM 2640 O O . MET A 1 344 ? -32.273 -4.931 33.282 1.00 97.06 344 MET A O 1
ATOM 2644 N N . HIS A 1 345 ? -31.897 -3.031 32.142 1.00 96.31 345 HIS A N 1
ATOM 2645 C CA . HIS A 1 345 ? -32.053 -2.117 33.264 1.00 96.31 345 HIS A CA 1
ATOM 2646 C C . HIS A 1 345 ? -33.257 -1.207 33.039 1.00 96.31 345 HIS A C 1
ATOM 2648 O O . HIS A 1 345 ? -33.468 -0.707 31.934 1.00 96.31 345 HIS A O 1
ATOM 2654 N N . VAL A 1 346 ? -34.011 -0.943 34.101 1.00 95.94 346 VAL A N 1
ATOM 2655 C CA . VAL A 1 346 ? -35.052 0.085 34.132 1.00 95.94 346 VAL A CA 1
ATOM 2656 C C . VAL A 1 346 ? -34.696 1.053 35.249 1.00 95.94 346 VAL A C 1
ATOM 2658 O O . VAL A 1 346 ? -34.747 0.704 36.427 1.00 95.94 346 VAL A O 1
ATOM 2661 N N . LEU A 1 347 ? -34.257 2.251 34.868 1.00 95.38 347 LEU A N 1
ATOM 2662 C CA . LEU A 1 347 ? -33.703 3.247 35.778 1.00 95.38 347 LEU A CA 1
ATOM 2663 C C . LEU A 1 347 ? -34.712 4.374 36.013 1.00 95.38 347 LEU A C 1
ATOM 2665 O O . LEU A 1 347 ? -35.117 5.009 35.039 1.00 95.38 347 LEU A O 1
ATOM 2669 N N . PRO A 1 348 ? -35.069 4.690 37.266 1.00 95.75 348 PRO A N 1
ATOM 2670 C CA . PRO A 1 348 ? -35.771 5.922 37.598 1.00 95.75 348 PRO A CA 1
ATOM 2671 C C . PRO A 1 348 ? -34.865 7.131 37.379 1.00 95.75 348 PRO A C 1
ATOM 2673 O O . PRO A 1 348 ? -33.731 7.171 37.866 1.00 95.75 348 PRO A O 1
ATOM 2676 N N . THR A 1 349 ? -35.358 8.139 36.663 1.00 96.00 349 THR A N 1
ATOM 2677 C CA . THR A 1 349 ? -34.579 9.345 36.374 1.00 96.00 349 THR A CA 1
ATOM 2678 C C . THR A 1 349 ? -35.366 10.620 36.629 1.00 96.00 349 THR A C 1
ATOM 2680 O O . THR A 1 349 ? -36.586 10.621 36.795 1.00 96.00 349 THR A O 1
ATOM 2683 N N . THR A 1 350 ? -34.663 11.748 36.642 1.00 94.69 350 THR A N 1
ATOM 2684 C CA . THR A 1 350 ? -35.280 13.066 36.467 1.00 94.69 350 THR A CA 1
ATOM 2685 C C . THR A 1 350 ? -35.748 13.256 35.018 1.00 94.69 350 THR A C 1
ATOM 2687 O O . THR A 1 350 ? -35.418 12.452 34.141 1.00 94.69 350 THR A O 1
ATOM 2690 N N . TYR A 1 351 ? -36.475 14.344 34.742 1.00 92.94 351 TYR A N 1
ATOM 2691 C CA . TYR A 1 351 ? -36.899 14.698 33.378 1.00 92.94 351 TYR A CA 1
ATOM 2692 C C . TYR A 1 351 ? -35.719 14.978 32.423 1.00 92.94 351 TYR A C 1
ATOM 2694 O O . TYR A 1 351 ? -35.885 14.872 31.214 1.00 92.94 351 TYR A O 1
ATOM 2702 N N . ASP A 1 352 ? -34.539 15.301 32.969 1.00 90.62 352 ASP A N 1
ATOM 2703 C CA . ASP A 1 352 ? -33.274 15.474 32.236 1.00 90.62 352 ASP A CA 1
ATOM 2704 C C . ASP A 1 352 ? -32.445 14.173 32.168 1.00 90.62 352 ASP A C 1
ATOM 2706 O O . ASP A 1 352 ? -31.378 14.125 31.555 1.00 90.62 352 ASP A O 1
ATOM 2710 N N . GLY A 1 353 ? -32.926 13.085 32.782 1.00 89.62 353 GLY A N 1
ATOM 2711 C CA . GLY A 1 353 ? -32.328 11.757 32.656 1.00 89.62 353 GLY A CA 1
ATOM 2712 C C . GLY A 1 353 ? -31.168 11.484 33.611 1.00 89.62 353 GLY A C 1
ATOM 2713 O O . GLY A 1 353 ? -30.374 10.573 33.365 1.00 89.62 353 GLY A O 1
ATOM 2714 N N . PHE A 1 354 ? -31.055 12.265 34.687 1.00 91.69 354 PHE A N 1
ATOM 2715 C CA . PHE A 1 354 ? -30.115 12.004 35.775 1.00 91.69 354 PHE A CA 1
ATOM 2716 C C . PHE A 1 354 ? -30.697 10.992 36.761 1.00 91.69 354 PHE A C 1
ATOM 2718 O O . PHE A 1 354 ? -31.900 11.011 37.027 1.00 91.69 354 PHE A O 1
ATOM 2725 N N . SER A 1 355 ? -29.841 10.143 37.334 1.00 92.06 355 SER A N 1
ATOM 2726 C CA . SER A 1 355 ? -30.225 9.239 38.422 1.00 92.06 355 SER A CA 1
ATOM 2727 C C . SER A 1 355 ? -30.744 10.025 39.626 1.00 92.06 355 SER A C 1
ATOM 2729 O O . SER A 1 355 ? -30.213 11.085 39.969 1.00 92.06 355 SER A O 1
ATOM 2731 N N . ILE A 1 356 ? -31.771 9.496 40.285 1.00 93.50 356 ILE A N 1
ATOM 2732 C CA . ILE A 1 356 ? -32.347 10.091 41.492 1.00 93.50 356 ILE A CA 1
ATOM 2733 C C . ILE A 1 356 ? -31.684 9.453 42.714 1.00 93.50 356 ILE A C 1
ATOM 2735 O O . ILE A 1 356 ? -31.613 8.235 42.828 1.00 93.50 356 ILE A O 1
ATOM 2739 N N . ILE A 1 357 ? -31.194 10.278 43.643 1.00 92.50 357 ILE A N 1
ATOM 2740 C CA . ILE A 1 357 ? -30.561 9.790 44.875 1.00 92.50 357 ILE A CA 1
ATOM 2741 C C . ILE A 1 357 ? -31.574 8.972 45.681 1.00 92.50 357 ILE A C 1
ATOM 2743 O O . ILE A 1 357 ? -32.650 9.470 46.009 1.00 92.50 357 ILE A O 1
ATOM 2747 N N . GLY A 1 358 ? -31.187 7.748 46.043 1.00 92.38 358 GLY A N 1
ATOM 2748 C CA . GLY A 1 358 ? -32.022 6.833 46.818 1.00 92.38 358 GLY A CA 1
ATOM 2749 C C . GLY A 1 358 ? -33.033 6.043 45.990 1.00 92.38 358 GLY A C 1
ATOM 2750 O O . GLY A 1 358 ? -33.850 5.368 46.602 1.00 92.38 358 GLY A O 1
ATOM 2751 N N . LEU A 1 359 ? -32.981 6.136 44.654 1.00 94.31 359 LEU A N 1
ATOM 2752 C CA . LEU A 1 359 ? -33.662 5.209 43.754 1.00 94.31 359 LEU A CA 1
ATOM 2753 C C . LEU A 1 359 ? -32.628 4.396 42.965 1.00 94.31 359 LEU A C 1
ATOM 2755 O O . LEU A 1 359 ? -31.761 4.957 42.289 1.00 94.31 359 LEU A O 1
ATOM 2759 N N . ASP A 1 360 ? -32.749 3.082 43.043 1.00 94.56 360 ASP A N 1
ATOM 2760 C CA . ASP A 1 360 ? -31.929 2.078 42.388 1.00 94.56 360 ASP A CA 1
ATOM 2761 C C . ASP A 1 360 ? -32.640 1.520 41.144 1.00 94.56 360 ASP A C 1
ATOM 2763 O O . ASP A 1 360 ? -33.863 1.530 41.012 1.00 94.56 360 ASP A O 1
ATOM 2767 N N . ALA A 1 361 ? -31.860 1.025 40.185 1.00 95.31 361 ALA A N 1
ATOM 2768 C CA . ALA A 1 361 ? -32.402 0.450 38.958 1.00 95.31 361 ALA A CA 1
ATOM 2769 C C . ALA A 1 361 ? -32.972 -0.957 39.183 1.00 95.31 361 ALA A C 1
ATOM 2771 O O . ALA A 1 361 ? -32.333 -1.795 39.826 1.00 95.31 361 ALA A O 1
ATOM 2772 N N . ALA A 1 362 ? -34.088 -1.271 38.522 1.00 96.88 362 ALA A N 1
ATOM 2773 C CA . ALA A 1 362 ? -34.499 -2.657 38.343 1.00 96.88 362 ALA A CA 1
ATOM 2774 C C . ALA A 1 362 ? -33.583 -3.312 37.304 1.00 96.88 362 ALA A C 1
ATOM 2776 O O . ALA A 1 362 ? -33.482 -2.837 36.172 1.00 96.88 362 ALA A O 1
ATOM 2777 N N . THR A 1 363 ? -32.903 -4.389 37.684 1.00 97.75 363 THR A N 1
ATOM 2778 C CA . THR A 1 363 ? -31.955 -5.116 36.834 1.00 97.75 363 THR A CA 1
ATOM 2779 C C . THR A 1 363 ? -32.433 -6.544 36.625 1.00 97.75 363 THR A C 1
ATOM 2781 O O . THR A 1 363 ? -32.580 -7.308 37.581 1.00 97.75 363 THR A O 1
ATOM 2784 N N . LEU A 1 364 ? -32.661 -6.895 35.363 1.00 98.06 364 LEU A N 1
ATOM 2785 C CA . LEU A 1 364 ? -32.978 -8.243 34.917 1.00 98.06 364 LEU A CA 1
ATOM 2786 C C . LEU A 1 364 ? -31.731 -8.821 34.261 1.00 98.06 364 LEU A C 1
ATOM 2788 O O . LEU A 1 364 ? -31.281 -8.268 33.264 1.00 98.06 364 LEU A O 1
ATOM 2792 N N . THR A 1 365 ? -31.197 -9.922 34.782 1.00 98.00 365 THR A N 1
ATOM 2793 C CA . THR A 1 365 ? -29.987 -10.556 34.248 1.00 98.00 365 THR A CA 1
ATOM 2794 C C . THR A 1 365 ? -30.296 -11.975 33.797 1.00 98.00 365 THR A C 1
ATOM 2796 O O . THR A 1 365 ? -30.729 -12.814 34.585 1.00 98.00 365 THR A O 1
ATOM 2799 N N . TYR A 1 366 ? -30.047 -12.262 32.527 1.00 98.38 366 TYR A N 1
ATOM 2800 C CA . TYR A 1 366 ? -30.161 -13.583 31.936 1.00 98.38 366 TYR A CA 1
ATOM 2801 C C . TYR A 1 366 ? -28.774 -14.204 31.749 1.00 98.38 366 TYR A C 1
ATOM 2803 O O . TYR A 1 366 ? -27.883 -13.586 31.165 1.00 98.38 366 TYR A O 1
ATOM 2811 N N . GLN A 1 367 ? -28.601 -15.438 32.225 1.00 97.31 367 GLN A N 1
ATOM 2812 C CA . GLN A 1 367 ? -27.389 -16.232 32.027 1.00 97.31 367 GLN A CA 1
ATOM 2813 C C . GLN A 1 367 ? -27.669 -17.361 31.027 1.00 97.31 367 GLN A C 1
ATOM 2815 O O . GLN A 1 367 ? -28.279 -18.365 31.411 1.00 97.31 367 GLN A O 1
ATOM 2820 N N . PRO A 1 368 ? -27.204 -17.264 29.767 1.00 96.12 368 PRO A N 1
ATOM 2821 C CA . PRO A 1 368 ? -27.461 -18.276 28.743 1.00 96.12 368 PRO A CA 1
ATOM 2822 C C . PRO A 1 368 ? -26.943 -19.664 29.115 1.00 96.12 368 PRO A C 1
ATOM 2824 O O . PRO A 1 368 ? -27.639 -20.654 28.906 1.00 96.12 368 PRO A O 1
ATOM 2827 N N . ALA A 1 369 ? -25.760 -19.740 29.734 1.00 94.44 369 ALA A N 1
ATOM 2828 C CA . ALA A 1 369 ? -25.120 -21.007 30.093 1.00 94.44 369 ALA A CA 1
ATOM 2829 C C . ALA A 1 369 ? -25.977 -21.881 31.028 1.00 94.44 369 ALA A C 1
ATOM 2831 O O . ALA A 1 369 ? -25.923 -23.106 30.955 1.00 94.44 369 ALA A O 1
ATOM 2832 N N . THR A 1 370 ? -26.769 -21.255 31.900 1.00 95.75 370 THR A N 1
ATOM 2833 C CA . THR A 1 370 ? -27.648 -21.931 32.866 1.00 95.75 370 THR A CA 1
ATOM 2834 C C . THR A 1 370 ? -29.129 -21.763 32.539 1.00 95.75 370 THR A C 1
ATOM 2836 O O . THR A 1 370 ? -29.961 -22.360 33.214 1.00 95.75 370 THR A O 1
ATOM 2839 N N . SER A 1 371 ? -29.467 -20.967 31.518 1.00 95.81 371 SER A N 1
ATOM 2840 C CA . SER A 1 371 ? -30.841 -20.561 31.191 1.00 95.81 371 SER A CA 1
ATOM 2841 C C . SER A 1 371 ? -31.593 -19.975 32.395 1.00 95.81 371 SER A C 1
ATOM 2843 O O . SER A 1 371 ? -32.764 -20.270 32.623 1.00 95.81 371 SER A O 1
ATOM 2845 N N . THR A 1 372 ? -30.901 -19.170 33.208 1.00 96.75 372 THR A N 1
ATOM 2846 C CA . THR A 1 372 ? -31.461 -18.590 34.439 1.00 96.75 372 THR A CA 1
ATOM 2847 C C . THR A 1 372 ? -31.669 -17.092 34.306 1.00 96.75 372 THR A C 1
ATOM 2849 O O . THR A 1 372 ? -30.741 -16.375 33.934 1.00 96.75 372 THR A O 1
ATOM 2852 N N . LEU A 1 373 ? -32.853 -16.631 34.706 1.00 97.50 373 LEU A N 1
ATOM 2853 C CA . LEU A 1 373 ? -33.183 -15.222 34.893 1.00 97.50 373 LEU A CA 1
ATOM 2854 C C . LEU A 1 373 ? -33.093 -14.865 36.384 1.00 97.50 373 LEU A C 1
ATOM 2856 O O . LEU A 1 373 ? -33.752 -15.500 37.208 1.00 97.50 373 LEU A O 1
ATOM 2860 N N . SER A 1 374 ? -32.305 -13.849 36.727 1.00 96.94 374 SER A N 1
ATOM 2861 C CA . SER A 1 374 ? -32.285 -13.226 38.052 1.00 96.94 374 SER A CA 1
ATOM 2862 C C . SER A 1 374 ? -32.803 -11.791 37.975 1.00 96.94 374 SER A C 1
ATOM 2864 O O . SER A 1 374 ? -32.594 -11.090 36.987 1.00 96.94 374 SER A O 1
ATOM 2866 N N . ILE A 1 375 ? -33.525 -11.366 39.012 1.00 97.56 375 ILE A N 1
ATOM 2867 C CA . ILE A 1 375 ? -34.181 -10.057 39.069 1.00 97.56 375 ILE A CA 1
ATOM 2868 C C . ILE A 1 375 ? -33.769 -9.384 40.375 1.00 97.56 375 ILE A C 1
ATOM 2870 O O . ILE A 1 375 ? -33.925 -9.963 41.451 1.00 97.56 375 ILE A O 1
ATOM 2874 N N . SER A 1 376 ? -33.255 -8.163 40.271 1.00 97.44 376 SER A N 1
ATOM 2875 C CA . SER A 1 376 ? -32.979 -7.272 41.395 1.00 97.44 376 SER A CA 1
ATOM 2876 C C . SER A 1 376 ? -33.766 -5.987 41.186 1.00 97.44 376 SER A C 1
ATOM 2878 O O . SER A 1 376 ? -33.404 -5.188 40.331 1.00 97.44 376 SER A O 1
ATOM 2880 N N . ASP A 1 377 ? -34.842 -5.801 41.946 1.00 96.75 377 ASP A N 1
ATOM 2881 C CA . ASP A 1 377 ? -35.729 -4.635 41.856 1.00 96.75 377 ASP A CA 1
ATOM 2882 C C . ASP A 1 377 ? -36.042 -4.097 43.266 1.00 96.75 377 ASP A C 1
ATOM 2884 O O . ASP A 1 377 ? -37.110 -4.377 43.819 1.00 96.75 377 ASP A O 1
ATOM 2888 N N . PRO A 1 378 ? -35.077 -3.414 43.911 1.00 95.62 378 PRO A N 1
ATOM 2889 C CA . PRO A 1 378 ? -35.198 -2.973 45.305 1.00 95.62 378 PRO A CA 1
ATOM 2890 C C . PRO A 1 378 ? -36.325 -1.952 45.523 1.00 95.62 378 PRO A C 1
ATOM 2892 O O . PRO A 1 378 ? -36.940 -1.957 46.588 1.00 95.62 378 PRO A O 1
ATOM 2895 N N . ASP A 1 379 ? -36.640 -1.145 44.508 1.00 95.00 379 ASP A N 1
ATOM 2896 C CA . ASP A 1 379 ? -37.662 -0.094 44.576 1.00 95.00 379 ASP A CA 1
ATOM 2897 C C . ASP A 1 379 ? -39.001 -0.501 43.954 1.00 95.00 379 ASP A C 1
ATOM 2899 O O . ASP A 1 379 ? -39.906 0.324 43.832 1.00 95.00 379 ASP A O 1
ATOM 2903 N N . SER A 1 380 ? -39.157 -1.782 43.598 1.00 94.25 380 SER A N 1
ATOM 2904 C CA . SER A 1 380 ? -40.397 -2.328 43.034 1.00 94.25 380 SER A CA 1
ATOM 2905 C C . SER A 1 380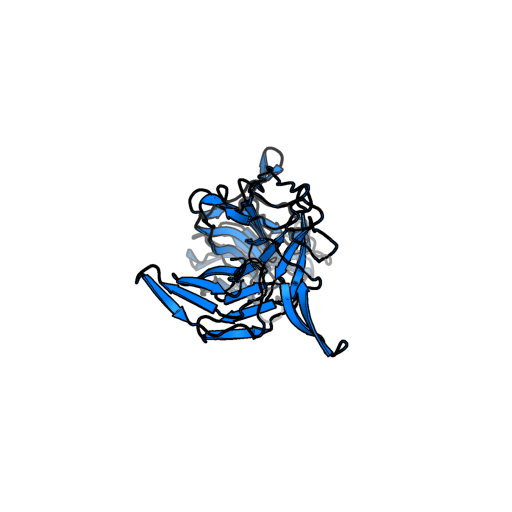 ? -40.882 -1.540 41.811 1.00 94.25 380 SER A C 1
ATOM 2907 O O . SER A 1 380 ? -42.062 -1.207 41.698 1.00 94.25 380 SER A O 1
ATOM 2909 N N . ILE A 1 381 ? -39.979 -1.226 40.884 1.00 95.38 381 ILE A N 1
ATOM 2910 C CA . ILE A 1 381 ? -40.302 -0.511 39.645 1.00 95.38 381 ILE A CA 1
ATOM 2911 C C . ILE A 1 381 ? -41.141 -1.400 38.721 1.00 95.38 381 ILE A C 1
ATOM 2913 O O . ILE A 1 381 ? -42.023 -0.909 38.013 1.00 95.38 381 ILE A O 1
ATOM 2917 N N . LEU A 1 382 ? -40.885 -2.709 38.727 1.00 95.44 382 LEU A N 1
ATOM 2918 C CA . LEU A 1 382 ? -41.493 -3.686 37.835 1.00 95.44 382 LEU A CA 1
ATOM 2919 C C . LEU A 1 382 ? -42.493 -4.592 38.557 1.00 95.44 382 LEU A C 1
ATOM 2921 O O . LEU A 1 382 ? -42.345 -4.966 39.722 1.00 95.44 382 LEU A O 1
ATOM 2925 N N . ARG A 1 383 ? -43.513 -5.026 37.817 1.00 93.69 383 ARG A N 1
ATOM 2926 C CA . ARG A 1 383 ? -44.440 -6.068 38.261 1.00 93.69 383 ARG A CA 1
ATOM 2927 C C . ARG A 1 383 ? -43.762 -7.430 38.178 1.00 93.69 383 ARG A C 1
ATOM 2929 O O . ARG A 1 383 ? -43.723 -8.048 37.121 1.00 93.69 383 ARG A O 1
ATOM 2936 N N . SER A 1 384 ? -43.253 -7.918 39.307 1.00 87.19 384 SER A N 1
ATOM 2937 C CA . SER A 1 384 ? -42.458 -9.155 39.374 1.00 87.19 384 SER A CA 1
ATOM 2938 C C . SER A 1 384 ? -43.146 -10.398 38.790 1.00 87.19 384 SER A C 1
ATOM 2940 O O . SER A 1 384 ? -42.467 -11.255 38.233 1.00 87.19 384 SER A O 1
ATOM 2942 N N . ALA A 1 385 ? -44.478 -10.486 38.867 1.00 88.81 385 ALA A N 1
ATOM 2943 C CA . ALA A 1 385 ? -45.258 -11.596 38.309 1.00 88.81 385 ALA A CA 1
ATOM 2944 C C . ALA A 1 385 ? -45.321 -11.611 36.769 1.00 88.81 385 ALA A C 1
ATOM 2946 O O . ALA A 1 385 ? -45.632 -12.647 36.186 1.00 88.81 385 ALA A O 1
ATOM 2947 N N . ASP A 1 386 ? -45.030 -10.481 36.126 1.00 91.44 386 ASP A N 1
ATOM 2948 C CA . ASP A 1 386 ? -45.166 -10.278 34.681 1.00 91.44 386 ASP A CA 1
ATOM 2949 C C . ASP A 1 386 ? -43.831 -10.389 33.926 1.00 91.44 386 ASP A C 1
ATOM 2951 O O . ASP A 1 386 ? -43.792 -10.278 32.698 1.00 91.44 386 ASP A O 1
ATOM 2955 N N . ILE A 1 387 ? -42.732 -10.590 34.659 1.00 95.44 387 ILE A N 1
ATOM 2956 C CA . ILE A 1 387 ? -41.383 -10.614 34.104 1.00 95.44 387 ILE A CA 1
ATOM 2957 C C . ILE A 1 387 ? -41.077 -11.990 33.509 1.00 95.44 387 ILE A C 1
ATOM 2959 O O . ILE A 1 387 ? -40.996 -12.988 34.226 1.00 95.44 387 ILE A O 1
ATOM 2963 N N . THR A 1 388 ? -40.803 -12.033 32.205 1.00 95.62 388 THR A N 1
ATOM 2964 C CA . THR A 1 388 ? -40.255 -13.225 31.536 1.00 95.62 388 THR A CA 1
ATOM 2965 C C . THR A 1 388 ? -39.133 -12.852 30.575 1.00 95.62 388 THR A C 1
ATOM 2967 O O . THR A 1 388 ? -39.174 -11.781 29.972 1.00 95.62 388 THR A O 1
ATOM 2970 N N . ALA A 1 389 ? -38.169 -13.754 30.382 1.00 96.88 389 ALA A N 1
ATOM 2971 C CA . ALA A 1 389 ? -37.102 -13.610 29.394 1.00 96.88 389 ALA A CA 1
ATOM 2972 C C . ALA A 1 389 ? -36.992 -14.887 28.552 1.00 96.88 389 ALA A C 1
ATOM 2974 O O . ALA A 1 389 ? -36.912 -15.981 29.114 1.00 96.88 389 ALA A O 1
ATOM 2975 N N . THR A 1 390 ? -36.975 -14.750 27.226 1.00 96.88 390 THR A N 1
ATOM 2976 C CA . THR A 1 390 ? -36.742 -15.870 26.298 1.00 96.88 390 THR A CA 1
ATOM 2977 C C . THR A 1 390 ? -35.480 -15.607 25.493 1.00 96.88 390 THR A C 1
ATOM 2979 O O . THR A 1 390 ? -35.364 -14.568 24.857 1.00 96.88 390 THR A O 1
ATOM 2982 N N . HIS A 1 391 ? -34.525 -16.533 25.525 1.00 97.38 391 HIS A N 1
ATOM 2983 C CA . HIS A 1 391 ? -33.244 -16.402 24.826 1.00 97.38 391 HIS A CA 1
ATOM 2984 C C . HIS A 1 391 ? -33.201 -17.256 23.563 1.00 97.38 391 HIS A C 1
ATOM 2986 O O . HIS A 1 391 ? -33.661 -18.398 23.562 1.00 97.38 391 HIS A O 1
ATOM 2992 N N . THR A 1 392 ? -32.603 -16.701 22.509 1.00 97.25 392 THR A N 1
ATOM 2993 C CA . THR A 1 392 ? -32.346 -17.396 21.243 1.00 97.25 392 THR A CA 1
ATOM 2994 C C . THR A 1 392 ? -30.938 -17.085 20.741 1.00 97.25 392 THR A C 1
ATOM 2996 O O . THR A 1 392 ? -30.575 -15.918 20.596 1.00 97.25 392 THR A O 1
ATOM 2999 N N . SER A 1 393 ? -30.159 -18.121 20.419 1.00 95.06 393 SER A N 1
ATOM 3000 C CA . SER A 1 393 ? -28.853 -17.981 19.759 1.00 95.06 393 SER A CA 1
ATOM 3001 C C . SER A 1 393 ? -28.988 -17.930 18.236 1.00 95.06 393 SER A C 1
ATOM 3003 O O . SER A 1 393 ? -29.705 -18.737 17.644 1.00 95.06 393 SER A O 1
ATOM 3005 N N . ILE A 1 394 ? -28.259 -17.012 17.600 1.00 91.44 394 ILE A N 1
ATOM 3006 C CA . ILE A 1 394 ? -28.180 -16.831 16.144 1.00 91.44 394 ILE A CA 1
ATOM 3007 C C . ILE A 1 394 ? -26.713 -16.823 15.678 1.00 91.44 394 ILE A C 1
ATOM 3009 O O . ILE A 1 394 ? -25.793 -16.919 16.485 1.00 91.44 394 ILE A O 1
ATOM 3013 N N . SER A 1 395 ? -26.464 -16.736 14.368 1.00 87.62 395 SER A N 1
ATOM 3014 C CA . SER A 1 395 ? -25.100 -16.820 13.813 1.00 87.62 395 SER A CA 1
ATOM 3015 C C . SER A 1 395 ? -24.168 -15.689 14.257 1.00 87.62 395 SER A C 1
ATOM 3017 O O . SER A 1 395 ? -22.964 -15.901 14.345 1.00 87.62 395 SER A O 1
ATOM 3019 N N . GLU A 1 396 ? -24.714 -14.500 14.519 1.00 85.44 396 GLU A N 1
ATOM 3020 C CA . GLU A 1 396 ? -23.943 -13.290 14.850 1.00 85.44 396 GLU A CA 1
ATOM 3021 C C . GLU A 1 396 ? -23.896 -12.991 16.359 1.00 85.44 396 GLU A C 1
ATOM 3023 O O . GLU A 1 396 ? -23.161 -12.104 16.787 1.00 85.44 396 GLU A O 1
ATOM 3028 N N . GLY A 1 397 ? -24.656 -13.724 17.178 1.00 93.19 397 GLY A N 1
ATOM 3029 C CA . GLY A 1 397 ? -24.780 -13.469 18.611 1.00 93.19 397 GLY A CA 1
ATOM 3030 C C . GLY A 1 397 ? -26.028 -14.108 19.211 1.00 93.19 397 GLY A C 1
ATOM 3031 O O . GLY A 1 397 ? -26.468 -15.177 18.797 1.00 93.19 397 GLY A O 1
ATOM 3032 N N . ASP A 1 398 ? -26.613 -13.441 20.191 1.00 96.19 398 ASP A N 1
ATOM 3033 C CA . ASP A 1 398 ? -27.767 -13.893 20.951 1.00 96.19 398 ASP A CA 1
ATOM 3034 C C . ASP A 1 398 ? -28.836 -12.795 21.006 1.00 96.19 398 ASP A C 1
ATOM 3036 O O . ASP A 1 398 ? -28.537 -11.603 20.982 1.00 96.19 398 ASP A O 1
ATOM 3040 N N . THR A 1 399 ? -30.096 -13.199 21.113 1.00 97.12 399 THR A N 1
ATOM 3041 C CA . THR A 1 399 ? -31.232 -12.303 21.357 1.00 97.12 399 THR A CA 1
ATOM 3042 C C . THR A 1 399 ? -31.935 -12.689 22.647 1.00 97.12 399 THR A C 1
ATOM 3044 O O . THR A 1 399 ? -31.962 -13.870 23.011 1.00 97.12 399 THR A O 1
ATOM 3047 N N . VAL A 1 400 ? -32.486 -11.697 23.346 1.00 97.75 400 VAL A N 1
ATOM 3048 C CA . VAL A 1 400 ? -33.340 -11.915 24.516 1.00 97.75 400 VAL A CA 1
ATOM 3049 C C . VAL A 1 400 ? -34.623 -11.109 24.362 1.00 97.75 400 VAL A C 1
ATOM 3051 O O . VAL A 1 400 ? -34.581 -9.891 24.200 1.00 97.75 400 VAL A O 1
ATOM 3054 N N . ASP A 1 401 ? -35.755 -11.802 24.418 1.00 97.00 401 ASP A N 1
ATOM 3055 C CA . ASP A 1 401 ? -37.090 -11.216 24.450 1.00 97.00 401 ASP A CA 1
ATOM 3056 C C . ASP A 1 401 ? -37.515 -11.011 25.902 1.00 97.00 401 ASP A C 1
ATOM 3058 O O . ASP A 1 401 ? -37.831 -11.973 26.609 1.00 97.00 401 ASP A O 1
ATOM 3062 N N . TRP A 1 402 ? -37.523 -9.758 26.346 1.00 96.25 402 TRP A N 1
ATOM 3063 C CA . TRP A 1 402 ? -37.976 -9.352 27.670 1.00 96.25 402 TRP A CA 1
ATOM 3064 C C . TRP A 1 402 ? -39.451 -8.967 27.613 1.00 96.25 402 TRP A C 1
ATOM 3066 O O . TRP A 1 402 ? -39.845 -8.074 26.863 1.00 96.25 402 TRP A O 1
ATOM 3076 N N . SER A 1 403 ? -40.262 -9.609 28.446 1.00 95.06 403 SER A N 1
ATOM 3077 C CA . SER A 1 403 ? -41.626 -9.177 28.736 1.00 95.06 403 SER A CA 1
ATOM 3078 C C . SER A 1 403 ? -41.636 -8.561 30.121 1.00 95.06 403 SER A C 1
ATOM 3080 O O . SER A 1 403 ? -41.285 -9.241 31.084 1.00 95.06 403 SER A O 1
ATOM 3082 N N . ILE A 1 404 ? -42.008 -7.286 30.219 1.00 94.38 404 ILE A N 1
ATOM 3083 C CA . ILE A 1 404 ? -42.071 -6.560 31.490 1.00 94.38 404 ILE A CA 1
ATOM 3084 C C . ILE A 1 404 ? -43.309 -5.669 31.563 1.00 94.38 404 ILE A C 1
ATOM 3086 O O . ILE A 1 404 ? -43.879 -5.264 30.550 1.00 94.38 404 ILE A O 1
ATOM 3090 N N . ALA A 1 405 ? -43.683 -5.296 32.781 1.00 93.69 405 ALA A N 1
ATOM 3091 C CA . ALA A 1 405 ? -44.578 -4.181 33.036 1.00 93.69 405 ALA A CA 1
ATOM 3092 C C . ALA A 1 405 ? -44.116 -3.407 34.268 1.00 93.69 405 ALA A C 1
ATOM 3094 O O . ALA A 1 405 ? -43.507 -3.979 35.172 1.00 93.69 405 ALA A O 1
ATOM 3095 N N . ILE A 1 406 ? -44.414 -2.111 34.301 1.00 94.62 406 ILE A N 1
ATOM 3096 C CA . ILE A 1 406 ? -44.085 -1.247 35.437 1.00 94.62 406 ILE A CA 1
ATOM 3097 C C . ILE A 1 406 ? -45.217 -1.252 36.477 1.00 94.62 406 ILE A C 1
ATOM 3099 O O . ILE A 1 406 ? -46.379 -1.506 36.137 1.00 94.62 406 ILE A O 1
ATOM 3103 N N . ASN A 1 407 ? -44.877 -0.993 37.740 1.00 93.50 407 ASN A N 1
ATOM 3104 C CA . ASN A 1 407 ? -45.847 -0.758 38.810 1.00 93.50 407 ASN A CA 1
ATOM 3105 C C . ASN A 1 407 ? -46.464 0.644 38.713 1.00 93.50 407 ASN A C 1
ATOM 3107 O O . ASN A 1 407 ? -45.898 1.553 38.109 1.00 93.50 407 ASN A O 1
ATOM 3111 N N . ASP A 1 408 ? -47.640 0.812 39.319 1.00 90.06 408 ASP A N 1
ATOM 3112 C CA . ASP A 1 408 ? -48.245 2.131 39.530 1.00 90.06 408 ASP A CA 1
ATOM 3113 C C . ASP A 1 408 ? -47.590 2.836 40.734 1.00 90.06 408 ASP A C 1
ATOM 3115 O O . ASP A 1 408 ? -46.987 2.190 41.592 1.00 90.06 408 ASP A O 1
ATOM 3119 N N . GLY A 1 409 ? -47.721 4.161 40.818 1.00 88.94 409 GLY A N 1
ATOM 3120 C CA . GLY A 1 409 ? -47.234 4.947 41.955 1.00 88.94 409 GLY A CA 1
ATOM 3121 C C . GLY A 1 409 ? -45.713 5.116 42.026 1.00 88.94 409 GLY A C 1
ATOM 3122 O O . GLY A 1 409 ? -45.182 5.329 43.116 1.00 88.94 409 GLY A O 1
ATOM 3123 N N . LEU A 1 410 ? -45.010 5.030 40.892 1.00 92.31 410 LEU A N 1
ATOM 3124 C CA . LEU A 1 410 ? -43.569 5.281 40.831 1.00 92.31 410 LEU A CA 1
ATOM 3125 C C . LEU A 1 410 ? -43.224 6.690 41.336 1.00 92.31 410 LEU A C 1
ATOM 3127 O O . LEU A 1 410 ? -43.919 7.667 41.056 1.00 92.31 410 LEU A O 1
ATOM 3131 N N . SER A 1 411 ? -42.091 6.805 42.031 1.00 90.38 411 SER A N 1
ATOM 3132 C CA . SER A 1 411 ? -41.589 8.068 42.597 1.00 90.38 411 SER A CA 1
ATOM 3133 C C . SER A 1 411 ? -41.271 9.146 41.548 1.00 90.38 411 SER A C 1
ATOM 3135 O O . SER A 1 411 ? -41.107 10.316 41.891 1.00 90.38 411 SER A O 1
ATOM 3137 N N . THR A 1 412 ? -41.160 8.766 40.274 1.00 93.38 412 THR A N 1
ATOM 3138 C CA . THR A 1 412 ? -40.923 9.655 39.133 1.00 93.38 412 THR A CA 1
ATOM 3139 C C . THR A 1 412 ? -41.679 9.134 37.911 1.00 93.38 412 THR A C 1
ATOM 3141 O O . THR A 1 412 ? -41.744 7.917 37.729 1.00 93.38 412 THR A O 1
ATOM 3144 N N . PRO A 1 413 ? -42.210 10.021 37.046 1.00 94.06 413 PRO A N 1
ATOM 3145 C CA . PRO A 1 413 ? -42.818 9.611 35.790 1.00 94.06 413 PRO A CA 1
ATOM 3146 C C . PRO A 1 413 ? -41.797 9.427 34.655 1.00 94.06 413 PRO A C 1
ATOM 3148 O O . PRO A 1 413 ? -42.182 9.269 33.499 1.00 94.06 413 PRO A O 1
ATOM 3151 N N . TYR A 1 414 ? -40.497 9.525 34.948 1.00 95.88 414 TYR A N 1
ATOM 3152 C CA . TYR A 1 414 ? -39.427 9.435 33.960 1.00 95.88 414 TYR A CA 1
ATOM 3153 C C . TYR A 1 414 ? -38.553 8.224 34.252 1.00 95.88 414 TYR A C 1
ATOM 3155 O O . TYR A 1 414 ? -37.980 8.105 35.339 1.00 95.88 414 TYR A O 1
ATOM 3163 N N . LEU A 1 415 ? -38.430 7.344 33.264 1.00 95.62 415 LEU A N 1
ATOM 3164 C CA . LEU A 1 415 ? -37.528 6.204 33.313 1.00 95.62 415 LEU A CA 1
ATOM 3165 C C . LEU A 1 415 ? -36.515 6.289 32.171 1.00 95.62 415 LEU A C 1
ATOM 3167 O O . LEU A 1 415 ? -36.695 7.008 31.187 1.00 95.62 415 LEU A O 1
ATOM 3171 N N . ARG A 1 416 ? -35.460 5.491 32.270 1.00 95.25 416 ARG A N 1
ATOM 3172 C CA . ARG A 1 416 ? -34.553 5.191 31.166 1.00 95.25 416 ARG A CA 1
ATOM 3173 C C . ARG A 1 416 ? -34.350 3.687 31.096 1.00 95.25 416 ARG A C 1
ATOM 3175 O O . ARG A 1 416 ? -34.181 3.041 32.128 1.00 95.25 416 ARG A O 1
ATOM 3182 N N . LEU A 1 417 ? -34.360 3.138 29.887 1.00 95.88 417 LEU A N 1
ATOM 3183 C CA . LEU A 1 417 ? -34.034 1.736 29.674 1.00 95.88 417 LEU A CA 1
ATOM 3184 C C . LEU A 1 417 ? -32.543 1.596 29.389 1.00 95.88 417 LEU A C 1
ATOM 3186 O O . LEU A 1 417 ? -31.940 2.447 28.733 1.00 95.88 417 LEU A O 1
ATOM 3190 N N . GLY A 1 418 ? -31.955 0.520 29.888 1.00 95.75 418 GLY A N 1
ATOM 3191 C CA . GLY A 1 418 ? -30.572 0.148 29.638 1.00 95.75 418 GLY A CA 1
ATOM 3192 C C . GLY A 1 418 ? -30.475 -1.292 29.165 1.00 95.75 418 GLY A C 1
ATOM 3193 O O . GLY A 1 418 ? -31.286 -2.132 29.545 1.00 95.75 418 GLY A O 1
ATOM 3194 N N . VAL A 1 419 ? -29.473 -1.576 28.347 1.00 96.75 419 VAL A N 1
ATOM 3195 C CA . VAL A 1 419 ? -29.089 -2.926 27.940 1.00 96.75 419 VAL A CA 1
ATOM 3196 C C . VAL A 1 419 ? -27.598 -3.091 28.178 1.00 96.75 419 VAL A C 1
ATOM 3198 O O . VAL A 1 419 ? -26.824 -2.173 27.897 1.00 96.75 419 VAL A O 1
ATOM 3201 N N . ALA A 1 420 ? -27.196 -4.244 28.700 1.00 97.19 420 ALA A N 1
ATOM 3202 C CA . ALA A 1 420 ? -25.797 -4.562 28.917 1.00 97.19 420 ALA A CA 1
ATOM 3203 C C . ALA A 1 420 ? -25.465 -6.007 28.534 1.00 97.19 420 ALA A C 1
ATOM 3205 O O . ALA A 1 420 ? -26.291 -6.916 28.634 1.00 97.19 420 ALA A O 1
ATOM 3206 N N . THR A 1 421 ? -24.227 -6.197 28.099 1.00 97.31 421 THR A N 1
ATOM 3207 C CA . THR A 1 421 ? -23.596 -7.490 27.853 1.00 97.31 421 THR A CA 1
ATOM 3208 C C . THR A 1 421 ? -22.329 -7.535 28.689 1.00 97.31 421 THR A C 1
ATOM 3210 O O . THR A 1 421 ? -21.423 -6.732 28.469 1.00 97.31 421 THR A O 1
ATOM 3213 N N . GLU A 1 422 ? -22.251 -8.479 29.622 1.00 95.94 422 GLU A N 1
ATOM 3214 C CA . GLU A 1 422 ? -21.033 -8.753 30.382 1.00 95.94 422 GLU A CA 1
ATOM 3215 C C . GLU A 1 422 ? -20.357 -9.981 29.784 1.00 95.94 422 GLU A C 1
ATOM 3217 O O . GLU A 1 422 ? -20.782 -11.113 30.017 1.00 95.94 422 GLU A O 1
ATOM 3222 N N . GLY A 1 423 ? -19.329 -9.758 28.969 1.00 93.44 423 GLY A N 1
ATOM 3223 C CA . GLY A 1 423 ? -18.548 -10.811 28.335 1.00 93.44 423 GLY A CA 1
ATOM 3224 C C . GLY A 1 423 ? -17.109 -10.843 28.840 1.00 93.44 423 GLY A C 1
ATOM 3225 O O . GLY A 1 423 ? -16.844 -10.932 30.039 1.00 93.44 423 GLY A O 1
ATOM 3226 N N . LEU A 1 424 ? -16.160 -10.813 27.906 1.00 92.75 424 LEU A N 1
ATOM 3227 C CA . LEU A 1 424 ? -14.763 -10.495 28.221 1.00 92.75 424 LEU A CA 1
ATOM 3228 C C . LEU A 1 424 ? -14.580 -8.996 28.498 1.00 92.75 424 LEU A C 1
ATOM 3230 O O . LEU A 1 424 ? -13.626 -8.600 29.169 1.00 92.75 424 LEU A O 1
ATOM 3234 N N . ARG A 1 425 ? -15.494 -8.173 27.985 1.00 91.00 425 ARG A N 1
ATOM 3235 C CA . ARG A 1 425 ? -15.655 -6.755 28.265 1.00 91.00 425 ARG A CA 1
ATOM 3236 C C . ARG A 1 425 ? -17.121 -6.452 28.546 1.00 91.00 425 ARG A C 1
ATOM 3238 O O . ARG A 1 425 ? -18.028 -7.092 28.022 1.00 91.00 425 ARG A O 1
ATOM 3245 N N . SER A 1 426 ? -17.337 -5.443 29.378 1.00 90.62 426 SER A N 1
ATOM 3246 C CA . SER A 1 426 ? -18.672 -4.895 29.577 1.00 90.62 426 SER A CA 1
ATOM 3247 C C . SER A 1 426 ? -19.007 -3.972 28.414 1.00 90.62 426 SER A C 1
ATOM 3249 O O . SER A 1 426 ? -18.182 -3.153 27.998 1.00 90.62 426 SER A O 1
ATOM 3251 N N . THR A 1 427 ? -20.216 -4.107 27.890 1.00 94.62 427 THR A N 1
ATOM 3252 C CA . THR A 1 427 ? -20.779 -3.188 26.908 1.00 94.62 427 THR A CA 1
ATOM 3253 C C . THR A 1 427 ? -22.165 -2.800 27.376 1.00 94.62 427 THR A C 1
ATOM 3255 O O . THR A 1 427 ? -22.981 -3.677 27.638 1.00 94.62 427 THR A O 1
ATOM 3258 N N . HIS A 1 428 ? -22.438 -1.500 27.480 1.00 94.50 428 HIS A N 1
ATOM 3259 C CA . HIS A 1 428 ? -23.732 -1.000 27.928 1.00 94.50 428 HIS A CA 1
ATOM 3260 C C . HIS A 1 428 ? -24.245 0.106 27.007 1.00 94.50 428 HIS A C 1
ATOM 3262 O O . HIS A 1 428 ? -23.470 0.880 26.442 1.00 94.50 428 HIS A O 1
ATOM 3268 N N . TYR A 1 429 ? -25.564 0.214 26.906 1.00 94.31 429 TYR A N 1
ATOM 3269 C CA . TYR A 1 429 ? -26.246 1.294 26.211 1.00 94.31 429 TYR A CA 1
ATOM 3270 C C . TYR A 1 429 ? -27.490 1.702 26.993 1.00 94.31 429 TYR A C 1
ATOM 3272 O O . TYR A 1 429 ? -28.201 0.841 27.503 1.00 94.31 429 TYR A O 1
ATOM 3280 N N . ASN A 1 430 ? -27.760 3.005 27.077 1.00 93.38 430 ASN A N 1
ATOM 3281 C CA . ASN A 1 430 ? -28.992 3.515 27.666 1.00 93.38 430 ASN A CA 1
ATOM 3282 C C . ASN A 1 430 ? -29.769 4.341 26.641 1.00 93.38 430 ASN A C 1
ATOM 3284 O O . ASN A 1 430 ? -29.181 5.119 25.892 1.00 93.38 430 ASN A O 1
ATOM 3288 N N . THR A 1 431 ? -31.088 4.201 26.656 1.00 92.81 431 THR A N 1
ATOM 3289 C CA . THR A 1 431 ? -31.996 4.873 25.728 1.00 92.81 431 THR A CA 1
ATOM 3290 C C . THR A 1 431 ? -32.166 6.354 26.064 1.00 92.81 431 THR A C 1
ATOM 3292 O O . THR A 1 431 ? -31.731 6.853 27.108 1.00 92.81 431 THR A O 1
ATOM 3295 N N . SER A 1 432 ? -32.908 7.057 25.209 1.00 89.88 432 SER A N 1
ATOM 3296 C CA . SER A 1 432 ? -33.569 8.301 25.612 1.00 89.88 432 SER A CA 1
ATOM 3297 C C . SER A 1 432 ? -34.544 8.064 26.774 1.00 89.88 432 SER A C 1
ATOM 3299 O O . SER A 1 432 ? -34.931 6.929 27.065 1.00 89.88 432 SER A O 1
ATOM 3301 N N . ILE A 1 433 ? -34.921 9.146 27.452 1.00 92.81 433 ILE A N 1
ATOM 3302 C CA . ILE A 1 433 ? -35.883 9.110 28.559 1.00 92.81 433 ILE A CA 1
ATOM 3303 C C . ILE A 1 433 ? -37.247 8.682 28.022 1.00 92.81 433 ILE A C 1
ATOM 3305 O O . ILE A 1 433 ? -37.659 9.104 26.941 1.00 92.81 433 ILE A O 1
ATOM 3309 N N . ILE A 1 434 ? -37.936 7.865 28.803 1.00 92.00 434 ILE A N 1
ATOM 3310 C CA . ILE A 1 434 ? -39.287 7.391 28.535 1.00 92.00 434 ILE A CA 1
ATOM 3311 C C . ILE A 1 434 ? -40.217 7.924 29.627 1.00 92.00 434 ILE A C 1
ATOM 3313 O O . ILE A 1 434 ? -39.798 8.084 30.777 1.00 92.00 434 ILE A O 1
ATOM 3317 N N . THR A 1 435 ? -41.469 8.213 29.280 1.00 89.19 435 THR A N 1
ATOM 3318 C CA . THR A 1 435 ? -42.470 8.660 30.262 1.00 89.19 435 THR A CA 1
ATOM 3319 C C . THR A 1 435 ? -43.385 7.517 30.672 1.00 89.19 435 THR A C 1
ATOM 3321 O O . THR A 1 435 ? -43.704 6.653 29.854 1.00 89.19 435 THR A O 1
ATOM 3324 N N . THR A 1 436 ? -43.808 7.502 31.929 1.00 81.19 436 THR A N 1
ATOM 3325 C CA . THR A 1 436 ? -44.702 6.469 32.469 1.00 81.19 436 THR A CA 1
ATOM 3326 C C . THR A 1 436 ? -46.152 6.903 32.524 1.00 81.19 436 THR A C 1
ATOM 3328 O O . THR A 1 436 ? -46.362 8.089 32.873 1.00 81.19 436 THR A O 1
#

Nearest PDB structures (foldseek):
  7opv-assembly1_A  TM=9.217E-01  e=6.583E-12  synthetic construct
  4asc-assembly1_A  TM=8.310E-01  e=4.127E-12  Homo sapiens
  6tg8-assembly1_AAA  TM=8.978E-01  e=1.838E-11  Homo sapiens
  8pjw-assembly2_B  TM=8.267E-01  e=2.114E-11  synthetic construct
  2xn4-assembly2_B  TM=5.464E-01  e=3.372E-11  Homo sapiens